Protein AF-A0A5J4DTT3-F1 (afdb_monomer)

Structure (mmCIF, N/CA/C/O backbone):
data_AF-A0A5J4DTT3-F1
#
_entry.id   AF-A0A5J4DTT3-F1
#
loop_
_atom_site.group_PDB
_atom_site.id
_atom_site.type_symbol
_atom_site.label_atom_id
_atom_site.label_alt_id
_atom_site.label_comp_id
_atom_site.label_asym_id
_atom_site.label_entity_id
_atom_site.label_seq_id
_atom_site.pdbx_PDB_ins_code
_atom_site.Cartn_x
_atom_site.Cartn_y
_atom_site.Cartn_z
_atom_site.occupancy
_atom_site.B_iso_or_equiv
_atom_site.auth_seq_id
_atom_site.auth_comp_id
_atom_site.auth_asym_id
_atom_site.auth_atom_id
_atom_site.pdbx_PDB_model_num
ATOM 1 N N . MET A 1 1 ? -8.386 -9.862 -5.363 1.00 26.56 1 MET A N 1
ATOM 2 C CA . MET A 1 1 ? -7.844 -9.644 -6.724 1.00 26.56 1 MET A CA 1
ATOM 3 C C . MET A 1 1 ? -6.317 -9.657 -6.687 1.00 26.56 1 MET A C 1
ATOM 5 O O . MET A 1 1 ? -5.694 -8.638 -6.436 1.00 26.56 1 MET A O 1
ATOM 9 N N . ARG A 1 2 ? -5.706 -10.833 -6.875 1.00 27.22 2 ARG A N 1
ATOM 10 C CA . ARG A 1 2 ? -4.262 -10.996 -7.102 1.00 27.22 2 ARG A CA 1
ATOM 11 C C . ARG A 1 2 ? -4.060 -11.155 -8.603 1.00 27.22 2 ARG A C 1
ATOM 13 O O . ARG A 1 2 ? -4.344 -12.239 -9.101 1.00 27.22 2 ARG A O 1
ATOM 20 N N . LYS A 1 3 ? -3.629 -10.107 -9.306 1.00 29.14 3 LYS A N 1
ATOM 21 C CA . LYS A 1 3 ? -2.941 -10.180 -10.608 1.00 29.14 3 LYS A CA 1
ATOM 22 C C . LYS A 1 3 ? -2.590 -8.761 -11.078 1.00 29.14 3 LYS A C 1
ATOM 24 O O . LYS A 1 3 ? -3.452 -7.898 -11.112 1.00 29.14 3 LYS A O 1
ATOM 29 N N . ILE A 1 4 ? -1.321 -8.591 -11.460 1.00 30.78 4 ILE A N 1
ATOM 30 C CA . ILE A 1 4 ? -0.774 -7.494 -12.279 1.00 30.78 4 ILE A CA 1
ATOM 31 C C . ILE A 1 4 ? -0.636 -6.136 -11.562 1.00 30.78 4 ILE A C 1
ATOM 33 O O . ILE A 1 4 ? -1.379 -5.206 -11.835 1.00 30.78 4 ILE A O 1
ATOM 37 N N . ILE A 1 5 ? 0.351 -5.982 -10.668 1.00 33.56 5 ILE A N 1
ATOM 38 C CA . ILE A 1 5 ? 0.768 -4.633 -10.206 1.00 33.56 5 ILE A CA 1
ATOM 39 C C . ILE A 1 5 ? 2.296 -4.413 -10.271 1.00 33.56 5 ILE A C 1
ATOM 41 O O . ILE A 1 5 ? 2.748 -3.281 -10.367 1.00 33.56 5 ILE A O 1
ATOM 45 N N . SER A 1 6 ? 3.133 -5.452 -10.364 1.00 32.91 6 SER A N 1
ATOM 46 C CA . SER A 1 6 ? 4.595 -5.271 -10.224 1.00 32.91 6 SER A CA 1
ATOM 47 C C . SER A 1 6 ? 5.366 -4.882 -11.505 1.00 32.91 6 SER A C 1
ATOM 49 O O . SER A 1 6 ? 6.580 -4.734 -11.436 1.00 32.91 6 SER A O 1
ATOM 51 N N . SER A 1 7 ? 4.720 -4.748 -12.673 1.00 36.19 7 SER A N 1
ATOM 52 C CA . SER A 1 7 ? 5.423 -4.687 -13.978 1.00 36.19 7 SER A CA 1
ATOM 53 C C . SER A 1 7 ? 5.539 -3.290 -14.607 1.00 36.19 7 SER A C 1
ATOM 55 O O . SER A 1 7 ? 6.191 -3.143 -15.641 1.00 36.19 7 SER A O 1
ATOM 57 N N . ILE A 1 8 ? 4.888 -2.279 -14.032 1.00 40.06 8 ILE A N 1
ATOM 58 C CA . ILE A 1 8 ? 4.574 -1.023 -14.733 1.00 40.06 8 ILE A CA 1
ATOM 59 C C . ILE A 1 8 ? 5.737 -0.021 -14.707 1.00 40.06 8 ILE A C 1
ATOM 61 O O . ILE A 1 8 ? 6.080 0.555 -15.734 1.00 40.06 8 ILE A O 1
ATOM 65 N N . VAL A 1 9 ? 6.405 0.130 -13.564 1.00 40.00 9 VAL A N 1
ATOM 66 C CA . VAL A 1 9 ? 7.488 1.115 -13.378 1.00 40.00 9 VAL A CA 1
ATOM 67 C C . VAL A 1 9 ? 8.827 0.623 -13.949 1.00 40.00 9 VAL A C 1
ATOM 69 O O . VAL A 1 9 ? 9.684 1.410 -14.339 1.00 40.00 9 VAL A O 1
ATOM 72 N N . LEU A 1 10 ? 9.005 -0.696 -14.046 1.00 41.44 10 LEU A N 1
ATOM 73 C CA . LEU A 1 10 ? 10.305 -1.316 -14.302 1.00 41.44 10 LEU A CA 1
ATOM 74 C C . LEU A 1 10 ? 10.691 -1.419 -15.775 1.00 41.44 10 LEU A C 1
ATOM 76 O O . LEU A 1 10 ? 11.863 -1.325 -16.127 1.00 41.44 10 LEU A O 1
ATOM 80 N N . LEU A 1 11 ? 9.704 -1.615 -16.644 1.00 40.06 11 LEU A N 1
ATOM 81 C CA . LEU A 1 11 ? 9.939 -1.793 -18.072 1.00 40.06 11 LEU A CA 1
ATOM 82 C C . LEU A 1 11 ? 10.319 -0.465 -18.757 1.00 40.06 11 LEU A C 1
ATOM 84 O O . LEU A 1 11 ? 11.138 -0.485 -19.669 1.00 40.06 11 LEU A O 1
ATOM 88 N N . ALA A 1 12 ? 9.810 0.675 -18.267 1.00 38.59 12 ALA A N 1
ATOM 89 C CA . ALA A 1 12 ? 10.251 2.016 -18.684 1.00 38.59 12 ALA A CA 1
ATOM 90 C C . ALA A 1 12 ? 11.652 2.379 -18.142 1.00 38.59 12 ALA A C 1
ATOM 92 O O . ALA A 1 12 ? 12.317 3.289 -18.632 1.00 38.59 12 ALA A O 1
ATOM 93 N N . LEU A 1 13 ? 12.115 1.666 -17.111 1.00 39.88 13 LEU A N 1
ATOM 94 C CA . LEU A 1 13 ? 13.417 1.875 -16.487 1.00 39.88 13 LEU A CA 1
ATOM 95 C C . LEU A 1 13 ? 14.538 1.225 -17.313 1.00 39.88 13 LEU A C 1
ATOM 97 O O . LEU A 1 13 ? 15.554 1.857 -17.598 1.00 39.88 13 LEU A O 1
ATOM 101 N N . VAL A 1 14 ? 14.319 -0.014 -17.761 1.00 38.72 14 VAL A N 1
ATOM 102 C CA . VAL A 1 14 ? 15.295 -0.800 -18.538 1.00 38.72 14 VAL A CA 1
ATOM 103 C C . VAL A 1 14 ? 15.483 -0.247 -19.961 1.00 38.72 14 VAL A C 1
ATOM 105 O O . VAL A 1 14 ? 16.579 -0.330 -20.512 1.00 38.72 14 VAL A O 1
ATOM 108 N N . SER A 1 15 ? 14.465 0.400 -20.538 1.00 36.47 15 SER A N 1
ATOM 109 C CA . SER A 1 15 ? 14.558 1.067 -21.847 1.00 36.47 15 SER A CA 1
ATOM 110 C C . SER A 1 15 ? 15.395 2.350 -21.843 1.00 36.47 15 SER A C 1
ATOM 112 O O . SER A 1 15 ? 15.782 2.825 -22.903 1.00 36.47 15 SER A O 1
ATOM 114 N N . SER A 1 16 ? 15.695 2.929 -20.678 1.00 33.81 16 SER A N 1
ATOM 115 C CA . SER A 1 16 ? 16.459 4.183 -20.581 1.00 33.81 16 SER A CA 1
ATOM 116 C C . SER A 1 16 ? 17.983 4.004 -20.642 1.00 33.81 16 SER A C 1
ATOM 118 O O . SER A 1 16 ? 18.705 4.966 -20.881 1.00 33.81 16 SER A O 1
ATOM 120 N N . MET A 1 17 ? 18.480 2.776 -20.460 1.00 39.88 17 MET A N 1
ATOM 121 C CA . MET A 1 17 ? 19.905 2.490 -20.209 1.00 39.88 17 MET A CA 1
ATOM 122 C C . MET A 1 17 ? 20.673 1.954 -21.423 1.00 39.88 17 MET A C 1
ATOM 124 O O . MET A 1 17 ? 21.779 1.438 -21.310 1.00 39.88 17 MET A O 1
ATOM 128 N N . ILE A 1 18 ? 20.092 2.099 -22.607 1.00 40.34 18 ILE A N 1
ATOM 129 C CA . ILE A 1 18 ? 20.699 1.714 -23.889 1.00 40.34 18 ILE A CA 1
ATOM 130 C C . ILE A 1 18 ? 21.740 2.754 -24.323 1.00 40.34 18 ILE A C 1
ATOM 132 O O . ILE A 1 18 ? 22.656 2.456 -25.087 1.00 40.34 18 ILE A O 1
ATOM 136 N N . PHE A 1 19 ? 21.618 3.980 -23.811 1.00 31.30 19 PHE A N 1
ATOM 137 C CA . PHE A 1 19 ? 22.565 5.061 -24.032 1.00 31.30 19 PHE A CA 1
ATOM 138 C C . PHE A 1 19 ? 23.361 5.258 -22.748 1.00 31.30 19 PHE A C 1
ATOM 140 O O . PHE A 1 19 ? 22.847 5.750 -21.748 1.00 31.30 19 PHE A O 1
ATOM 147 N N . SER A 1 20 ? 24.618 4.833 -22.774 1.00 30.14 20 SER A N 1
ATOM 148 C CA . SER A 1 20 ? 25.584 4.828 -21.672 1.00 30.14 20 SER A CA 1
ATOM 149 C C . SER A 1 20 ? 26.000 6.223 -21.162 1.00 30.14 20 SER A C 1
ATOM 151 O O . SER A 1 20 ? 27.132 6.392 -20.721 1.00 30.14 20 SER A O 1
ATOM 153 N N . SER A 1 21 ? 25.140 7.245 -21.243 1.00 26.97 21 SER A N 1
ATOM 154 C CA . SER A 1 21 ? 25.522 8.646 -21.011 1.00 26.97 21 SER A CA 1
ATOM 155 C C . SER A 1 21 ? 24.545 9.502 -20.198 1.00 26.97 21 SER A C 1
ATOM 157 O O . SER A 1 21 ? 24.830 10.684 -20.018 1.00 26.97 21 SER A O 1
ATOM 159 N N . ILE A 1 22 ? 23.432 8.975 -19.666 1.00 27.94 22 ILE A N 1
ATOM 160 C CA . ILE A 1 22 ? 22.496 9.800 -18.874 1.00 27.94 22 ILE A CA 1
ATOM 161 C C . ILE A 1 22 ? 22.240 9.179 -17.490 1.00 27.94 22 ILE A C 1
ATOM 163 O O . ILE A 1 22 ? 21.691 8.078 -17.415 1.00 27.94 22 ILE A O 1
ATOM 167 N N . PRO A 1 23 ? 22.588 9.865 -16.380 1.00 24.95 23 PRO A N 1
ATOM 168 C CA . PRO A 1 23 ? 22.239 9.413 -15.037 1.00 24.95 23 PRO A CA 1
ATOM 169 C C . PRO A 1 23 ? 20.717 9.479 -14.841 1.00 24.95 23 PRO A C 1
ATOM 171 O O . PRO A 1 23 ? 20.098 10.539 -14.928 1.00 24.95 23 PRO A O 1
ATOM 174 N N . VAL A 1 24 ? 20.093 8.329 -14.584 1.00 30.52 24 VAL A N 1
ATOM 175 C CA . VAL A 1 24 ? 18.649 8.225 -14.345 1.00 30.52 24 VAL A CA 1
ATOM 176 C C . VAL A 1 24 ? 18.375 8.310 -12.847 1.00 30.52 24 VAL A C 1
ATOM 178 O O . VAL A 1 24 ? 18.756 7.424 -12.089 1.00 30.52 24 VAL A O 1
ATOM 181 N N . SER A 1 25 ? 17.634 9.333 -12.415 1.00 29.33 25 SER A N 1
ATOM 182 C CA . SER A 1 25 ? 16.960 9.320 -11.114 1.00 29.33 25 SER A CA 1
ATOM 183 C C . SER A 1 25 ? 15.767 8.359 -11.175 1.00 29.33 25 SER A C 1
ATOM 185 O O . SER A 1 25 ? 14.793 8.575 -11.906 1.00 29.33 25 SER A O 1
ATOM 187 N N . VAL A 1 26 ? 15.880 7.241 -10.466 1.00 35.22 26 VAL A N 1
ATOM 188 C CA . VAL A 1 26 ? 14.893 6.158 -10.432 1.00 35.22 26 VAL A CA 1
ATOM 189 C C . VAL A 1 26 ? 13.827 6.449 -9.387 1.00 35.22 26 VAL A C 1
ATOM 191 O O . VAL A 1 26 ? 14.114 6.472 -8.195 1.00 35.22 26 VAL A O 1
ATOM 194 N N . TYR A 1 27 ? 12.584 6.608 -9.840 1.00 37.97 27 TYR A N 1
ATOM 195 C CA . TYR A 1 27 ? 11.394 6.487 -8.996 1.00 37.97 27 TYR A CA 1
ATOM 196 C C . TYR A 1 27 ? 10.912 5.039 -9.047 1.00 37.97 27 TYR A C 1
ATOM 198 O O . TYR A 1 27 ? 9.841 4.743 -9.566 1.00 37.97 27 TYR A O 1
ATOM 206 N N . ALA A 1 28 ? 11.745 4.116 -8.577 1.00 37.75 28 ALA A N 1
ATOM 207 C CA . ALA A 1 28 ? 11.213 2.842 -8.138 1.00 37.75 28 ALA A CA 1
ATOM 208 C C . ALA A 1 28 ? 10.465 3.104 -6.831 1.00 37.75 28 ALA A C 1
ATOM 210 O O . ALA A 1 28 ? 10.959 3.864 -5.989 1.00 37.75 28 ALA A O 1
ATOM 211 N N . ASP A 1 29 ? 9.282 2.500 -6.713 1.00 43.12 29 ASP A N 1
ATOM 212 C CA . ASP A 1 29 ? 8.588 2.270 -5.448 1.00 43.12 29 ASP A CA 1
ATOM 213 C C . ASP A 1 29 ? 9.648 2.024 -4.363 1.00 43.12 29 ASP A C 1
ATOM 215 O O . ASP A 1 29 ? 10.464 1.109 -4.494 1.00 43.12 29 ASP A O 1
ATOM 219 N N . SER A 1 30 ? 9.740 2.913 -3.370 1.00 44.44 30 SER A N 1
ATOM 220 C CA . SER A 1 30 ? 10.819 2.897 -2.373 1.00 44.44 30 SER A CA 1
ATOM 221 C C . SER A 1 30 ? 10.733 1.695 -1.432 1.00 44.44 30 SER A C 1
ATOM 223 O O . SER A 1 30 ? 11.534 1.561 -0.514 1.00 44.44 30 SER A O 1
ATOM 225 N N . GLN A 1 31 ? 9.790 0.781 -1.675 1.00 55.00 31 GLN A N 1
ATOM 226 C CA . GLN A 1 31 ? 9.742 -0.511 -1.020 1.00 55.00 31 GLN A CA 1
ATOM 227 C C . GLN A 1 31 ? 10.922 -1.367 -1.476 1.00 55.00 31 GLN A C 1
ATOM 229 O O . GLN A 1 31 ? 10.838 -2.130 -2.438 1.00 55.00 31 GLN A O 1
ATOM 234 N N . SER A 1 32 ? 12.019 -1.237 -0.746 1.00 64.81 32 SER A N 1
ATOM 235 C CA . SER A 1 32 ? 13.261 -1.997 -0.836 1.00 64.81 32 SER A CA 1
ATOM 236 C C . SER A 1 32 ? 13.072 -3.507 -1.095 1.00 64.81 32 SER A C 1
ATOM 238 O O . SER A 1 32 ? 13.757 -4.084 -1.942 1.00 64.81 32 SER A O 1
ATOM 240 N N . ASP A 1 33 ? 12.055 -4.133 -0.494 1.00 65.25 33 ASP A N 1
ATOM 241 C CA . ASP A 1 33 ? 11.708 -5.549 -0.719 1.00 65.25 33 ASP A CA 1
ATOM 242 C C . ASP A 1 33 ? 11.207 -5.851 -2.140 1.00 65.25 33 ASP A C 1
ATOM 244 O O . ASP A 1 33 ? 11.423 -6.937 -2.693 1.00 65.25 33 ASP A O 1
ATOM 248 N N . SER A 1 34 ? 10.524 -4.890 -2.764 1.00 67.81 34 SER A N 1
ATOM 249 C CA . SER A 1 34 ? 10.047 -5.023 -4.139 1.00 67.81 34 SER A CA 1
ATOM 250 C C . SER A 1 34 ? 11.217 -5.048 -5.128 1.00 67.81 34 SER A C 1
ATOM 252 O O . SER A 1 34 ? 11.212 -5.878 -6.042 1.00 67.81 34 SER A O 1
ATOM 254 N N . LEU A 1 35 ? 12.255 -4.232 -4.895 1.00 75.62 35 LEU A N 1
ATOM 255 C CA . LEU A 1 35 ? 13.476 -4.197 -5.705 1.00 75.62 35 LEU A CA 1
ATOM 256 C C . LEU A 1 35 ? 14.199 -5.545 -5.676 1.00 75.62 35 LEU A C 1
ATOM 258 O O . LEU A 1 35 ? 14.527 -6.087 -6.734 1.00 75.62 35 LEU A O 1
ATOM 262 N N . ILE A 1 36 ? 14.379 -6.120 -4.481 1.00 79.56 36 ILE A N 1
ATOM 263 C CA . ILE A 1 36 ? 15.020 -7.431 -4.298 1.00 79.56 36 ILE A CA 1
ATOM 264 C C . ILE A 1 36 ? 14.254 -8.512 -5.058 1.00 79.56 36 ILE A C 1
ATOM 266 O O . ILE A 1 36 ? 14.851 -9.288 -5.814 1.00 79.56 36 ILE A O 1
ATOM 270 N N . ARG A 1 37 ? 12.925 -8.564 -4.888 1.00 75.94 37 ARG A N 1
ATOM 271 C CA . ARG A 1 37 ? 12.076 -9.568 -5.546 1.00 75.94 37 ARG A CA 1
ATOM 272 C C . ARG A 1 37 ? 12.203 -9.492 -7.061 1.00 75.94 37 ARG A C 1
ATOM 274 O O . ARG A 1 37 ? 12.316 -10.521 -7.723 1.00 75.94 37 ARG A O 1
ATOM 281 N N . ILE A 1 38 ? 12.181 -8.285 -7.608 1.00 69.81 38 ILE A N 1
ATOM 282 C CA . ILE A 1 38 ? 12.219 -8.078 -9.051 1.00 69.81 38 ILE A CA 1
ATOM 283 C C . ILE A 1 38 ? 13.592 -8.431 -9.621 1.00 69.81 38 ILE A C 1
ATOM 285 O O . ILE A 1 38 ? 13.665 -9.174 -10.599 1.00 69.81 38 ILE A O 1
ATOM 289 N N . ALA A 1 39 ? 14.672 -7.957 -8.998 1.00 80.50 39 ALA A N 1
ATOM 290 C CA . ALA A 1 39 ? 16.020 -8.276 -9.453 1.00 80.50 39 ALA A CA 1
ATOM 291 C C . ALA A 1 39 ? 16.286 -9.790 -9.380 1.00 80.50 39 ALA A C 1
ATOM 293 O O . ALA A 1 39 ? 16.833 -10.370 -10.316 1.00 80.50 39 ALA A O 1
ATOM 294 N N . SER A 1 40 ? 15.798 -10.455 -8.328 1.00 80.25 40 SER A N 1
ATOM 295 C CA . SER A 1 40 ? 15.866 -11.916 -8.197 1.00 80.25 40 SER A CA 1
ATOM 296 C C . SER A 1 40 ? 15.104 -12.633 -9.315 1.00 80.25 40 SER A C 1
ATOM 298 O O . SER A 1 40 ? 15.646 -13.542 -9.938 1.00 80.25 40 SER A O 1
ATOM 300 N N . GLN A 1 41 ? 13.883 -12.189 -9.637 1.00 71.56 41 GLN A N 1
ATOM 301 C CA . GLN A 1 41 ? 13.109 -12.743 -10.754 1.00 71.56 41 GLN A CA 1
ATOM 302 C C . GLN A 1 41 ? 13.804 -12.534 -12.105 1.00 71.56 41 GLN A C 1
ATOM 304 O O . GLN A 1 41 ? 13.823 -13.449 -12.928 1.00 71.56 41 GLN A O 1
ATOM 309 N N . ALA A 1 42 ? 14.392 -11.358 -12.335 1.00 74.88 42 ALA A N 1
ATOM 310 C CA . ALA A 1 42 ? 15.149 -11.070 -13.550 1.00 74.88 42 ALA A CA 1
ATOM 311 C C . ALA A 1 42 ? 16.371 -11.992 -13.675 1.00 74.88 42 ALA A C 1
ATOM 313 O O . ALA A 1 42 ? 16.557 -12.615 -14.720 1.00 74.88 42 ALA A O 1
ATOM 314 N N . ARG A 1 43 ? 17.149 -12.162 -12.598 1.00 85.69 43 ARG A N 1
ATOM 315 C CA . ARG A 1 43 ? 18.268 -13.115 -12.546 1.00 85.69 43 ARG A CA 1
ATOM 316 C C . ARG A 1 43 ? 17.812 -14.527 -12.896 1.00 85.69 43 ARG A C 1
ATOM 318 O O . ARG A 1 43 ? 18.442 -15.189 -13.718 1.00 85.69 43 ARG A O 1
ATOM 325 N N . ASP A 1 44 ? 16.718 -14.991 -12.299 1.00 75.75 44 ASP A N 1
ATOM 326 C CA . ASP A 1 44 ? 16.216 -16.345 -12.532 1.00 75.75 44 ASP A CA 1
ATOM 327 C C . ASP A 1 44 ? 15.765 -16.529 -13.994 1.00 75.75 44 ASP A C 1
ATOM 329 O O . ASP A 1 44 ? 16.056 -17.556 -14.609 1.00 75.75 44 ASP A O 1
ATOM 333 N N . GLN A 1 45 ? 15.146 -15.512 -14.602 1.00 68.44 45 GLN A N 1
ATOM 334 C CA . GLN A 1 45 ? 14.815 -15.524 -16.031 1.00 68.44 45 GLN A CA 1
ATOM 335 C C . GLN A 1 45 ? 16.058 -15.550 -16.925 1.00 68.44 45 GLN A C 1
ATOM 337 O O . GLN A 1 45 ? 16.100 -16.332 -17.876 1.00 68.44 45 GLN A O 1
ATOM 342 N N . VAL A 1 46 ? 17.082 -14.745 -16.624 1.00 76.25 46 VAL A N 1
ATOM 343 C CA . VAL A 1 46 ? 18.352 -14.770 -17.366 1.00 76.25 46 VAL A CA 1
ATOM 344 C C . VAL A 1 46 ? 19.014 -16.137 -17.251 1.00 76.25 46 VAL A C 1
ATOM 346 O O . VAL A 1 46 ? 19.437 -16.690 -18.261 1.00 76.25 46 VAL A O 1
ATOM 349 N N . LYS A 1 47 ? 19.024 -16.738 -16.058 1.00 84.31 47 LYS A N 1
ATOM 350 C CA . LYS A 1 47 ? 19.544 -18.094 -15.839 1.00 84.31 47 LYS A CA 1
ATOM 351 C C . LYS A 1 47 ? 18.835 -19.128 -16.719 1.00 84.31 47 LYS A C 1
ATOM 353 O O . LYS A 1 47 ? 19.494 -19.978 -17.313 1.00 84.31 47 LYS A O 1
ATOM 358 N N . ILE A 1 48 ? 17.507 -19.036 -16.835 1.00 71.94 48 ILE A N 1
ATOM 359 C CA . ILE A 1 48 ? 16.699 -19.905 -17.708 1.00 71.94 48 ILE A CA 1
ATOM 360 C C . ILE A 1 48 ? 17.025 -19.686 -19.191 1.00 71.94 48 ILE A C 1
ATOM 362 O O . ILE A 1 48 ? 16.953 -20.627 -19.975 1.00 71.94 48 ILE A O 1
ATOM 366 N N . GLN A 1 49 ? 17.333 -18.460 -19.616 1.00 70.44 49 GLN A N 1
ATOM 367 C CA . GLN A 1 49 ? 17.722 -18.205 -21.007 1.00 70.44 49 GLN A CA 1
ATOM 368 C C . GLN A 1 49 ? 19.142 -18.693 -21.297 1.00 70.44 49 GLN A C 1
ATOM 370 O O . GLN A 1 49 ? 19.374 -19.308 -22.334 1.00 70.44 49 GLN A O 1
ATOM 375 N N . LEU A 1 50 ? 20.069 -18.490 -20.360 1.00 82.81 50 LEU A N 1
ATOM 376 C CA . LEU A 1 50 ? 21.447 -18.959 -20.471 1.00 82.81 50 LEU A CA 1
ATOM 377 C C . LEU A 1 50 ? 21.544 -20.478 -20.551 1.00 82.81 50 LEU A C 1
ATOM 379 O O . LEU A 1 50 ? 22.378 -20.980 -21.292 1.00 82.81 50 LEU A O 1
ATOM 383 N N . SER A 1 51 ? 20.679 -21.223 -19.858 1.00 83.12 51 SER A N 1
ATOM 384 C CA . SER A 1 51 ? 20.684 -22.689 -19.948 1.00 83.12 51 SER A CA 1
ATOM 385 C C . SER A 1 51 ? 20.252 -23.231 -21.316 1.00 83.12 51 SER A C 1
ATOM 387 O O . SER A 1 51 ? 20.438 -24.415 -21.583 1.00 83.12 51 SER A O 1
ATOM 389 N N . LYS A 1 52 ? 19.674 -22.388 -22.182 1.00 82.06 52 LYS A N 1
ATOM 390 C CA . LYS A 1 52 ? 19.198 -22.764 -23.522 1.00 82.06 52 LYS A CA 1
ATOM 391 C C . LYS A 1 52 ? 20.223 -22.508 -24.627 1.00 82.06 52 LYS A C 1
ATOM 393 O O . LYS A 1 52 ? 19.956 -22.860 -25.773 1.00 82.06 52 LYS A O 1
ATOM 398 N N . VAL A 1 53 ? 21.355 -21.878 -24.317 1.00 79.94 53 VAL A N 1
ATOM 399 C CA . VAL A 1 53 ? 22.386 -21.507 -25.296 1.00 79.94 53 VAL A CA 1
ATOM 400 C C . VAL A 1 53 ? 23.776 -21.844 -24.768 1.00 79.94 53 VAL A C 1
ATOM 402 O O . VAL A 1 53 ? 24.017 -21.805 -23.566 1.00 79.94 53 VAL A O 1
ATOM 405 N N . ASP A 1 54 ? 24.725 -22.124 -25.662 1.00 83.81 54 ASP A N 1
ATOM 406 C CA . ASP A 1 54 ? 26.125 -22.299 -25.262 1.00 83.81 54 ASP A CA 1
ATOM 407 C C . ASP A 1 54 ? 26.793 -20.933 -25.014 1.00 83.81 54 ASP A C 1
ATOM 409 O O . ASP A 1 54 ? 27.370 -20.315 -25.916 1.00 83.81 54 ASP A O 1
ATOM 413 N N . ALA A 1 55 ? 26.591 -20.379 -23.818 1.00 82.00 55 ALA A N 1
ATOM 414 C CA . ALA A 1 55 ? 27.050 -19.042 -23.448 1.00 82.00 55 ALA A CA 1
ATOM 415 C C . ALA A 1 55 ? 28.583 -18.968 -23.307 1.00 82.00 55 ALA A C 1
ATOM 417 O O . ALA A 1 55 ? 29.206 -19.841 -22.698 1.00 82.00 55 ALA A O 1
ATOM 418 N N . THR A 1 56 ? 29.184 -17.885 -23.817 1.00 86.69 56 THR A N 1
ATOM 419 C CA . THR A 1 56 ? 30.619 -17.612 -23.627 1.00 86.69 56 THR A CA 1
ATOM 420 C C . THR A 1 56 ? 30.945 -17.393 -22.150 1.00 86.69 56 THR A C 1
ATOM 422 O O . THR A 1 56 ? 30.065 -17.056 -21.354 1.00 86.69 56 THR A O 1
ATOM 425 N N . GLN A 1 57 ? 32.222 -17.540 -21.787 1.00 85.31 57 GLN A N 1
ATOM 426 C CA . GLN A 1 57 ? 32.674 -17.240 -20.428 1.00 85.31 57 GLN A CA 1
ATOM 427 C C . GLN A 1 57 ? 32.365 -15.787 -20.037 1.00 85.31 57 GLN A C 1
ATOM 429 O O . GLN A 1 57 ? 31.815 -15.562 -18.972 1.00 85.31 57 GLN A O 1
ATOM 434 N N . GLU A 1 58 ? 32.552 -14.830 -20.951 1.00 87.50 58 GLU A N 1
ATOM 435 C CA . GLU A 1 58 ? 32.201 -13.420 -20.726 1.00 87.50 58 GLU A CA 1
ATOM 436 C C . GLU A 1 58 ? 30.729 -13.225 -20.309 1.00 87.50 58 GLU A C 1
ATOM 438 O O . GLU A 1 58 ? 30.422 -12.436 -19.416 1.00 87.50 58 GLU A O 1
ATOM 443 N N . ILE A 1 59 ? 29.796 -13.951 -20.935 1.00 87.75 59 ILE A N 1
ATOM 444 C CA . ILE A 1 59 ? 28.370 -13.871 -20.590 1.00 87.75 59 ILE A CA 1
ATOM 445 C C . ILE A 1 59 ? 28.107 -14.477 -19.201 1.00 87.75 59 ILE A C 1
ATOM 447 O O . ILE A 1 59 ? 27.269 -13.963 -18.455 1.00 87.75 59 ILE A O 1
ATOM 451 N N . LYS A 1 60 ? 28.819 -15.552 -18.840 1.00 90.56 60 LYS A N 1
ATOM 452 C CA . LYS A 1 60 ? 28.731 -16.175 -17.510 1.00 90.56 60 LYS A CA 1
ATOM 453 C C . LYS A 1 60 ? 29.284 -15.242 -16.429 1.00 90.56 60 LYS A C 1
ATOM 455 O O . LYS A 1 60 ? 28.605 -15.033 -15.429 1.00 90.56 60 LYS A O 1
ATOM 460 N N . ASP A 1 61 ? 30.419 -14.596 -16.681 1.00 91.69 61 ASP A N 1
ATOM 461 C CA . ASP A 1 61 ? 31.032 -13.630 -15.761 1.00 91.69 61 ASP A CA 1
ATOM 462 C C . ASP A 1 61 ? 30.112 -12.414 -15.544 1.00 91.69 61 ASP A C 1
ATOM 464 O O . ASP A 1 61 ? 29.888 -11.979 -14.415 1.00 91.69 61 ASP A O 1
ATOM 468 N N . LYS A 1 62 ? 29.477 -11.901 -16.612 1.00 89.88 62 LYS A N 1
ATOM 469 C CA . LYS A 1 62 ? 28.442 -10.856 -16.492 1.00 89.88 62 LYS A CA 1
ATOM 470 C C . LYS A 1 62 ? 27.262 -11.331 -15.645 1.00 89.88 62 LYS A C 1
ATOM 472 O O . LYS A 1 62 ? 26.751 -10.571 -14.828 1.00 89.88 62 LYS A O 1
ATOM 477 N N . PHE A 1 63 ? 26.808 -12.570 -15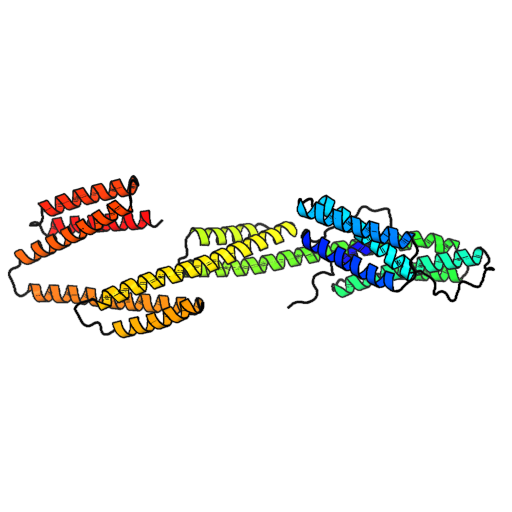.820 1.00 92.94 63 PHE A N 1
ATOM 478 C CA . PHE A 1 63 ? 25.704 -13.107 -15.025 1.00 92.94 63 PHE A CA 1
ATOM 479 C C . PHE A 1 63 ? 26.046 -13.175 -13.528 1.00 92.94 63 PHE A C 1
ATOM 481 O O . PHE A 1 63 ? 25.201 -12.844 -12.686 1.00 92.94 63 PHE A O 1
ATOM 488 N N . GLU A 1 64 ? 27.277 -13.561 -13.196 1.00 96.31 64 GLU A N 1
ATOM 489 C CA . GLU A 1 64 ? 27.788 -13.557 -11.824 1.00 96.31 64 GLU A CA 1
ATOM 490 C C . GLU A 1 64 ? 27.853 -12.136 -11.262 1.00 96.31 64 GLU A C 1
ATOM 492 O O . GLU A 1 64 ? 27.257 -11.884 -10.215 1.00 96.31 64 GLU A O 1
ATOM 497 N N . LEU A 1 65 ? 28.425 -11.182 -12.004 1.00 94.25 65 LEU A N 1
ATOM 498 C CA . LEU A 1 65 ? 28.485 -9.774 -11.602 1.00 94.25 65 LEU A CA 1
ATOM 499 C C . LEU A 1 65 ? 27.088 -9.186 -11.338 1.00 94.25 65 LEU A C 1
ATOM 501 O O . LEU A 1 65 ? 26.858 -8.530 -10.323 1.00 94.25 65 LEU A O 1
ATOM 505 N N . GLY A 1 66 ? 26.117 -9.449 -12.218 1.00 89.12 66 GLY A N 1
ATOM 506 C CA . GLY A 1 66 ? 24.730 -9.023 -12.006 1.00 89.12 66 GLY A CA 1
ATOM 507 C C . GLY A 1 66 ? 24.109 -9.659 -10.757 1.00 89.12 66 GLY A C 1
ATOM 508 O O . GLY A 1 66 ? 23.345 -9.017 -10.036 1.00 89.12 66 GLY A O 1
ATOM 509 N N . SER A 1 67 ? 24.468 -10.909 -10.457 1.00 95.25 67 SER A N 1
ATOM 510 C CA . SER A 1 67 ? 24.027 -11.610 -9.247 1.00 95.25 67 SER A CA 1
ATOM 511 C C . SER A 1 67 ? 24.677 -11.056 -7.976 1.00 95.25 67 SER A C 1
ATOM 513 O O . SER A 1 67 ? 24.026 -11.017 -6.932 1.00 95.25 67 SER A O 1
ATOM 515 N N . GLU A 1 68 ? 25.926 -10.597 -8.044 1.00 97.06 68 GLU A N 1
ATOM 516 C CA . GLU A 1 68 ? 26.602 -9.897 -6.947 1.00 97.06 68 GLU A CA 1
ATOM 517 C C . GLU A 1 68 ? 25.955 -8.547 -6.648 1.00 97.06 68 GLU A C 1
ATOM 519 O O . GLU A 1 68 ? 25.718 -8.231 -5.485 1.00 97.06 68 GLU A O 1
ATOM 524 N N . GLN A 1 69 ? 25.560 -7.794 -7.678 1.00 94.81 69 GLN A N 1
ATOM 525 C CA . GLN A 1 69 ? 24.805 -6.553 -7.490 1.00 94.81 69 GLN A CA 1
ATOM 526 C C . GLN A 1 69 ? 23.476 -6.790 -6.751 1.00 94.81 69 GLN A C 1
ATOM 528 O O . GLN A 1 69 ? 23.070 -5.955 -5.951 1.00 94.81 69 GLN A O 1
ATOM 533 N N . ILE A 1 70 ? 22.821 -7.947 -6.924 1.00 92.38 70 ILE A N 1
ATOM 534 C CA . ILE A 1 70 ? 21.641 -8.300 -6.111 1.00 92.38 70 ILE A CA 1
ATOM 535 C C . ILE A 1 70 ? 22.012 -8.504 -4.637 1.00 92.38 70 ILE A C 1
ATOM 537 O O . ILE A 1 70 ? 21.242 -8.111 -3.765 1.00 92.38 70 ILE A O 1
ATOM 541 N N . LYS A 1 71 ? 23.167 -9.109 -4.335 1.00 95.19 71 LYS A N 1
ATOM 542 C CA . LYS A 1 71 ? 23.612 -9.282 -2.941 1.00 95.19 71 LYS A CA 1
ATOM 543 C C . LYS A 1 71 ? 23.850 -7.926 -2.275 1.00 95.19 71 LYS A C 1
ATOM 545 O O . LYS A 1 71 ? 23.342 -7.705 -1.184 1.00 95.19 71 LYS A O 1
ATOM 550 N N . LEU A 1 72 ? 24.531 -7.016 -2.972 1.00 95.75 72 LEU A N 1
ATOM 551 C CA . LEU A 1 72 ? 24.775 -5.650 -2.496 1.00 95.75 72 LEU A CA 1
ATOM 552 C C . LEU A 1 72 ? 23.474 -4.846 -2.357 1.00 95.75 72 LEU A C 1
ATOM 554 O O . LEU A 1 72 ? 23.315 -4.080 -1.414 1.00 95.75 72 LEU A O 1
ATOM 558 N N . LEU A 1 73 ? 22.505 -5.063 -3.252 1.00 90.94 73 LEU A N 1
ATOM 559 C CA . LEU A 1 73 ? 21.150 -4.536 -3.096 1.00 90.94 73 LEU A CA 1
ATOM 560 C C . LEU A 1 73 ? 20.510 -5.037 -1.793 1.00 90.94 73 LEU A C 1
ATOM 562 O O . LEU A 1 73 ? 19.992 -4.225 -1.038 1.00 90.94 73 LEU A O 1
ATOM 566 N N . ILE A 1 74 ? 20.540 -6.345 -1.517 1.00 89.56 74 ILE A N 1
ATOM 567 C CA . ILE A 1 74 ? 19.964 -6.916 -0.285 1.00 89.56 74 ILE A CA 1
ATOM 568 C C . ILE A 1 74 ? 20.630 -6.317 0.961 1.00 89.56 74 ILE A C 1
ATOM 570 O O . ILE A 1 74 ? 19.936 -5.967 1.912 1.00 89.56 74 ILE A O 1
ATOM 574 N N . GLU A 1 75 ? 21.954 -6.166 0.942 1.00 91.50 75 GLU A N 1
ATOM 575 C CA . GLU A 1 75 ? 22.714 -5.557 2.035 1.00 91.50 75 GLU A CA 1
ATOM 576 C C . GLU A 1 75 ? 22.310 -4.095 2.258 1.00 91.50 75 GLU A C 1
ATOM 578 O O . GLU A 1 75 ? 21.908 -3.741 3.365 1.00 91.50 75 GLU A O 1
ATOM 583 N N . ALA A 1 76 ? 22.301 -3.276 1.203 1.00 88.00 76 ALA A N 1
ATOM 584 C CA . ALA A 1 76 ? 21.886 -1.876 1.280 1.00 88.00 76 ALA A CA 1
ATOM 585 C C . ALA A 1 76 ? 20.440 -1.723 1.785 1.00 88.00 76 ALA A C 1
ATOM 587 O O . ALA A 1 76 ? 20.148 -0.846 2.592 1.00 88.00 76 ALA A O 1
ATOM 588 N N . VAL A 1 77 ? 19.538 -2.616 1.366 1.00 81.31 77 VAL A N 1
ATOM 589 C CA . VAL A 1 77 ? 18.160 -2.664 1.872 1.00 81.31 77 VAL A CA 1
ATOM 590 C C . VAL A 1 77 ? 18.111 -2.991 3.364 1.00 81.31 77 VAL A C 1
ATOM 592 O O . VAL A 1 77 ? 17.342 -2.363 4.086 1.00 81.31 77 VAL A O 1
ATOM 595 N N . SER A 1 78 ? 18.923 -3.941 3.835 1.00 80.88 78 SER A N 1
ATOM 596 C CA . SER A 1 78 ? 18.929 -4.360 5.244 1.00 80.88 78 SER A CA 1
ATOM 597 C C . SER A 1 78 ? 19.385 -3.267 6.215 1.00 80.88 78 SER A C 1
ATOM 599 O O . SER A 1 78 ? 18.994 -3.290 7.379 1.00 80.88 78 SER A O 1
ATOM 601 N N . ILE A 1 79 ? 20.172 -2.304 5.728 1.00 87.81 79 ILE A N 1
ATOM 602 C CA . ILE A 1 79 ? 20.619 -1.123 6.481 1.00 87.81 79 ILE A CA 1
ATOM 603 C C . ILE A 1 79 ? 19.825 0.145 6.125 1.00 87.81 79 ILE A C 1
ATOM 605 O O . ILE A 1 79 ? 20.234 1.243 6.490 1.00 87.81 79 ILE A O 1
ATOM 609 N N . GLU A 1 80 ? 18.716 -0.002 5.394 1.00 76.06 80 GLU A N 1
ATOM 61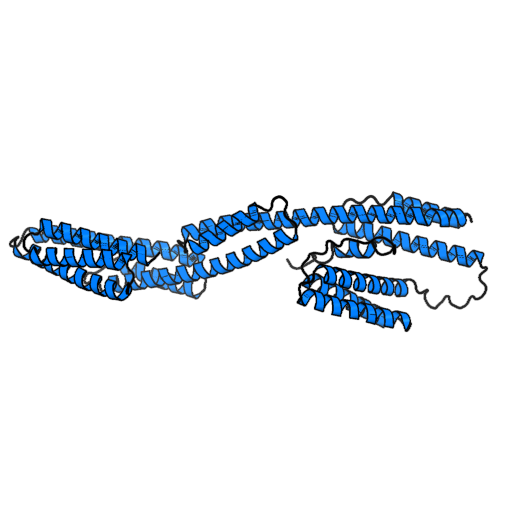0 C CA . GLU A 1 80 ? 17.828 1.086 4.957 1.00 76.06 80 GLU A CA 1
ATOM 611 C C . GLU A 1 80 ? 18.511 2.178 4.095 1.00 76.06 80 GLU A C 1
ATOM 613 O O . GLU A 1 80 ? 18.016 3.301 3.975 1.00 76.06 80 GLU A O 1
ATOM 618 N N . ASP A 1 81 ? 19.611 1.848 3.407 1.00 77.94 81 ASP A N 1
ATOM 619 C CA . ASP A 1 81 ? 20.304 2.742 2.469 1.00 77.94 81 ASP A CA 1
ATOM 620 C C . ASP A 1 81 ? 19.619 2.731 1.090 1.00 77.94 81 ASP A C 1
ATOM 622 O O . ASP A 1 81 ? 20.011 2.039 0.143 1.00 77.94 81 ASP A O 1
ATOM 626 N N . VAL A 1 82 ? 18.544 3.517 0.981 1.00 72.31 82 VAL A N 1
ATOM 627 C CA . VAL A 1 82 ? 17.721 3.633 -0.234 1.00 72.31 82 VAL A CA 1
ATOM 628 C C . VAL A 1 82 ? 18.518 4.102 -1.469 1.00 72.31 82 VAL A C 1
ATOM 630 O O . VAL A 1 82 ? 18.330 3.509 -2.540 1.00 72.31 82 VAL A O 1
ATOM 633 N N . PRO A 1 83 ? 19.385 5.138 -1.404 1.00 71.94 83 PRO A N 1
ATOM 634 C CA . PRO A 1 83 ? 20.211 5.539 -2.545 1.00 71.94 83 PRO A CA 1
ATOM 635 C C . PRO A 1 83 ? 21.097 4.409 -3.083 1.00 71.94 83 PRO A C 1
ATOM 637 O O . PRO A 1 83 ? 21.065 4.129 -4.287 1.00 71.94 83 PRO A O 1
ATOM 640 N N . THR A 1 84 ? 21.829 3.723 -2.203 1.00 79.25 84 THR A N 1
ATOM 641 C CA . THR A 1 84 ? 22.751 2.646 -2.589 1.00 79.25 84 THR A CA 1
ATOM 642 C C . THR A 1 84 ? 21.994 1.413 -3.083 1.00 79.25 84 THR A C 1
ATOM 644 O O . THR A 1 84 ? 22.352 0.829 -4.110 1.00 79.25 84 THR A O 1
ATOM 647 N N . ALA A 1 85 ? 20.866 1.071 -2.450 1.00 79.19 85 ALA A N 1
ATOM 648 C CA . ALA A 1 85 ? 19.976 0.010 -2.918 1.00 79.19 85 ALA A CA 1
ATOM 649 C C . ALA A 1 85 ? 19.507 0.267 -4.361 1.00 79.19 85 ALA A C 1
ATOM 651 O O . ALA A 1 85 ? 19.604 -0.609 -5.226 1.00 79.19 85 ALA A O 1
ATOM 652 N N . ARG A 1 86 ? 19.063 1.492 -4.673 1.00 73.12 86 ARG A N 1
ATOM 653 C CA . ARG A 1 86 ? 18.661 1.863 -6.042 1.00 73.12 86 ARG A CA 1
ATOM 654 C C . ARG A 1 86 ? 19.811 1.725 -7.037 1.00 73.12 86 ARG A C 1
ATOM 656 O O . ARG A 1 86 ? 19.590 1.225 -8.140 1.00 73.12 86 ARG A O 1
ATOM 663 N N . GLN A 1 87 ? 21.020 2.134 -6.663 1.00 80.19 87 GLN A N 1
ATOM 664 C CA . GLN A 1 87 ? 22.199 2.008 -7.519 1.00 80.19 87 GLN A CA 1
ATOM 665 C C . GLN A 1 87 ? 22.505 0.541 -7.860 1.00 80.19 87 GLN A C 1
ATOM 667 O O . GLN A 1 87 ? 22.667 0.203 -9.036 1.00 80.19 87 GLN A O 1
ATOM 672 N N . HIS A 1 88 ? 22.539 -0.341 -6.861 1.00 84.50 88 HIS A N 1
ATOM 673 C CA . HIS A 1 88 ? 22.818 -1.762 -7.077 1.00 84.50 88 HIS A CA 1
ATOM 674 C C . HIS A 1 88 ? 21.719 -2.461 -7.878 1.00 84.50 88 HIS A C 1
ATOM 676 O O . HIS A 1 88 ? 22.014 -3.231 -8.795 1.00 84.50 88 HIS A O 1
ATOM 682 N N . PHE A 1 89 ? 20.452 -2.130 -7.616 1.00 84.19 89 PHE A N 1
ATOM 683 C CA . PHE A 1 89 ? 19.330 -2.606 -8.423 1.00 84.19 89 PHE A CA 1
ATOM 684 C C . PHE A 1 89 ? 19.497 -2.244 -9.907 1.00 84.19 89 PHE A C 1
ATOM 686 O O . PHE A 1 89 ? 19.366 -3.103 -10.782 1.00 84.19 89 PHE A O 1
ATOM 693 N N . LEU A 1 90 ? 19.823 -0.983 -10.200 1.00 74.88 90 LEU A N 1
ATOM 694 C CA . LEU A 1 90 ? 20.035 -0.510 -11.568 1.00 74.88 90 LEU A CA 1
ATOM 695 C C . LEU A 1 90 ? 21.183 -1.224 -12.272 1.00 74.88 90 LEU A C 1
ATOM 697 O O . LEU A 1 90 ? 21.050 -1.623 -13.432 1.00 74.88 90 LEU A O 1
ATOM 701 N N . SER A 1 91 ? 22.298 -1.390 -11.565 1.00 80.69 91 SER A N 1
ATOM 702 C CA . SER A 1 91 ? 23.472 -2.088 -12.076 1.00 80.69 91 SER A CA 1
ATOM 703 C C . SER A 1 91 ? 23.124 -3.531 -12.458 1.00 80.69 91 SER A C 1
ATOM 705 O O . SER A 1 91 ? 23.337 -3.939 -13.602 1.00 80.69 91 SER A O 1
ATOM 707 N N . ALA A 1 92 ? 22.458 -4.266 -11.557 1.00 85.06 92 ALA A N 1
ATOM 708 C CA . ALA A 1 92 ? 21.996 -5.630 -11.814 1.00 85.06 92 ALA A CA 1
ATOM 709 C C . ALA A 1 92 ? 21.087 -5.711 -13.054 1.00 85.06 92 ALA A C 1
ATOM 711 O O . ALA A 1 92 ? 21.321 -6.516 -13.957 1.00 85.06 92 ALA A O 1
ATOM 712 N N . MET A 1 93 ? 20.073 -4.843 -13.135 1.00 82.19 93 MET A N 1
ATOM 713 C CA . MET A 1 93 ? 19.118 -4.840 -14.246 1.00 82.19 93 MET A CA 1
ATOM 714 C C . MET A 1 93 ? 19.771 -4.505 -15.591 1.00 82.19 93 MET A C 1
ATOM 716 O O . MET A 1 93 ? 19.408 -5.094 -16.611 1.00 82.19 93 MET A O 1
ATOM 720 N N . THR A 1 94 ? 20.756 -3.605 -15.596 1.00 75.06 94 THR A N 1
ATOM 721 C CA . THR A 1 94 ? 21.531 -3.254 -16.796 1.00 75.06 94 THR A CA 1
ATOM 722 C C . THR A 1 94 ? 22.307 -4.458 -17.313 1.00 75.06 94 THR A C 1
ATOM 724 O O . THR A 1 94 ? 22.232 -4.790 -18.497 1.00 75.06 94 THR A O 1
ATOM 727 N N . ILE A 1 95 ? 23.007 -5.149 -16.413 1.00 80.00 95 ILE A N 1
ATOM 728 C CA . ILE A 1 95 ? 23.804 -6.331 -16.740 1.00 80.00 95 ILE A CA 1
ATOM 729 C C . ILE A 1 95 ? 22.910 -7.447 -17.294 1.00 80.00 95 ILE A C 1
ATOM 731 O O . ILE A 1 95 ? 23.191 -8.003 -18.355 1.00 80.00 95 ILE A O 1
ATOM 735 N N . PHE A 1 96 ? 21.790 -7.739 -16.632 1.00 81.44 96 PHE A N 1
ATOM 736 C CA . PHE A 1 96 ? 20.854 -8.770 -17.084 1.00 81.44 96 PHE A CA 1
ATOM 737 C C . PHE A 1 96 ? 20.224 -8.458 -18.438 1.00 81.44 96 PHE A C 1
ATOM 739 O O . PHE A 1 96 ? 20.112 -9.348 -19.281 1.00 81.44 96 PHE A O 1
ATOM 746 N N . ASN A 1 97 ? 19.866 -7.200 -18.689 1.00 73.94 97 ASN A N 1
ATOM 747 C CA . ASN A 1 97 ? 19.359 -6.787 -19.992 1.00 73.94 97 ASN A CA 1
ATOM 748 C C . ASN A 1 97 ? 20.428 -6.941 -21.089 1.00 73.94 97 ASN A C 1
ATOM 750 O O . ASN A 1 97 ? 20.128 -7.440 -22.171 1.00 73.94 97 ASN A O 1
ATOM 754 N N . ASN A 1 98 ? 21.685 -6.588 -20.796 1.00 75.56 98 ASN A N 1
ATOM 755 C CA . ASN A 1 98 ? 22.805 -6.762 -21.724 1.00 75.56 98 ASN A CA 1
ATOM 756 C C . ASN A 1 98 ? 23.027 -8.237 -22.099 1.00 75.56 98 ASN A C 1
ATOM 758 O O . ASN A 1 98 ? 23.257 -8.546 -23.268 1.00 75.56 98 ASN A O 1
ATOM 762 N N . ILE A 1 99 ? 22.890 -9.146 -21.131 1.00 76.75 99 ILE A N 1
ATOM 763 C CA . ILE A 1 99 ? 22.964 -10.591 -21.371 1.00 76.75 99 ILE A CA 1
ATOM 764 C C . ILE A 1 99 ? 21.824 -11.052 -22.285 1.00 76.75 99 ILE A C 1
ATOM 766 O O . ILE A 1 99 ? 22.080 -11.722 -23.283 1.00 76.75 99 ILE A O 1
ATOM 770 N N . ILE A 1 100 ? 20.574 -10.670 -21.993 1.00 71.00 100 ILE A N 1
ATOM 771 C CA . ILE A 1 100 ? 19.407 -11.046 -22.816 1.00 71.00 100 ILE A CA 1
ATOM 772 C C . ILE A 1 100 ? 19.581 -10.568 -24.263 1.00 71.00 100 ILE A C 1
ATOM 774 O O . ILE A 1 100 ? 19.254 -11.297 -25.202 1.00 71.00 100 ILE A O 1
ATOM 778 N N . GLN A 1 101 ? 20.130 -9.369 -24.454 1.00 69.12 101 GLN A N 1
ATOM 779 C CA . GLN A 1 101 ? 20.415 -8.826 -25.782 1.00 69.12 101 GLN A CA 1
ATOM 780 C C . GLN A 1 101 ? 21.487 -9.629 -26.512 1.00 69.12 101 GLN A C 1
ATOM 782 O O . GLN A 1 101 ? 21.243 -10.068 -27.628 1.00 69.12 101 GLN A O 1
ATOM 787 N N . GLN A 1 102 ? 22.619 -9.922 -25.868 1.00 74.75 102 GLN A N 1
ATOM 788 C CA . GLN A 1 102 ? 23.680 -10.739 -26.474 1.00 74.75 102 GLN A CA 1
ATOM 789 C C . GLN A 1 102 ? 23.213 -12.153 -26.831 1.00 74.75 102 GLN A C 1
ATOM 791 O O . GLN A 1 102 ? 23.649 -12.707 -27.837 1.00 74.75 102 GLN A O 1
ATOM 796 N N . ILE A 1 103 ? 22.315 -12.738 -26.035 1.00 71.38 103 ILE A N 1
ATOM 797 C CA . ILE A 1 103 ? 21.693 -14.028 -26.357 1.00 71.38 103 ILE A CA 1
ATOM 798 C C . ILE A 1 103 ? 20.776 -13.898 -27.581 1.00 71.38 103 ILE A C 1
ATOM 800 O O . ILE A 1 103 ? 20.788 -14.773 -28.442 1.00 71.38 103 ILE A O 1
ATOM 804 N N . SER A 1 104 ? 19.996 -12.817 -27.663 1.00 67.62 104 SER A N 1
ATOM 805 C CA . SER A 1 104 ? 19.019 -12.589 -28.738 1.00 67.62 104 SER A CA 1
ATOM 806 C C . SER A 1 104 ? 19.662 -12.191 -30.071 1.00 67.62 104 SER A C 1
ATOM 808 O O . SER A 1 104 ? 19.132 -12.530 -31.124 1.00 67.62 104 SER A O 1
ATOM 810 N N . ASP A 1 105 ? 20.797 -11.490 -30.027 1.00 63.62 105 ASP A N 1
ATOM 811 C CA . ASP A 1 105 ? 21.518 -10.988 -31.202 1.00 63.62 105 ASP A CA 1
ATOM 812 C C . ASP A 1 105 ? 22.512 -12.020 -31.776 1.00 63.62 105 ASP A C 1
ATOM 814 O O . ASP A 1 105 ? 23.127 -11.777 -32.816 1.00 63.62 105 ASP A O 1
ATOM 818 N N . ARG A 1 106 ? 22.677 -13.194 -31.142 1.00 60.16 106 ARG A N 1
ATOM 819 C CA . ARG A 1 106 ? 23.488 -14.278 -31.711 1.00 60.16 106 ARG A CA 1
ATOM 820 C C . ARG A 1 106 ? 22.846 -14.768 -33.015 1.00 60.16 106 ARG A C 1
ATOM 822 O O . ARG A 1 106 ? 21.721 -15.274 -32.974 1.00 60.16 106 ARG A O 1
ATOM 829 N N . PRO A 1 107 ? 23.541 -14.686 -34.166 1.00 45.44 107 PRO A N 1
ATOM 830 C CA . PRO A 1 107 ? 23.037 -15.291 -35.386 1.00 45.44 107 PRO A CA 1
ATOM 831 C C . PRO A 1 107 ? 22.862 -16.789 -35.137 1.00 45.44 107 PRO A C 1
ATOM 833 O O . PRO A 1 107 ? 23.743 -17.440 -34.571 1.00 45.44 107 PRO A O 1
ATOM 836 N N . SER A 1 108 ? 21.717 -17.340 -35.547 1.00 40.56 108 SER A N 1
ATOM 837 C CA . SER A 1 108 ? 21.525 -18.787 -35.585 1.00 40.56 108 SER A CA 1
ATOM 838 C C . SER A 1 108 ? 22.740 -19.404 -36.280 1.00 40.56 108 SER A C 1
ATOM 840 O O . SER A 1 108 ? 23.150 -18.933 -37.343 1.00 40.56 108 SER A O 1
ATOM 842 N N . THR A 1 109 ? 23.329 -20.433 -35.676 1.00 37.16 109 THR A N 1
ATOM 843 C CA . THR A 1 109 ? 24.603 -21.074 -36.054 1.00 37.16 109 THR A CA 1
ATOM 844 C C . THR A 1 109 ? 24.659 -21.645 -37.481 1.00 37.16 109 THR A C 1
ATOM 846 O O . THR A 1 109 ? 25.650 -22.253 -37.858 1.00 37.16 109 THR A O 1
ATOM 849 N N . ALA A 1 110 ? 23.649 -21.401 -38.315 1.00 38.34 110 ALA A N 1
ATOM 850 C CA . ALA A 1 110 ? 23.609 -21.761 -39.726 1.00 38.34 110 ALA A CA 1
ATOM 851 C C . ALA A 1 110 ? 24.320 -20.764 -40.669 1.00 38.34 110 ALA A C 1
ATOM 853 O O . ALA A 1 110 ? 24.358 -21.015 -41.868 1.00 38.34 110 ALA A O 1
ATOM 854 N N . LYS A 1 111 ? 24.859 -19.629 -40.185 1.00 42.34 111 LYS A N 1
ATOM 855 C CA . LYS A 1 111 ? 25.435 -18.581 -41.063 1.00 42.34 111 LYS A CA 1
ATOM 856 C C . LYS A 1 111 ? 26.942 -18.329 -40.905 1.00 42.34 111 LYS A C 1
ATOM 858 O O . LYS A 1 111 ? 27.451 -17.363 -41.462 1.00 42.34 111 LYS A O 1
ATOM 863 N N . ALA A 1 112 ? 27.652 -19.178 -40.160 1.00 35.75 112 ALA A N 1
ATOM 864 C CA . ALA A 1 112 ? 29.092 -19.030 -39.909 1.00 35.75 112 ALA A CA 1
ATOM 865 C C . ALA A 1 112 ? 29.999 -19.668 -40.985 1.00 35.75 112 ALA A C 1
ATOM 867 O O . ALA A 1 112 ? 31.213 -19.691 -40.817 1.00 35.75 112 ALA A O 1
ATOM 868 N N . GLU A 1 113 ? 29.441 -20.133 -42.103 1.00 36.50 113 GLU A N 1
ATOM 869 C CA . GLU A 1 113 ? 30.206 -20.538 -43.287 1.00 36.50 113 GLU A CA 1
ATOM 870 C C . GLU A 1 113 ? 29.925 -19.562 -44.431 1.00 36.50 113 GLU A C 1
ATOM 872 O O . GLU A 1 113 ? 29.068 -19.822 -45.263 1.00 36.50 113 GLU A O 1
ATOM 877 N N . LEU A 1 114 ? 30.588 -18.403 -44.438 1.00 41.38 114 LEU A N 1
ATOM 878 C CA . LEU A 1 114 ? 30.766 -17.536 -45.618 1.00 41.38 114 LEU A CA 1
ATOM 879 C C . LEU A 1 114 ? 31.842 -16.487 -45.293 1.00 41.38 114 LEU A C 1
ATOM 881 O O . LEU A 1 114 ? 31.594 -15.288 -45.177 1.00 41.38 114 LEU A O 1
ATOM 885 N N . SER A 1 115 ? 33.076 -16.954 -45.103 1.00 43.66 115 SER A N 1
ATOM 886 C CA . SER A 1 115 ? 34.263 -16.097 -45.107 1.00 43.66 115 SER A CA 1
ATOM 887 C C . SER A 1 115 ? 34.527 -15.627 -46.542 1.00 43.66 115 SER A C 1
ATOM 889 O O . SER A 1 115 ? 35.182 -16.313 -47.319 1.00 43.66 115 SER A O 1
ATOM 891 N N . GLY A 1 116 ? 33.957 -14.475 -46.897 1.00 45.41 116 GLY A N 1
ATOM 892 C CA . GLY A 1 116 ? 34.126 -13.827 -48.204 1.00 45.41 116 GLY A CA 1
ATOM 893 C C . GLY A 1 116 ? 33.274 -12.565 -48.382 1.00 45.41 116 GLY A C 1
ATOM 894 O O . GLY A 1 116 ? 32.857 -12.264 -49.494 1.00 45.41 116 GLY A O 1
ATOM 895 N N . VAL A 1 117 ? 32.945 -11.868 -47.291 1.00 46.56 117 VAL A N 1
ATOM 896 C CA . VAL A 1 117 ? 32.059 -10.695 -47.300 1.00 46.56 117 VAL A CA 1
ATOM 897 C C . VAL A 1 117 ? 32.919 -9.435 -47.439 1.00 46.56 117 VAL A C 1
ATOM 899 O O . VAL A 1 117 ? 33.781 -9.178 -46.602 1.00 46.56 117 VAL A O 1
ATOM 902 N N . ASP A 1 118 ? 32.708 -8.686 -48.520 1.00 49.25 118 ASP A N 1
ATOM 903 C CA . ASP A 1 118 ? 33.363 -7.406 -48.819 1.00 49.25 118 ASP A CA 1
ATOM 904 C C . ASP A 1 118 ? 33.129 -6.411 -47.653 1.00 49.25 118 ASP A C 1
ATOM 906 O O . ASP A 1 118 ? 31.987 -6.323 -47.185 1.00 49.25 118 ASP A O 1
ATOM 910 N N . PRO A 1 119 ? 34.134 -5.674 -47.134 1.00 54.34 119 PRO A N 1
ATOM 911 C CA . PRO A 1 119 ? 33.975 -4.733 -46.015 1.00 54.34 119 PRO A CA 1
ATOM 912 C C . PRO A 1 119 ? 32.759 -3.795 -46.118 1.00 54.34 119 PRO A C 1
ATOM 914 O O . PRO A 1 119 ? 32.092 -3.562 -45.111 1.00 54.34 119 PRO A O 1
ATOM 917 N N . ALA A 1 120 ? 32.390 -3.349 -47.325 1.00 57.34 120 ALA A N 1
ATOM 918 C CA . ALA A 1 120 ? 31.185 -2.541 -47.543 1.00 57.34 120 ALA A CA 1
ATOM 919 C C . ALA A 1 120 ? 29.889 -3.282 -47.150 1.00 57.34 120 ALA A C 1
ATOM 921 O O . ALA A 1 120 ? 29.007 -2.720 -46.506 1.00 57.34 120 ALA A O 1
ATOM 922 N N . THR A 1 121 ? 29.794 -4.576 -47.465 1.00 60.50 121 THR A N 1
ATOM 923 C CA . THR A 1 121 ? 28.636 -5.416 -47.114 1.00 60.50 121 THR A CA 1
ATOM 924 C C . THR A 1 121 ? 28.583 -5.772 -45.622 1.00 60.50 121 THR A C 1
ATOM 926 O O . THR A 1 121 ? 27.495 -5.959 -45.069 1.00 60.50 121 THR A O 1
ATOM 929 N N . ALA A 1 122 ? 29.734 -5.797 -44.940 1.00 61.00 122 ALA A N 1
ATOM 930 C CA . ALA A 1 122 ? 29.802 -5.947 -43.487 1.00 61.00 122 ALA A CA 1
ATOM 931 C C . ALA A 1 122 ? 29.297 -4.688 -42.753 1.00 61.00 122 ALA A C 1
ATOM 933 O O . ALA A 1 122 ? 28.553 -4.808 -41.774 1.00 61.00 122 ALA A O 1
ATOM 934 N N . ASP A 1 123 ? 29.621 -3.489 -43.251 1.00 68.94 123 ASP A N 1
ATOM 935 C CA . ASP A 1 123 ? 29.138 -2.227 -42.679 1.00 68.94 123 ASP A CA 1
ATOM 936 C C . ASP A 1 123 ? 27.631 -2.022 -42.886 1.00 68.94 123 ASP A C 1
ATOM 938 O O . ASP A 1 123 ? 26.927 -1.684 -41.930 1.00 68.94 123 ASP A O 1
ATOM 942 N N . THR A 1 124 ? 27.095 -2.334 -44.072 1.00 78.19 124 THR A N 1
ATOM 943 C CA . THR A 1 124 ? 25.642 -2.307 -44.320 1.00 78.19 124 THR A CA 1
ATOM 944 C C . THR A 1 124 ? 24.890 -3.246 -43.369 1.00 78.19 124 THR A C 1
ATOM 946 O O . THR A 1 124 ? 23.874 -2.865 -42.784 1.00 78.19 124 THR A O 1
ATOM 949 N N . SER A 1 125 ? 25.411 -4.460 -43.142 1.00 79.56 125 SER A N 1
ATOM 950 C CA . SER A 1 125 ? 24.813 -5.414 -42.198 1.00 79.56 125 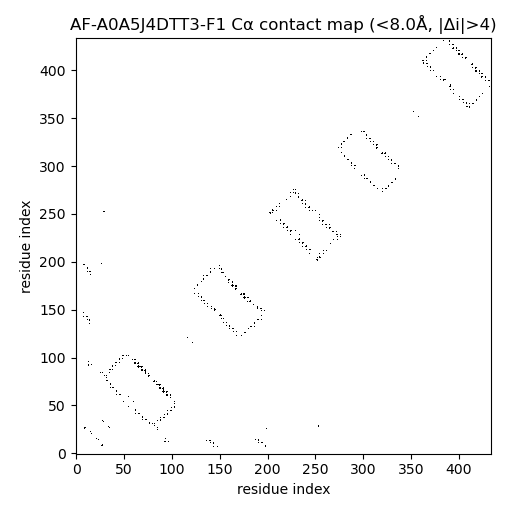SER A CA 1
ATOM 951 C C . SER A 1 125 ? 24.831 -4.897 -40.756 1.00 79.56 125 SER A C 1
ATOM 953 O O . SER A 1 125 ? 23.882 -5.138 -40.008 1.00 79.56 125 SER A O 1
ATOM 955 N N . ARG A 1 126 ? 25.890 -4.191 -40.349 1.00 82.00 126 ARG A N 1
ATOM 956 C CA . ARG A 1 126 ? 26.014 -3.618 -39.002 1.00 82.00 126 ARG A CA 1
ATOM 957 C C . ARG A 1 126 ? 25.020 -2.477 -38.773 1.00 82.00 126 ARG A C 1
ATOM 959 O O . ARG A 1 126 ? 24.390 -2.426 -37.719 1.00 82.00 126 ARG A O 1
ATOM 966 N N . ILE A 1 127 ? 24.844 -1.594 -39.759 1.00 84.62 127 ILE A N 1
ATOM 967 C CA . ILE A 1 127 ? 23.869 -0.491 -39.696 1.00 84.62 127 ILE A CA 1
ATOM 968 C C . ILE A 1 127 ? 22.443 -1.048 -39.609 1.00 84.62 127 ILE A C 1
ATOM 970 O O . ILE A 1 127 ? 21.672 -0.623 -38.751 1.00 84.62 127 ILE A O 1
ATOM 974 N N . ALA A 1 128 ? 22.107 -2.048 -40.431 1.00 86.50 128 ALA A N 1
ATOM 975 C CA . ALA A 1 128 ? 20.794 -2.692 -40.397 1.00 86.50 128 ALA A CA 1
ATOM 976 C C . ALA A 1 128 ? 20.473 -3.294 -39.016 1.00 86.50 128 ALA A C 1
ATOM 978 O O . ALA A 1 128 ? 19.387 -3.075 -38.482 1.00 86.50 128 ALA A O 1
ATOM 979 N N . GLN A 1 129 ? 21.438 -3.983 -38.396 1.00 82.56 129 GLN A N 1
ATOM 980 C CA . GLN A 1 129 ? 21.280 -4.539 -37.047 1.00 82.56 129 GLN A CA 1
ATOM 981 C C . GLN A 1 129 ? 21.065 -3.455 -35.979 1.00 82.56 129 GLN A C 1
ATOM 983 O O . GLN A 1 129 ? 20.249 -3.637 -35.073 1.00 82.56 129 GLN A O 1
ATOM 988 N N . GLU A 1 130 ? 21.763 -2.319 -36.076 1.00 81.94 130 GLU A N 1
ATOM 989 C CA . GLU A 1 130 ? 21.553 -1.178 -35.176 1.00 81.94 130 GLU A CA 1
ATOM 990 C C . GLU A 1 130 ? 20.136 -0.602 -35.327 1.00 81.94 130 GLU A C 1
ATOM 992 O O . GLU A 1 130 ? 19.471 -0.354 -34.319 1.00 81.94 130 GLU A O 1
ATOM 997 N N . LEU A 1 131 ? 19.644 -0.442 -36.560 1.00 87.31 131 LEU A N 1
ATOM 998 C CA . LEU A 1 131 ? 18.285 0.041 -36.833 1.00 87.31 131 LEU A CA 1
ATOM 999 C C . LEU A 1 131 ? 17.217 -0.920 -36.291 1.00 87.31 131 LEU A C 1
ATOM 1001 O O . LEU A 1 131 ? 16.280 -0.475 -35.627 1.00 87.31 131 LEU A O 1
ATOM 1005 N N . ASP A 1 132 ? 17.393 -2.231 -36.476 1.00 84.06 132 ASP A N 1
ATOM 1006 C CA . ASP A 1 132 ? 16.502 -3.246 -35.902 1.00 84.06 132 ASP A CA 1
ATOM 1007 C C . ASP A 1 132 ? 16.469 -3.167 -34.372 1.00 84.06 132 ASP A C 1
ATOM 1009 O O . ASP A 1 132 ? 15.415 -3.315 -33.746 1.00 84.06 132 ASP A O 1
ATOM 1013 N N . ARG A 1 133 ? 17.620 -2.911 -33.743 1.00 80.44 133 ARG A N 1
ATOM 1014 C CA . ARG A 1 133 ? 17.700 -2.742 -32.292 1.00 80.44 133 ARG A CA 1
ATOM 1015 C C . ARG A 1 133 ? 16.914 -1.511 -31.832 1.00 80.44 133 ARG A C 1
ATOM 1017 O O . ARG A 1 133 ? 16.141 -1.604 -30.879 1.00 80.44 133 ARG A O 1
ATOM 1024 N N . LEU A 1 134 ? 17.082 -0.373 -32.507 1.00 83.62 134 LEU A N 1
ATOM 1025 C CA . LEU A 1 134 ? 16.377 0.880 -32.200 1.00 83.62 134 LEU A CA 1
ATOM 1026 C C . LEU A 1 134 ? 14.858 0.759 -32.408 1.00 83.62 134 LEU A C 1
ATOM 1028 O O . LEU A 1 134 ? 14.076 1.263 -31.594 1.00 83.62 134 LEU A O 1
ATOM 1032 N N . GLU A 1 135 ? 14.423 0.018 -33.427 1.00 86.00 135 GLU A N 1
ATOM 1033 C CA . GLU A 1 135 ? 13.008 -0.293 -33.639 1.00 86.00 135 GLU A CA 1
ATOM 1034 C C . GLU A 1 135 ? 12.444 -1.167 -32.517 1.00 86.00 135 GLU A C 1
ATOM 1036 O O . GLU A 1 135 ? 11.396 -0.840 -31.953 1.00 86.00 135 GLU A O 1
ATOM 1041 N N . ARG A 1 136 ? 13.158 -2.233 -32.122 1.00 78.56 136 ARG A N 1
ATOM 1042 C CA . ARG A 1 136 ? 12.751 -3.084 -30.991 1.00 78.56 136 ARG A CA 1
ATOM 1043 C C . ARG A 1 136 ? 12.556 -2.265 -29.717 1.00 78.56 136 ARG A C 1
ATOM 1045 O O . ARG A 1 136 ? 11.592 -2.502 -28.990 1.00 78.56 136 ARG A O 1
ATOM 1052 N N . TYR A 1 137 ? 13.413 -1.281 -29.456 1.00 76.25 137 TYR A N 1
ATOM 1053 C CA . TYR A 1 137 ? 13.252 -0.397 -28.302 1.00 76.25 137 TYR A CA 1
ATOM 1054 C C . TYR A 1 137 ? 12.044 0.525 -28.408 1.00 76.25 137 TYR A C 1
ATOM 1056 O O . TYR A 1 137 ? 11.270 0.631 -27.455 1.00 76.25 137 TYR A O 1
ATOM 1064 N N . THR A 1 138 ? 11.830 1.132 -29.573 1.00 82.81 138 THR A N 1
ATOM 1065 C CA . THR A 1 138 ? 10.642 1.956 -29.837 1.00 82.81 138 THR A CA 1
ATOM 1066 C C . THR A 1 138 ? 9.358 1.141 -29.629 1.00 82.81 138 THR A C 1
ATOM 1068 O O . THR A 1 138 ? 8.422 1.589 -28.961 1.00 82.81 138 THR A O 1
ATOM 1071 N N . ALA A 1 139 ? 9.333 -0.103 -30.113 1.00 79.56 139 ALA A N 1
ATOM 1072 C CA . ALA A 1 139 ? 8.219 -1.028 -29.928 1.00 79.56 139 ALA A CA 1
ATOM 1073 C C . ALA A 1 139 ? 8.009 -1.419 -28.457 1.00 79.56 139 ALA A C 1
ATOM 1075 O O . ALA A 1 139 ? 6.868 -1.495 -27.995 1.00 79.56 139 ALA A O 1
ATOM 1076 N N . GLN A 1 140 ? 9.086 -1.627 -27.693 1.00 75.19 140 GLN A N 1
ATOM 1077 C CA . GLN A 1 140 ? 8.997 -1.888 -26.255 1.00 75.19 140 GLN A CA 1
ATOM 1078 C C . GLN A 1 140 ? 8.382 -0.704 -25.503 1.00 75.19 140 GLN A C 1
ATOM 1080 O O . GLN A 1 140 ? 7.430 -0.918 -24.751 1.00 75.19 140 GLN A O 1
ATOM 1085 N N . LEU A 1 141 ? 8.852 0.525 -25.745 1.00 78.69 141 LEU A N 1
ATOM 1086 C CA . LEU A 1 141 ? 8.286 1.744 -25.150 1.00 78.69 141 LEU A CA 1
ATOM 1087 C C . LEU A 1 141 ? 6.796 1.892 -25.472 1.00 78.69 141 LEU A C 1
ATOM 1089 O O . LEU A 1 141 ? 5.982 2.116 -24.574 1.00 78.69 141 LEU A O 1
ATOM 1093 N N . LYS A 1 142 ? 6.416 1.674 -26.7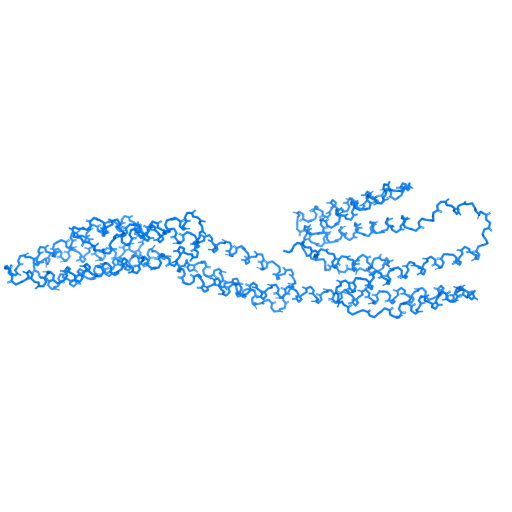37 1.00 82.94 142 LYS A N 1
ATOM 1094 C CA . LYS A 1 142 ? 5.015 1.695 -27.175 1.00 82.94 142 LYS A CA 1
ATOM 1095 C C . LYS A 1 142 ? 4.168 0.642 -26.460 1.00 82.94 142 LYS A C 1
ATOM 1097 O O . LYS A 1 142 ? 3.074 0.948 -25.995 1.00 82.94 142 LYS A O 1
ATOM 1102 N N . ARG A 1 143 ? 4.668 -0.590 -26.323 1.00 74.19 143 ARG A N 1
ATOM 1103 C CA . ARG A 1 143 ? 3.965 -1.665 -25.604 1.00 74.19 143 ARG A CA 1
ATOM 1104 C C . ARG A 1 143 ? 3.762 -1.323 -24.129 1.00 74.19 143 ARG A C 1
ATOM 1106 O O . ARG A 1 143 ? 2.704 -1.612 -23.583 1.00 74.19 143 ARG A O 1
ATOM 1113 N N . ILE A 1 144 ? 4.753 -0.706 -23.487 1.00 68.38 144 ILE A N 1
ATOM 1114 C CA . ILE A 1 144 ? 4.634 -0.257 -22.094 1.00 68.38 144 ILE A CA 1
ATOM 1115 C C . ILE A 1 144 ? 3.556 0.812 -21.977 1.00 68.38 144 ILE A C 1
ATOM 1117 O O . ILE A 1 144 ? 2.726 0.719 -21.079 1.00 68.38 144 ILE A O 1
ATOM 1121 N N . ALA A 1 145 ? 3.534 1.784 -22.887 1.00 77.44 145 ALA A N 1
ATOM 1122 C CA . ALA A 1 145 ? 2.492 2.800 -22.910 1.00 77.44 145 ALA A CA 1
ATOM 1123 C C . ALA A 1 145 ? 1.093 2.176 -23.056 1.00 77.44 145 ALA A C 1
ATOM 1125 O O . ALA A 1 145 ? 0.228 2.446 -22.231 1.00 77.44 145 ALA A O 1
ATOM 1126 N N . ILE A 1 146 ? 0.900 1.263 -24.019 1.00 77.19 146 ILE A N 1
ATOM 1127 C CA . ILE A 1 146 ? -0.379 0.561 -24.246 1.00 77.19 146 ILE A CA 1
ATOM 1128 C C . ILE A 1 146 ? -0.818 -0.229 -23.009 1.00 77.19 146 ILE A C 1
ATOM 1130 O O . ILE A 1 146 ? -1.961 -0.108 -22.583 1.00 77.19 146 ILE A O 1
ATOM 1134 N N . ASN A 1 147 ? 0.087 -1.003 -22.403 1.00 70.75 147 ASN A N 1
ATOM 1135 C CA . ASN A 1 147 ? -0.218 -1.805 -21.212 1.00 70.75 147 ASN A CA 1
ATOM 1136 C C . ASN A 1 147 ? -0.630 -0.961 -19.996 1.00 70.75 147 ASN A C 1
ATOM 1138 O O . ASN A 1 147 ? -1.189 -1.500 -19.046 1.00 70.75 147 ASN A O 1
ATOM 1142 N N . ASN A 1 148 ? -0.307 0.332 -20.012 1.00 66.31 148 ASN A N 1
ATOM 1143 C CA . ASN A 1 148 ? -0.646 1.294 -18.971 1.00 66.31 148 ASN A CA 1
ATOM 1144 C C . ASN A 1 148 ? -1.716 2.293 -19.411 1.00 66.31 148 ASN A C 1
ATOM 1146 O O . ASN A 1 148 ? -1.941 3.277 -18.713 1.00 66.31 148 ASN A O 1
ATOM 1150 N N . GLU A 1 149 ? -2.346 2.063 -20.566 1.00 82.25 149 GLU A N 1
ATOM 1151 C CA . GLU A 1 149 ? -3.381 2.936 -21.127 1.00 82.25 149 GLU A CA 1
ATOM 1152 C C . GLU A 1 149 ? -2.892 4.382 -21.342 1.00 82.25 149 GLU A C 1
ATOM 1154 O O . GLU A 1 149 ? -3.655 5.347 -21.335 1.00 82.25 149 GLU A O 1
ATOM 1159 N N . PHE A 1 150 ? -1.587 4.553 -21.565 1.00 84.19 150 PHE A N 1
ATOM 1160 C CA . PHE A 1 150 ? -0.985 5.841 -21.867 1.00 84.19 150 PHE A CA 1
ATOM 1161 C C . PHE A 1 150 ? -0.974 6.086 -23.373 1.00 84.19 150 PHE A C 1
ATOM 1163 O O . PHE A 1 150 ? -0.427 5.302 -24.150 1.00 84.19 150 PHE A O 1
ATOM 1170 N N . ALA A 1 151 ? -1.494 7.240 -23.786 1.00 86.38 151 ALA A N 1
ATOM 1171 C CA . ALA A 1 151 ? -1.260 7.747 -25.130 1.00 86.38 151 ALA A CA 1
ATOM 1172 C C . ALA A 1 151 ? 0.227 8.117 -25.292 1.00 86.38 151 ALA A C 1
ATOM 1174 O O . ALA A 1 151 ? 0.731 8.994 -24.582 1.00 86.38 151 ALA A O 1
ATOM 1175 N N . LEU A 1 152 ? 0.920 7.450 -26.219 1.00 87.81 152 LEU A N 1
ATOM 1176 C CA . LEU A 1 152 ? 2.307 7.727 -26.594 1.00 87.81 152 LEU A CA 1
ATOM 1177 C C . LEU A 1 152 ? 2.420 7.753 -28.122 1.00 87.81 152 LEU A C 1
ATOM 1179 O O . LEU A 1 152 ? 2.284 6.717 -28.778 1.00 87.81 152 LEU A O 1
ATOM 1183 N N . ASP A 1 153 ? 2.683 8.932 -28.680 1.00 92.88 153 ASP A N 1
ATOM 1184 C CA . ASP A 1 153 ? 2.980 9.072 -30.103 1.00 92.88 153 ASP A CA 1
ATOM 1185 C C . ASP A 1 153 ? 4.432 8.666 -30.367 1.00 92.88 153 ASP A C 1
ATOM 1187 O O . ASP A 1 153 ? 5.352 9.295 -29.864 1.00 92.88 153 ASP A O 1
ATOM 1191 N N . SER A 1 154 ? 4.623 7.603 -31.148 1.00 92.69 154 SER A N 1
ATOM 1192 C CA . SER A 1 154 ? 5.936 7.049 -31.521 1.00 92.69 154 SER A CA 1
ATOM 1193 C C . SER A 1 154 ? 6.275 7.279 -32.997 1.00 92.69 154 SER A C 1
ATOM 1195 O O . SER A 1 154 ? 7.275 6.752 -33.487 1.00 92.69 154 SER A O 1
ATOM 1197 N N . SER A 1 155 ? 5.462 8.066 -33.710 1.00 95.50 155 SER A N 1
ATOM 1198 C CA . SER A 1 155 ? 5.541 8.223 -35.168 1.00 95.50 155 SER A CA 1
ATOM 1199 C C . SER A 1 155 ? 6.881 8.804 -35.617 1.00 95.50 155 SER A C 1
ATOM 1201 O O . SER A 1 155 ? 7.471 8.299 -36.565 1.00 95.50 155 SER A O 1
ATOM 1203 N N . LYS A 1 156 ? 7.426 9.793 -34.890 1.00 94.81 156 LYS A N 1
ATOM 1204 C CA . LYS A 1 156 ? 8.744 10.393 -35.185 1.00 94.81 156 LYS A CA 1
ATOM 1205 C C . LYS A 1 156 ? 9.858 9.341 -35.240 1.00 94.81 156 LYS A C 1
ATOM 1207 O O . LYS A 1 156 ? 10.619 9.313 -36.200 1.00 94.81 156 LYS A O 1
ATOM 1212 N N . SER A 1 157 ? 9.938 8.463 -34.238 1.00 92.31 157 SER A N 1
ATOM 1213 C CA . SER A 1 157 ? 10.968 7.420 -34.180 1.00 92.31 157 SER A CA 1
ATOM 1214 C C . SER A 1 157 ? 10.807 6.393 -35.298 1.00 92.31 157 SER A C 1
ATOM 1216 O O . SER A 1 157 ? 11.796 6.050 -35.938 1.00 92.31 157 SER A O 1
ATOM 1218 N N . TYR A 1 158 ? 9.579 5.937 -35.575 1.00 96.88 158 TYR A N 1
ATOM 1219 C CA . TYR A 1 158 ? 9.335 4.991 -36.671 1.00 96.88 158 TYR A CA 1
ATOM 1220 C C . TYR A 1 158 ? 9.661 5.594 -38.040 1.00 96.88 158 TYR A C 1
ATOM 1222 O O . TYR A 1 158 ? 10.337 4.939 -38.827 1.00 96.88 158 TYR A O 1
ATOM 1230 N N . ASN A 1 159 ? 9.273 6.847 -38.290 1.00 97.19 159 ASN A N 1
ATOM 1231 C CA . ASN A 1 159 ? 9.559 7.527 -39.554 1.00 97.19 159 ASN A CA 1
ATOM 1232 C C . ASN A 1 159 ? 11.072 7.688 -39.785 1.00 97.19 159 ASN A C 1
ATOM 1234 O O . ASN A 1 159 ? 11.551 7.413 -40.880 1.00 97.19 159 ASN A O 1
ATOM 1238 N N . LEU A 1 160 ? 11.838 8.078 -38.755 1.00 97.25 160 LEU A N 1
ATOM 1239 C CA . LEU A 1 160 ? 13.301 8.196 -38.853 1.00 97.25 160 LEU A CA 1
ATOM 1240 C C . LEU A 1 160 ? 13.976 6.838 -39.115 1.00 97.25 160 LEU A C 1
ATOM 1242 O O . LEU A 1 160 ? 14.915 6.754 -39.904 1.00 97.25 160 LEU A O 1
ATOM 1246 N N . ILE A 1 161 ? 13.492 5.766 -38.478 1.00 95.94 161 ILE A N 1
ATOM 1247 C CA . ILE A 1 161 ? 13.998 4.402 -38.703 1.00 95.94 161 ILE A CA 1
ATOM 1248 C C . ILE A 1 161 ? 13.693 3.939 -40.131 1.00 95.94 161 ILE A C 1
ATOM 1250 O O . ILE A 1 161 ? 14.559 3.360 -40.786 1.00 95.94 161 ILE A O 1
ATOM 1254 N N . GLU A 1 162 ? 12.477 4.184 -40.620 1.00 96.94 162 GLU A N 1
ATOM 1255 C CA . GLU A 1 162 ? 12.076 3.838 -41.984 1.00 96.94 162 GLU A CA 1
ATOM 1256 C C . GLU A 1 162 ? 12.908 4.598 -43.022 1.00 96.94 162 GLU A C 1
ATOM 1258 O O . GLU A 1 162 ? 13.413 3.990 -43.966 1.00 96.94 162 GLU A O 1
ATOM 1263 N N . GLN A 1 163 ? 13.136 5.896 -42.806 1.00 96.06 163 GLN A N 1
ATOM 1264 C CA . GLN A 1 163 ? 13.998 6.707 -43.660 1.00 96.06 163 GLN A CA 1
ATOM 1265 C C . GLN A 1 163 ? 15.428 6.154 -43.708 1.00 96.06 163 GLN A C 1
ATOM 1267 O O . GLN A 1 163 ? 15.934 5.885 -44.794 1.00 96.06 163 GLN A O 1
ATOM 1272 N N . ALA A 1 164 ? 16.045 5.881 -42.554 1.00 95.56 164 ALA A N 1
ATOM 1273 C CA . ALA A 1 164 ? 17.401 5.334 -42.499 1.00 95.56 164 ALA A CA 1
ATOM 1274 C C . ALA A 1 164 ? 17.516 3.951 -43.172 1.00 95.56 164 ALA A C 1
ATOM 1276 O O . ALA A 1 164 ? 18.540 3.629 -43.774 1.00 95.56 164 ALA A O 1
ATOM 1277 N N . ARG A 1 165 ? 16.461 3.124 -43.105 1.00 95.00 165 ARG A N 1
ATOM 1278 C CA . ARG A 1 165 ? 16.397 1.844 -43.833 1.00 95.00 165 ARG A CA 1
ATOM 1279 C C . ARG A 1 165 ? 16.326 2.043 -45.346 1.00 95.00 165 ARG A C 1
ATOM 1281 O O . ARG A 1 165 ? 16.932 1.259 -46.075 1.00 95.00 165 ARG A O 1
ATOM 1288 N N . ASN A 1 166 ? 15.593 3.050 -45.812 1.00 95.25 166 ASN A N 1
ATOM 1289 C CA . ASN A 1 166 ? 15.519 3.383 -47.234 1.00 95.25 166 ASN A CA 1
ATOM 1290 C C . ASN A 1 166 ? 16.861 3.926 -47.739 1.00 95.25 166 ASN A C 1
ATOM 1292 O O . ASN A 1 166 ? 17.373 3.405 -48.724 1.00 95.25 166 ASN A O 1
ATOM 1296 N N . ASP A 1 167 ? 17.501 4.835 -46.997 1.00 93.00 167 ASP A N 1
ATOM 1297 C CA . ASP A 1 167 ? 18.844 5.337 -47.319 1.00 93.00 167 ASP A CA 1
ATOM 1298 C C . ASP A 1 167 ? 19.860 4.191 -47.438 1.00 93.00 167 ASP A C 1
ATOM 1300 O O . ASP A 1 167 ? 20.652 4.142 -48.379 1.00 93.00 167 ASP A O 1
ATOM 1304 N N . LEU A 1 168 ? 19.794 3.212 -46.530 1.00 91.81 168 LEU A N 1
ATOM 1305 C CA . LEU A 1 168 ? 20.652 2.030 -46.574 1.00 91.81 168 LEU A CA 1
ATOM 1306 C C . LEU A 1 168 ? 20.379 1.140 -47.801 1.00 91.81 168 LEU A C 1
ATOM 1308 O O . LEU A 1 168 ? 21.320 0.610 -48.392 1.00 91.81 168 LEU A O 1
ATOM 1312 N N . ARG A 1 169 ? 19.107 0.973 -48.198 1.00 90.62 169 ARG A N 1
ATOM 1313 C CA . ARG A 1 169 ? 18.708 0.218 -49.404 1.00 90.62 169 ARG A CA 1
ATOM 1314 C C . ARG A 1 169 ? 19.153 0.901 -50.694 1.00 90.62 169 ARG A C 1
ATOM 1316 O O . ARG A 1 169 ? 19.498 0.203 -51.644 1.00 90.62 169 ARG A O 1
ATOM 1323 N N . ASP A 1 170 ? 19.174 2.228 -50.699 1.00 91.94 170 ASP A N 1
ATOM 1324 C CA . ASP A 1 170 ? 19.566 3.048 -51.846 1.00 91.94 170 ASP A CA 1
ATOM 1325 C C . ASP A 1 170 ? 21.095 3.218 -51.956 1.00 91.94 170 ASP A C 1
ATOM 1327 O O . ASP A 1 170 ? 21.591 3.878 -52.867 1.00 91.94 170 ASP A O 1
ATOM 1331 N N . GLY A 1 171 ? 21.861 2.599 -51.049 1.00 87.31 171 GLY A N 1
ATOM 1332 C CA . GLY A 1 171 ? 23.326 2.652 -51.017 1.00 87.31 171 GLY A CA 1
ATOM 1333 C C . GLY A 1 171 ? 23.898 3.872 -50.286 1.00 87.31 171 GLY A C 1
ATOM 1334 O O . GLY A 1 171 ? 25.117 3.990 -50.157 1.00 87.31 171 GLY A O 1
ATOM 1335 N N . ASN A 1 172 ? 23.048 4.743 -49.736 1.00 90.38 172 ASN A N 1
ATOM 1336 C CA . ASN A 1 172 ? 23.423 5.963 -49.020 1.00 90.38 172 ASN A CA 1
ATOM 1337 C C . ASN A 1 172 ? 23.773 5.673 -47.548 1.00 90.38 172 ASN A C 1
ATOM 1339 O O . ASN A 1 172 ? 23.146 6.183 -46.618 1.00 90.38 172 ASN A O 1
ATOM 1343 N N . SER A 1 173 ? 24.794 4.842 -47.326 1.00 87.56 173 SER A N 1
ATOM 1344 C CA . SER A 1 173 ? 25.168 4.376 -45.979 1.00 87.56 173 SER A CA 1
ATOM 1345 C C . SER A 1 173 ? 25.562 5.516 -45.027 1.00 87.56 173 SER A C 1
ATOM 1347 O O . SER A 1 173 ? 25.249 5.441 -43.841 1.00 87.56 173 SER A O 1
ATOM 1349 N N . ASP A 1 174 ? 26.172 6.593 -45.532 1.00 87.75 174 ASP A N 1
ATOM 1350 C CA . ASP A 1 174 ? 26.536 7.763 -44.719 1.00 87.75 174 ASP A CA 1
ATOM 1351 C C . ASP A 1 174 ? 25.302 8.477 -44.147 1.00 87.75 174 ASP A C 1
ATOM 1353 O O . ASP A 1 174 ? 25.288 8.832 -42.968 1.00 87.75 174 ASP A O 1
ATOM 1357 N N . LEU A 1 175 ? 24.232 8.620 -44.941 1.00 90.38 175 LEU A N 1
ATOM 1358 C CA . LEU A 1 175 ? 22.971 9.215 -44.482 1.00 90.38 175 LEU A CA 1
ATOM 1359 C C . LEU A 1 175 ? 22.299 8.334 -43.426 1.00 90.38 175 LEU A C 1
ATOM 1361 O O . LEU A 1 175 ? 21.896 8.829 -42.372 1.00 90.38 175 LEU A O 1
ATOM 1365 N N . ALA A 1 176 ? 22.269 7.018 -43.657 1.00 90.38 176 ALA A N 1
ATOM 1366 C CA . ALA A 1 176 ? 21.742 6.062 -42.689 1.00 90.38 176 ALA A CA 1
ATOM 1367 C C . ALA A 1 176 ? 22.516 6.107 -41.356 1.00 90.38 176 ALA A C 1
ATOM 1369 O O . ALA A 1 176 ? 21.906 6.072 -40.286 1.00 90.38 176 ALA A O 1
ATOM 1370 N N . ILE A 1 177 ? 23.850 6.232 -41.399 1.00 87.88 177 ILE A N 1
ATOM 1371 C CA . ILE A 1 177 ? 24.690 6.391 -40.201 1.00 87.88 177 ILE A CA 1
ATOM 1372 C C . ILE A 1 177 ? 24.380 7.711 -39.487 1.00 87.88 177 ILE A C 1
ATOM 1374 O O . ILE A 1 177 ? 24.213 7.722 -38.265 1.00 87.88 177 ILE A O 1
ATOM 1378 N N . SER A 1 178 ? 24.283 8.818 -40.225 1.00 88.50 178 SER A N 1
ATOM 1379 C CA . SER A 1 178 ? 23.991 10.140 -39.661 1.00 88.50 178 SER A CA 1
ATOM 1380 C C . SER A 1 178 ? 22.590 10.251 -39.051 1.00 88.50 178 SER A C 1
ATOM 1382 O O . SER A 1 178 ? 22.409 11.041 -38.127 1.00 88.50 178 SER A O 1
ATOM 1384 N N . ALA A 1 179 ? 21.627 9.432 -39.484 1.00 90.88 179 ALA A N 1
ATOM 1385 C CA . ALA A 1 179 ? 20.287 9.374 -38.896 1.00 90.88 179 ALA A CA 1
ATOM 1386 C C . ALA A 1 179 ? 20.247 8.660 -37.529 1.00 90.88 179 ALA A C 1
ATOM 1388 O O . ALA A 1 179 ? 19.358 8.918 -36.713 1.00 90.88 179 ALA A O 1
ATOM 1389 N N . ILE A 1 180 ? 21.212 7.778 -37.229 1.00 85.25 180 ILE A N 1
ATOM 1390 C CA . ILE A 1 180 ? 21.233 6.997 -35.979 1.00 85.25 180 ILE A CA 1
ATOM 1391 C C . ILE A 1 180 ? 21.177 7.897 -34.728 1.00 85.25 180 ILE A C 1
ATOM 1393 O O . ILE A 1 180 ? 20.334 7.636 -33.867 1.00 85.25 180 ILE A O 1
ATOM 1397 N N . PRO A 1 181 ? 22.014 8.943 -34.568 1.00 84.06 181 PRO A N 1
ATOM 1398 C CA . PRO A 1 181 ? 21.911 9.872 -33.442 1.00 84.06 181 PRO A CA 1
ATOM 1399 C C . PRO A 1 181 ? 20.520 10.498 -33.267 1.00 84.06 181 PRO A C 1
ATOM 1401 O O . PRO A 1 181 ? 20.039 10.595 -32.138 1.00 84.06 181 PRO A O 1
ATOM 1404 N N . GLU A 1 182 ? 19.843 10.868 -34.356 1.00 90.31 182 GLU A N 1
ATOM 1405 C CA . GLU A 1 182 ? 18.504 11.470 -34.304 1.00 90.31 182 GLU A CA 1
ATOM 1406 C C . GLU A 1 182 ? 17.436 10.460 -33.872 1.00 90.31 182 GLU A C 1
ATOM 1408 O O . GLU A 1 182 ? 16.587 10.765 -33.028 1.00 90.31 182 GLU A O 1
ATOM 1413 N N . ILE A 1 183 ? 17.520 9.221 -34.372 1.00 89.31 183 ILE A N 1
ATOM 1414 C CA . ILE A 1 183 ? 16.668 8.116 -33.915 1.00 89.31 183 ILE A CA 1
ATOM 1415 C C . ILE A 1 183 ? 16.858 7.915 -32.408 1.00 89.31 183 ILE A C 1
ATOM 1417 O O . ILE A 1 183 ? 15.878 7.869 -31.662 1.00 89.31 183 ILE A O 1
ATOM 1421 N N . LYS A 1 184 ? 18.110 7.849 -31.940 1.00 83.94 184 LYS A N 1
ATOM 1422 C CA . LYS A 1 184 ? 18.444 7.685 -30.516 1.00 83.94 184 LYS A CA 1
ATOM 1423 C C . LYS A 1 184 ? 17.853 8.809 -29.668 1.00 83.94 184 LYS A C 1
ATOM 1425 O O . LYS A 1 184 ? 17.216 8.530 -28.653 1.00 83.94 184 LYS A O 1
ATOM 1430 N N . GLN A 1 185 ? 17.988 10.054 -30.118 1.00 84.25 185 GLN A N 1
ATOM 1431 C CA . GLN A 1 185 ? 17.416 11.212 -29.437 1.00 84.25 185 GLN A CA 1
ATOM 1432 C C . GLN A 1 185 ? 15.883 11.135 -29.363 1.00 84.25 185 GLN A C 1
ATOM 1434 O O . GLN A 1 185 ? 15.310 11.355 -28.297 1.00 84.25 185 GLN A O 1
ATOM 1439 N N . SER A 1 186 ? 15.212 10.735 -30.447 1.00 89.19 186 SER A N 1
ATOM 1440 C CA . SER A 1 186 ? 13.753 10.559 -30.442 1.00 89.19 186 SER A CA 1
ATOM 1441 C C . SER A 1 186 ? 13.291 9.477 -29.452 1.00 89.19 186 SER A C 1
ATOM 1443 O O . SER A 1 186 ? 12.293 9.654 -28.757 1.00 89.19 186 SER A O 1
ATOM 1445 N N . ILE A 1 187 ? 14.045 8.381 -29.314 1.00 83.12 187 ILE A N 1
ATOM 1446 C CA . ILE A 1 187 ? 13.752 7.310 -28.350 1.00 83.12 187 ILE A CA 1
ATOM 1447 C C . ILE A 1 187 ? 13.945 7.803 -26.908 1.00 83.12 187 ILE A C 1
ATOM 1449 O O . ILE A 1 187 ? 13.153 7.456 -26.029 1.00 83.12 187 ILE A O 1
ATOM 1453 N N . ILE A 1 188 ? 14.958 8.641 -26.654 1.00 79.06 188 ILE A N 1
ATOM 1454 C CA . ILE A 1 188 ? 15.169 9.283 -25.347 1.00 79.06 188 ILE A CA 1
ATOM 1455 C C . ILE A 1 188 ? 13.971 10.172 -24.988 1.00 79.06 188 ILE A C 1
ATOM 1457 O O . ILE A 1 188 ? 13.460 10.073 -23.871 1.00 79.06 188 ILE A O 1
ATOM 1461 N N . GLU A 1 189 ? 13.488 10.986 -25.929 1.00 82.88 189 GLU A N 1
ATOM 1462 C CA . GLU A 1 189 ? 12.301 11.836 -25.750 1.00 82.88 189 GLU A CA 1
ATOM 1463 C C . GLU A 1 189 ? 11.053 10.999 -25.420 1.00 82.88 189 GLU A C 1
ATOM 1465 O O . GLU A 1 189 ? 10.364 11.277 -24.434 1.00 82.88 189 GLU A O 1
ATOM 1470 N N . LEU A 1 190 ? 10.796 9.916 -26.170 1.00 83.75 190 LEU A N 1
ATOM 1471 C CA . LEU A 1 190 ? 9.693 8.985 -25.883 1.00 83.75 190 LEU A CA 1
ATOM 1472 C C . LEU A 1 190 ? 9.776 8.419 -24.467 1.00 83.75 190 LEU A C 1
ATOM 1474 O O . LEU A 1 190 ? 8.778 8.358 -23.744 1.00 83.75 190 LEU A O 1
ATOM 1478 N N . ASN A 1 191 ? 10.973 8.006 -24.061 1.00 76.69 191 ASN A N 1
ATOM 1479 C CA . ASN A 1 191 ? 11.201 7.432 -22.749 1.00 76.69 191 ASN A CA 1
ATOM 1480 C C . ASN A 1 191 ? 10.994 8.463 -21.622 1.00 76.69 191 ASN A C 1
ATOM 1482 O O . ASN A 1 191 ? 10.433 8.127 -20.580 1.00 76.69 191 ASN A O 1
ATOM 1486 N N . GLN A 1 192 ? 11.386 9.725 -21.828 1.00 77.94 192 GLN A N 1
ATOM 1487 C CA . GLN A 1 192 ? 11.131 10.814 -20.875 1.00 77.94 192 GLN A CA 1
ATOM 1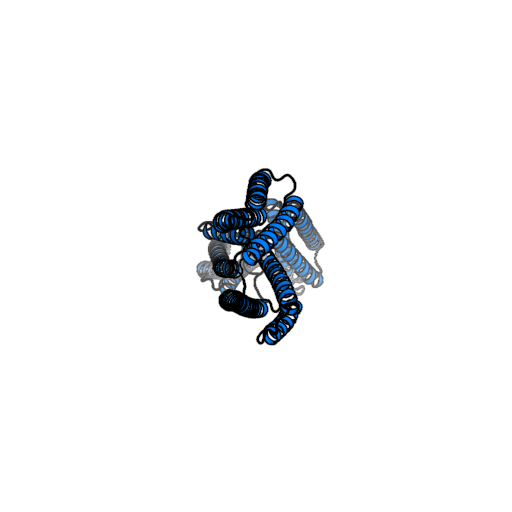488 C C . GLN A 1 192 ? 9.633 11.093 -20.708 1.00 77.94 192 GLN A C 1
ATOM 1490 O O . GLN A 1 192 ? 9.154 11.183 -19.576 1.00 77.94 192 GLN A O 1
ATOM 1495 N N . ILE A 1 193 ? 8.881 11.158 -21.811 1.00 83.38 193 ILE A N 1
ATOM 1496 C CA . ILE A 1 193 ? 7.421 11.333 -21.780 1.00 83.38 193 ILE A CA 1
ATOM 1497 C C . ILE A 1 193 ? 6.765 10.188 -21.003 1.00 83.38 193 ILE A C 1
ATOM 1499 O O . ILE A 1 193 ? 5.925 10.415 -20.129 1.00 83.38 193 ILE A O 1
ATOM 1503 N N . LEU A 1 194 ? 7.167 8.948 -21.292 1.00 78.69 194 LEU A N 1
ATOM 1504 C CA . LEU A 1 194 ? 6.637 7.766 -20.620 1.00 78.69 194 LEU A CA 1
ATOM 1505 C C . LEU A 1 194 ? 6.956 7.766 -19.118 1.00 78.69 194 LEU A C 1
ATOM 1507 O O . LEU A 1 194 ? 6.087 7.444 -18.303 1.00 78.69 194 LEU A O 1
ATOM 1511 N N . LYS A 1 195 ? 8.178 8.165 -18.741 1.00 73.31 195 LYS A N 1
ATOM 1512 C CA . LYS A 1 195 ? 8.596 8.310 -17.341 1.00 73.31 195 LYS A CA 1
ATOM 1513 C C . LYS A 1 195 ? 7.713 9.313 -16.603 1.00 73.31 195 LYS A C 1
ATOM 1515 O O . LYS A 1 195 ? 7.239 9.009 -15.511 1.00 73.31 195 LYS A O 1
ATOM 1520 N N . GLU A 1 196 ? 7.458 10.472 -17.203 1.00 76.75 196 GLU A N 1
ATOM 1521 C CA . GLU A 1 196 ? 6.635 11.508 -16.580 1.00 76.75 196 GLU A CA 1
ATOM 1522 C C . GLU A 1 196 ? 5.178 11.062 -16.417 1.00 76.75 196 GLU A C 1
ATOM 1524 O O . GLU A 1 196 ? 4.619 11.185 -15.327 1.00 76.75 196 GLU A O 1
ATOM 1529 N N . LYS A 1 197 ? 4.585 10.443 -17.446 1.00 77.31 197 LYS A N 1
ATOM 1530 C CA . LYS A 1 197 ? 3.231 9.866 -17.351 1.00 77.31 197 LYS A CA 1
ATOM 1531 C C . LYS A 1 197 ? 3.132 8.806 -16.257 1.00 77.31 197 LYS A C 1
ATOM 1533 O O . LYS A 1 197 ? 2.185 8.807 -15.477 1.00 77.31 197 LYS A O 1
ATOM 1538 N N . THR A 1 198 ? 4.136 7.937 -16.158 1.00 70.00 198 THR A N 1
ATOM 1539 C CA . THR A 1 198 ? 4.192 6.900 -15.119 1.00 70.00 198 THR A CA 1
ATOM 1540 C C . THR A 1 198 ? 4.306 7.514 -13.723 1.00 70.00 198 THR A C 1
ATOM 1542 O O . THR A 1 198 ? 3.649 7.044 -12.791 1.00 70.00 198 THR A O 1
ATOM 1545 N N . ARG A 1 199 ? 5.096 8.587 -13.569 1.00 70.62 199 ARG A N 1
ATOM 1546 C CA . ARG A 1 199 ? 5.228 9.325 -12.306 1.00 70.62 199 ARG A CA 1
ATOM 1547 C C . ARG A 1 199 ? 3.886 9.911 -11.874 1.00 70.62 199 ARG A C 1
ATOM 1549 O O . ARG A 1 199 ? 3.449 9.646 -10.760 1.00 70.62 199 ARG A O 1
ATOM 1556 N N . GLN A 1 200 ? 3.216 10.632 -12.770 1.00 75.12 200 GLN A N 1
ATOM 1557 C CA . GLN A 1 200 ? 1.902 11.223 -12.507 1.00 75.12 200 GLN A CA 1
ATOM 1558 C C . GLN A 1 200 ? 0.871 10.155 -12.136 1.00 75.12 200 GLN A C 1
ATOM 1560 O O . GLN A 1 200 ? 0.218 10.257 -11.103 1.00 75.12 200 GLN A O 1
ATOM 1565 N N . TYR A 1 201 ? 0.791 9.081 -12.921 1.00 73.56 201 TYR A N 1
ATOM 1566 C CA . TYR A 1 201 ? -0.114 7.965 -12.655 1.00 73.56 201 TYR A CA 1
ATOM 1567 C C . TYR A 1 201 ? 0.123 7.318 -11.282 1.00 73.56 201 TYR A C 1
ATOM 1569 O O . TYR A 1 201 ? -0.826 7.009 -10.562 1.00 73.56 201 TYR A O 1
ATOM 1577 N N . THR A 1 202 ? 1.387 7.134 -10.891 1.00 67.25 202 THR A N 1
ATOM 1578 C CA . THR A 1 202 ? 1.739 6.563 -9.582 1.00 67.25 202 THR A CA 1
ATOM 1579 C C . THR A 1 202 ? 1.311 7.488 -8.442 1.00 67.25 202 THR A C 1
ATOM 1581 O O . THR A 1 202 ? 0.723 7.017 -7.468 1.00 67.25 202 THR A O 1
ATOM 1584 N N . THR A 1 203 ? 1.536 8.798 -8.581 1.00 72.12 203 THR A N 1
ATOM 1585 C CA . THR A 1 203 ? 1.080 9.805 -7.614 1.00 72.12 203 THR A CA 1
ATOM 1586 C C . THR A 1 203 ? -0.437 9.798 -7.462 1.00 72.12 203 THR A C 1
ATOM 1588 O O . THR A 1 203 ? -0.938 9.717 -6.343 1.00 72.12 203 THR A O 1
ATOM 1591 N N . GLU A 1 204 ? -1.184 9.810 -8.565 1.00 74.06 204 GLU A N 1
ATOM 1592 C CA . GLU A 1 204 ? -2.649 9.822 -8.513 1.00 74.06 204 GLU A CA 1
ATOM 1593 C C . GLU A 1 204 ? -3.225 8.529 -7.919 1.00 74.06 204 GLU A C 1
ATOM 1595 O O . GLU A 1 204 ? -4.193 8.565 -7.157 1.00 74.06 204 GLU A O 1
ATOM 1600 N N . ARG A 1 205 ? -2.591 7.373 -8.159 1.00 75.25 205 ARG A N 1
ATOM 1601 C CA . ARG A 1 205 ? -2.967 6.125 -7.474 1.00 75.25 205 ARG A CA 1
ATOM 1602 C C . ARG A 1 205 ? -2.687 6.166 -5.980 1.00 75.25 205 ARG A C 1
ATOM 1604 O O . ARG A 1 205 ? -3.519 5.677 -5.219 1.00 75.25 205 ARG A O 1
ATOM 1611 N N . ALA A 1 206 ? -1.553 6.724 -5.562 1.00 72.88 206 ALA A N 1
ATOM 1612 C CA . ALA A 1 206 ? -1.240 6.890 -4.147 1.00 72.88 206 ALA A CA 1
ATOM 1613 C C . ALA A 1 206 ? -2.274 7.803 -3.467 1.00 72.88 206 ALA A C 1
ATOM 1615 O O . ALA A 1 206 ? -2.823 7.429 -2.434 1.00 72.88 206 ALA A O 1
ATOM 1616 N N . LYS A 1 207 ? -2.632 8.929 -4.098 1.00 78.44 207 LYS A N 1
ATOM 1617 C CA . LYS A 1 207 ? -3.705 9.818 -3.624 1.00 78.44 207 LYS A CA 1
ATOM 1618 C C . LYS A 1 207 ? -5.064 9.124 -3.569 1.00 78.44 207 LYS A C 1
ATOM 1620 O O . LYS A 1 207 ? -5.767 9.242 -2.575 1.00 78.44 207 LYS A O 1
ATOM 1625 N N . THR A 1 208 ? -5.419 8.349 -4.593 1.00 81.75 208 THR A N 1
ATOM 1626 C CA . THR A 1 208 ? -6.668 7.566 -4.607 1.00 81.75 208 THR A CA 1
ATOM 1627 C C . THR A 1 208 ? -6.702 6.551 -3.462 1.00 81.75 208 THR A C 1
ATOM 1629 O O . THR A 1 208 ? -7.734 6.366 -2.822 1.00 81.75 208 THR A O 1
ATOM 1632 N N . LEU A 1 209 ? -5.577 5.880 -3.193 1.00 77.44 209 LEU A N 1
ATOM 1633 C CA . LEU A 1 209 ? -5.451 4.947 -2.074 1.00 77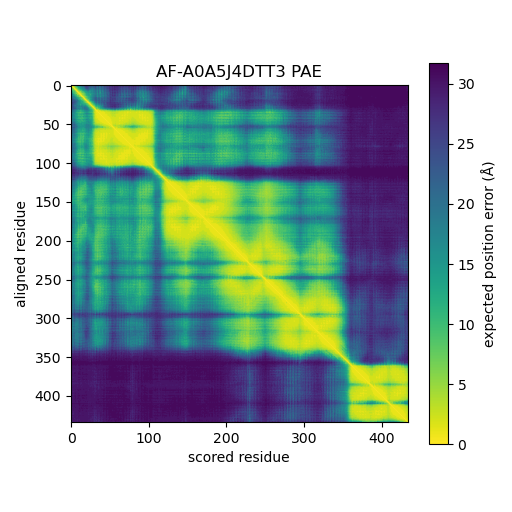.44 209 LEU A CA 1
ATOM 1634 C C . LEU A 1 209 ? -5.602 5.672 -0.730 1.00 77.44 209 LEU A C 1
ATOM 1636 O O . LEU A 1 209 ? -6.357 5.204 0.116 1.00 77.44 209 LEU A O 1
ATOM 1640 N N . ALA A 1 210 ? -4.939 6.818 -0.559 1.00 81.00 210 ALA A N 1
ATOM 1641 C CA . ALA A 1 210 ? -5.101 7.667 0.617 1.00 81.00 210 ALA A CA 1
ATOM 1642 C C . ALA A 1 210 ? -6.565 8.089 0.810 1.00 81.00 210 ALA A C 1
ATOM 1644 O O . ALA A 1 210 ? -7.106 7.902 1.891 1.00 81.00 210 ALA A O 1
ATOM 1645 N N . GLY A 1 211 ? -7.243 8.555 -0.243 1.00 81.94 211 GLY A N 1
ATOM 1646 C CA . GLY A 1 211 ? -8.662 8.920 -0.186 1.00 81.94 211 GLY A CA 1
ATOM 1647 C C . GLY A 1 211 ? -9.545 7.795 0.366 1.00 81.94 211 GLY A C 1
ATOM 1648 O O . GLY A 1 211 ? -10.324 8.023 1.283 1.00 81.94 211 GLY A O 1
ATOM 1649 N N . LYS A 1 212 ? -9.341 6.552 -0.091 1.00 84.94 212 LYS A N 1
ATOM 1650 C CA . LYS A 1 212 ? -10.061 5.383 0.452 1.00 84.94 212 LYS A CA 1
ATOM 1651 C C . LYS A 1 212 ? -9.774 5.134 1.932 1.00 84.94 212 LYS A C 1
ATOM 1653 O O . LYS A 1 212 ? -10.669 4.750 2.674 1.00 84.94 212 LYS A O 1
ATOM 1658 N N . HIS A 1 213 ? -8.531 5.336 2.366 1.00 83.00 213 HIS A N 1
ATOM 1659 C CA . HIS A 1 213 ? -8.177 5.198 3.777 1.00 83.00 213 HIS A CA 1
ATOM 1660 C C . HIS A 1 213 ? -8.733 6.336 4.644 1.00 83.00 213 HIS A C 1
ATOM 1662 O O . HIS A 1 213 ? -9.023 6.085 5.808 1.00 83.00 213 HIS A O 1
ATOM 1668 N N . LEU A 1 214 ? -8.932 7.543 4.099 1.00 84.94 214 LEU A N 1
ATOM 1669 C CA . LEU A 1 214 ? -9.659 8.617 4.788 1.00 84.94 214 LEU A CA 1
ATOM 1670 C C . LEU A 1 214 ? -11.132 8.251 4.992 1.00 84.94 214 LEU A C 1
ATOM 1672 O O . LEU A 1 214 ? -11.625 8.371 6.107 1.00 84.94 214 LEU A O 1
ATOM 1676 N N . GLU A 1 215 ? -11.810 7.748 3.956 1.00 85.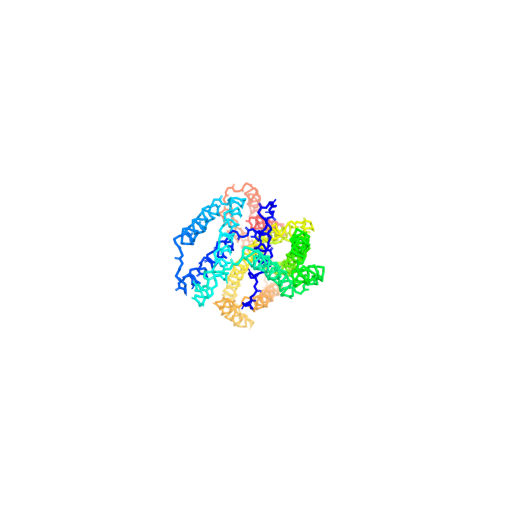62 215 GLU A N 1
ATOM 1677 C CA . GLU A 1 215 ? -13.199 7.272 4.072 1.00 85.62 215 GLU A CA 1
ATOM 1678 C C . GLU A 1 215 ? -13.327 6.148 5.112 1.00 85.62 215 GLU A C 1
ATOM 1680 O O . GLU A 1 215 ? -14.235 6.153 5.943 1.00 85.62 215 GLU A O 1
ATOM 1685 N N . ASP A 1 216 ? -12.386 5.198 5.104 1.00 84.94 216 ASP A N 1
ATOM 1686 C CA . ASP A 1 216 ? -12.339 4.129 6.101 1.00 84.94 216 ASP A CA 1
ATOM 1687 C C . ASP A 1 216 ? -12.119 4.669 7.523 1.00 84.94 216 ASP A C 1
ATOM 1689 O O . ASP A 1 216 ? -12.735 4.155 8.453 1.00 84.94 216 ASP A O 1
ATOM 1693 N N . LEU A 1 217 ? -11.253 5.672 7.705 1.00 87.44 217 LEU A N 1
ATOM 1694 C CA . LEU A 1 217 ? -10.998 6.292 9.008 1.00 87.44 217 LEU A CA 1
ATOM 1695 C C . LEU A 1 217 ? -12.217 7.043 9.537 1.00 87.44 217 LEU A C 1
ATOM 1697 O O . LEU A 1 217 ? -12.512 6.917 10.721 1.00 87.44 217 LEU A O 1
ATOM 1701 N N . ASP A 1 218 ? -12.930 7.777 8.682 1.00 87.12 218 ASP A N 1
ATOM 1702 C CA . ASP A 1 218 ? -14.142 8.502 9.076 1.00 87.12 218 ASP A CA 1
ATOM 1703 C C . ASP A 1 218 ? -15.194 7.529 9.629 1.00 87.12 218 ASP A C 1
ATOM 1705 O O . ASP A 1 218 ? -15.730 7.759 10.712 1.00 87.12 218 ASP A O 1
ATOM 1709 N N . ARG A 1 219 ? -15.388 6.380 8.966 1.00 88.31 219 ARG A N 1
ATOM 1710 C CA . ARG A 1 219 ? -16.261 5.307 9.470 1.00 88.31 219 ARG A CA 1
ATOM 1711 C C . ARG A 1 219 ? -15.771 4.720 10.799 1.00 88.31 219 ARG A C 1
ATOM 1713 O O . ARG A 1 219 ? -16.579 4.448 11.676 1.00 88.31 219 ARG A O 1
ATOM 1720 N N . LEU A 1 220 ? -14.464 4.485 10.945 1.00 87.50 220 LEU A N 1
ATOM 1721 C CA . LEU A 1 220 ? -13.905 3.906 12.175 1.00 87.50 220 LEU A CA 1
ATOM 1722 C C . LEU A 1 220 ? -14.017 4.859 13.369 1.00 87.50 220 LEU A C 1
ATOM 1724 O O . LEU A 1 220 ? -14.188 4.393 14.487 1.00 87.50 220 LEU A O 1
ATOM 1728 N N . ILE A 1 221 ? -13.909 6.172 13.149 1.00 87.00 221 ILE A N 1
ATOM 1729 C CA . ILE A 1 221 ? -14.089 7.180 14.203 1.00 87.00 221 ILE A CA 1
ATOM 1730 C C . ILE A 1 221 ? -15.542 7.183 14.683 1.00 87.00 221 ILE A C 1
ATOM 1732 O O . ILE A 1 221 ? -15.768 7.108 15.885 1.00 87.00 221 ILE A O 1
ATOM 1736 N N . GLU A 1 222 ? -16.509 7.197 13.762 1.00 86.44 222 GLU A N 1
ATOM 1737 C CA . GLU A 1 222 ? -17.939 7.115 14.098 1.00 86.44 222 GLU A CA 1
ATOM 1738 C C . GLU A 1 222 ? -18.254 5.839 14.897 1.00 86.44 222 GLU A C 1
ATOM 1740 O O . GLU A 1 222 ? -18.891 5.884 15.947 1.00 86.44 222 GLU A O 1
ATOM 1745 N N . GLU A 1 223 ? -17.723 4.699 14.452 1.00 83.19 223 GLU A N 1
ATOM 1746 C CA . GLU A 1 223 ? -17.882 3.421 15.146 1.00 83.19 223 GLU A CA 1
ATOM 1747 C C . GLU A 1 223 ? -17.211 3.413 16.530 1.00 83.19 223 GLU A C 1
ATOM 1749 O O . GLU A 1 223 ? -17.737 2.835 17.480 1.00 83.19 223 GLU A O 1
ATOM 1754 N N . ALA A 1 224 ? -16.050 4.056 16.668 1.00 83.31 224 ALA A N 1
ATOM 1755 C CA . ALA A 1 224 ? -15.345 4.182 17.938 1.00 83.31 224 ALA A CA 1
ATOM 1756 C C . ALA A 1 224 ? -16.139 5.011 18.960 1.00 83.31 224 ALA A C 1
ATOM 1758 O O . ALA A 1 224 ? -16.198 4.639 20.135 1.00 83.31 224 ALA A O 1
ATOM 1759 N N . GLU A 1 225 ? -16.765 6.098 18.506 1.00 81.06 225 GLU A N 1
ATOM 1760 C CA . GLU A 1 225 ? -17.635 6.947 19.321 1.00 81.06 225 GLU A CA 1
ATOM 1761 C C . GLU A 1 225 ? -18.891 6.188 19.775 1.00 81.06 225 GLU A C 1
ATOM 1763 O O . GLU A 1 225 ? -19.209 6.200 20.964 1.00 81.06 225 GLU A O 1
ATOM 1768 N N . GLU A 1 226 ? -19.557 5.450 18.877 1.00 78.31 226 GLU A N 1
ATOM 1769 C CA . GLU A 1 226 ? -20.721 4.613 19.223 1.00 78.31 226 GLU A CA 1
ATOM 1770 C C . GLU A 1 226 ? -20.365 3.512 20.238 1.00 78.31 226 GLU A C 1
ATOM 1772 O O . GLU A 1 226 ? -21.155 3.162 21.119 1.00 78.31 226 GLU A O 1
ATOM 1777 N N . MET A 1 227 ? -19.155 2.965 20.127 1.00 71.75 227 MET A N 1
ATOM 1778 C CA . MET A 1 227 ? -18.675 1.883 20.982 1.00 71.75 227 MET A CA 1
ATOM 1779 C C . MET A 1 227 ? -18.138 2.334 22.338 1.00 71.75 227 MET A C 1
ATOM 1781 O O . MET A 1 227 ? -17.822 1.477 23.174 1.00 71.75 227 MET A O 1
ATOM 1785 N N . GLU A 1 228 ? -18.027 3.645 22.563 1.00 74.12 228 GLU A N 1
ATOM 1786 C CA . GLU A 1 228 ? -17.396 4.221 23.750 1.00 74.12 228 GLU A CA 1
ATOM 1787 C C . GLU A 1 228 ? -16.026 3.570 24.030 1.00 74.12 228 GLU A C 1
ATOM 1789 O O . GLU A 1 228 ? -15.718 3.188 25.167 1.00 74.12 228 GLU A O 1
ATOM 1794 N N . VAL A 1 229 ? -15.221 3.337 22.984 1.00 78.12 229 VAL A N 1
ATOM 1795 C CA . VAL A 1 229 ? -13.825 2.919 23.193 1.00 78.12 229 VAL A CA 1
ATOM 1796 C C . VAL A 1 229 ? -13.033 4.083 23.796 1.00 78.12 229 VAL A C 1
ATOM 1798 O O . VAL A 1 229 ? -13.482 5.225 23.789 1.00 78.12 229 VAL A O 1
ATOM 1801 N N . SER A 1 230 ? -11.847 3.806 24.339 1.00 77.19 230 SER A N 1
ATOM 1802 C CA . SER A 1 230 ? -11.071 4.830 25.042 1.00 77.19 230 SER A CA 1
ATOM 1803 C C . SER A 1 230 ? -10.748 6.047 24.164 1.00 77.19 230 SER A C 1
ATOM 1805 O O . SER A 1 230 ? -10.395 5.913 22.986 1.00 77.19 230 SER A O 1
ATOM 1807 N N . ASP A 1 231 ? -10.757 7.233 24.782 1.00 78.69 231 ASP A N 1
ATOM 1808 C CA . ASP A 1 231 ? -10.381 8.502 24.141 1.00 78.69 231 ASP A CA 1
ATOM 1809 C C . ASP A 1 231 ? -8.987 8.435 23.497 1.00 78.69 231 ASP A C 1
ATOM 1811 O O . ASP A 1 231 ? -8.728 9.063 22.472 1.00 78.69 231 ASP A O 1
ATOM 1815 N N . GLY A 1 232 ? -8.085 7.617 24.054 1.00 82.00 232 GLY A N 1
ATOM 1816 C CA . GLY A 1 232 ? -6.767 7.358 23.478 1.00 82.00 232 GLY A CA 1
ATOM 1817 C C . GLY A 1 232 ? -6.820 6.662 22.111 1.00 82.00 232 GLY A C 1
ATOM 1818 O O . GLY A 1 232 ? -6.046 7.011 21.219 1.00 82.00 232 GLY A O 1
ATOM 1819 N N . THR A 1 233 ? -7.732 5.706 21.908 1.00 80.88 233 THR A N 1
ATOM 1820 C CA . THR A 1 233 ? -7.917 5.047 20.605 1.00 80.88 233 THR A CA 1
ATOM 1821 C C . THR A 1 233 ? -8.583 5.985 19.598 1.00 80.88 233 THR A C 1
ATOM 1823 O O . THR A 1 233 ? -8.110 6.086 18.463 1.00 80.88 233 THR A O 1
ATOM 1826 N N . ILE A 1 234 ? -9.617 6.726 20.012 1.00 84.25 234 ILE A N 1
ATOM 1827 C CA . ILE A 1 234 ? -10.274 7.739 19.164 1.00 84.25 234 ILE A CA 1
ATOM 1828 C C . ILE A 1 234 ? -9.258 8.813 18.746 1.00 84.25 234 ILE A C 1
ATOM 1830 O O . ILE A 1 234 ? -9.154 9.160 17.569 1.00 84.25 234 ILE A O 1
ATOM 1834 N N . GLY A 1 235 ? -8.422 9.272 19.682 1.00 87.44 235 GLY A N 1
ATOM 1835 C CA . GLY A 1 235 ? -7.346 10.229 19.429 1.00 87.44 235 GLY A CA 1
ATOM 1836 C C . GLY A 1 235 ? -6.342 9.745 18.380 1.00 87.44 235 GLY A C 1
ATOM 1837 O O . GLY A 1 235 ? -5.999 10.503 17.472 1.00 87.44 235 GLY A O 1
ATOM 1838 N N . LYS A 1 236 ? -5.928 8.470 18.433 1.00 89.75 236 LYS A N 1
ATOM 1839 C CA . LYS A 1 236 ? -5.047 7.871 17.411 1.00 89.75 236 LYS A CA 1
ATOM 1840 C C . LYS A 1 236 ? -5.694 7.854 16.022 1.00 89.75 236 LYS A C 1
ATOM 1842 O O . LYS A 1 236 ? -5.010 8.134 15.037 1.00 89.75 236 LYS A O 1
ATOM 1847 N N . LEU A 1 237 ? -6.991 7.542 15.929 1.00 89.81 237 LEU A N 1
ATOM 1848 C CA . LEU A 1 237 ? -7.736 7.562 14.663 1.00 89.81 237 LEU A CA 1
ATOM 1849 C C . LEU A 1 237 ? -7.857 8.989 14.103 1.00 89.81 237 LEU A C 1
ATOM 1851 O O . LEU A 1 237 ? -7.592 9.211 12.921 1.00 89.81 237 LEU A O 1
ATOM 1855 N N . LEU A 1 238 ? -8.173 9.970 14.953 1.00 89.19 238 LEU A N 1
ATOM 1856 C CA . LEU A 1 238 ? -8.244 11.386 14.578 1.00 89.19 238 LEU A CA 1
ATOM 1857 C C . LEU A 1 238 ? -6.887 11.936 14.125 1.00 89.19 238 LEU A C 1
ATOM 1859 O O . LEU A 1 238 ? -6.809 12.675 13.140 1.00 89.19 238 LEU A O 1
ATOM 1863 N N . GLU A 1 239 ? -5.805 11.560 14.806 1.00 90.94 239 GLU A N 1
ATOM 1864 C CA . GLU A 1 239 ? -4.448 11.928 14.409 1.00 90.94 239 GLU A CA 1
ATOM 1865 C C . GLU A 1 239 ? -4.079 11.303 13.057 1.00 90.94 239 GLU A C 1
ATOM 1867 O O . GLU A 1 239 ? -3.535 11.983 12.187 1.00 90.94 239 GLU A O 1
ATOM 1872 N N . ALA A 1 240 ? -4.415 10.028 12.841 1.00 88.62 240 ALA A N 1
ATOM 1873 C CA . ALA A 1 240 ? -4.244 9.346 11.559 1.00 88.62 240 ALA A CA 1
ATOM 1874 C C . ALA A 1 240 ? -4.987 10.033 10.414 1.00 88.62 240 ALA A C 1
ATOM 1876 O O . ALA A 1 240 ? -4.400 10.300 9.362 1.00 88.62 240 ALA A O 1
ATOM 1877 N N . ARG A 1 241 ? -6.236 10.427 10.654 1.00 89.06 241 ARG A N 1
ATOM 1878 C CA . ARG A 1 241 ? -7.029 11.207 9.706 1.00 89.06 241 ARG A CA 1
ATOM 1879 C C . ARG A 1 241 ? -6.374 12.552 9.396 1.00 89.06 241 ARG A C 1
ATOM 1881 O O . ARG A 1 241 ? -6.203 12.898 8.229 1.00 89.06 241 ARG A O 1
ATOM 1888 N N . LYS A 1 242 ? -5.981 13.310 10.425 1.00 89.38 242 LYS A N 1
ATOM 1889 C CA . LYS A 1 242 ? -5.353 14.632 10.274 1.00 89.38 242 LYS A CA 1
ATOM 1890 C C . LYS A 1 242 ? -4.055 14.552 9.474 1.00 89.38 242 LYS A C 1
ATOM 1892 O O . LYS A 1 242 ? -3.850 15.357 8.564 1.00 89.38 242 LYS A O 1
ATOM 1897 N N . ASN A 1 243 ? -3.197 13.592 9.805 1.00 87.50 243 ASN A N 1
ATOM 1898 C CA . ASN A 1 243 ? -1.905 13.421 9.153 1.00 87.50 243 ASN A CA 1
ATOM 1899 C C . ASN A 1 243 ? -2.088 13.067 7.678 1.00 87.50 243 ASN A C 1
ATOM 1901 O O . ASN A 1 243 ? -1.501 13.738 6.834 1.00 87.50 243 ASN A O 1
ATOM 1905 N N . LEU A 1 244 ? -2.971 12.116 7.355 1.00 84.38 244 LEU A N 1
ATOM 1906 C CA . LEU A 1 244 ? -3.247 11.733 5.969 1.00 84.38 244 LEU A CA 1
ATOM 1907 C C . LEU A 1 244 ? -3.892 12.869 5.156 1.00 84.38 244 LEU A C 1
ATOM 1909 O O . LEU A 1 244 ? -3.524 13.080 4.002 1.00 84.38 244 LEU A O 1
ATOM 1913 N N . ASN A 1 245 ? -4.799 13.646 5.756 1.00 83.62 245 ASN A N 1
ATOM 1914 C CA . ASN A 1 245 ? -5.452 14.781 5.092 1.00 83.62 245 ASN A CA 1
ATOM 1915 C C . ASN A 1 245 ? -4.491 15.963 4.838 1.00 83.62 245 ASN A C 1
ATOM 1917 O O . ASN A 1 245 ? -4.720 16.786 3.957 1.00 83.62 245 ASN A O 1
ATOM 1921 N N . SER A 1 246 ? -3.384 16.035 5.584 1.00 81.38 246 SER A N 1
ATOM 1922 C CA . SER A 1 246 ? -2.350 17.068 5.422 1.00 81.38 246 SER A CA 1
ATOM 1923 C C . SER A 1 246 ? -1.370 16.777 4.270 1.00 81.38 246 SER A C 1
ATOM 1925 O O . SER A 1 246 ? -0.461 17.566 4.023 1.00 81.38 246 SER A O 1
ATOM 1927 N N . LEU A 1 247 ? -1.531 15.658 3.552 1.00 77.00 247 LEU A N 1
ATOM 1928 C CA . LEU A 1 247 ? -0.607 15.192 2.509 1.00 77.00 247 LEU A CA 1
ATOM 1929 C C . LEU A 1 247 ? -0.939 15.696 1.089 1.00 77.00 247 LEU A C 1
ATOM 1931 O O . LEU A 1 247 ? -0.673 14.989 0.117 1.00 77.00 247 LEU A O 1
ATOM 1935 N N . SER A 1 248 ? -1.483 16.909 0.937 1.00 64.75 248 SER A N 1
ATOM 1936 C CA . SER A 1 248 ? -1.884 17.467 -0.373 1.00 64.75 248 SER A CA 1
ATOM 1937 C C . SER A 1 248 ? -0.766 17.435 -1.427 1.00 64.75 248 SER A C 1
ATOM 1939 O O . SER A 1 248 ? -1.026 17.117 -2.589 1.00 64.75 248 SER A O 1
ATOM 1941 N N . ASP A 1 249 ? 0.476 17.682 -0.995 1.00 67.62 249 ASP A N 1
ATOM 1942 C CA . ASP A 1 249 ? 1.684 17.736 -1.834 1.00 67.62 249 ASP A CA 1
ATOM 1943 C C . ASP A 1 249 ? 2.741 16.689 -1.445 1.00 67.62 249 ASP A C 1
ATOM 1945 O O . ASP A 1 249 ? 3.922 16.810 -1.781 1.00 67.62 249 ASP A O 1
ATOM 1949 N N . ALA A 1 250 ? 2.345 15.655 -0.705 1.00 73.56 250 ALA A N 1
ATOM 1950 C CA . ALA A 1 250 ? 3.283 14.656 -0.219 1.00 73.56 250 ALA A CA 1
ATOM 1951 C C . ALA A 1 250 ? 3.818 13.756 -1.342 1.00 73.56 250 ALA A C 1
ATOM 1953 O O . ALA A 1 250 ? 3.145 13.453 -2.331 1.00 73.56 250 ALA A O 1
ATOM 1954 N N . SER A 1 251 ? 5.041 13.264 -1.155 1.00 71.31 251 SER A N 1
ATOM 1955 C CA . SER A 1 251 ? 5.602 12.225 -2.015 1.00 71.31 251 SER A CA 1
ATOM 1956 C C . SER A 1 251 ? 4.828 10.907 -1.876 1.00 71.31 251 SER A C 1
ATOM 1958 O O . SER A 1 251 ? 4.249 10.604 -0.833 1.00 71.31 251 SER A O 1
ATOM 1960 N N . VAL A 1 252 ? 4.870 10.073 -2.921 1.00 68.81 252 VAL A N 1
ATOM 1961 C CA . VAL A 1 252 ? 4.269 8.723 -2.921 1.00 68.81 252 VAL A CA 1
ATOM 1962 C C . VAL A 1 252 ? 4.728 7.892 -1.719 1.00 68.81 252 VAL A C 1
ATOM 1964 O O . VAL A 1 252 ? 3.930 7.183 -1.117 1.00 68.81 252 VAL A O 1
ATOM 1967 N N . GLU A 1 253 ? 6.000 8.005 -1.346 1.00 68.38 253 GLU A N 1
ATOM 1968 C CA . GLU A 1 253 ? 6.584 7.304 -0.203 1.00 68.38 253 GLU A CA 1
ATOM 1969 C C . GLU A 1 253 ? 5.968 7.739 1.130 1.00 68.38 253 GLU A C 1
ATOM 1971 O O . GLU A 1 253 ? 5.595 6.894 1.943 1.00 68.38 253 GLU A O 1
ATOM 1976 N N . GLN A 1 254 ? 5.781 9.046 1.326 1.00 74.88 254 GLN A N 1
ATOM 1977 C CA . GLN A 1 254 ? 5.103 9.576 2.510 1.00 74.88 254 GLN A CA 1
ATOM 1978 C C . GLN A 1 254 ? 3.655 9.084 2.587 1.00 74.88 254 GLN A C 1
ATOM 1980 O O . GLN A 1 254 ? 3.221 8.646 3.649 1.00 74.88 254 GLN A O 1
ATOM 1985 N N . ILE A 1 255 ? 2.937 9.079 1.458 1.00 73.94 255 ILE A N 1
ATOM 1986 C CA . ILE A 1 255 ? 1.565 8.558 1.393 1.00 73.94 255 ILE A CA 1
ATOM 1987 C C . ILE A 1 255 ? 1.528 7.071 1.776 1.00 73.94 255 ILE A C 1
ATOM 1989 O O . ILE A 1 255 ? 0.706 6.661 2.591 1.00 73.94 255 ILE A O 1
ATOM 1993 N N . ILE A 1 256 ? 2.427 6.254 1.220 1.00 72.06 256 ILE A N 1
ATOM 1994 C CA . ILE A 1 256 ? 2.495 4.813 1.509 1.00 72.06 256 ILE A CA 1
ATOM 1995 C C . ILE A 1 256 ? 2.804 4.554 2.987 1.00 72.06 256 ILE A C 1
ATOM 1997 O O . ILE A 1 256 ? 2.184 3.683 3.599 1.00 72.06 256 ILE A O 1
ATOM 2001 N N . ASN A 1 257 ? 3.760 5.283 3.562 1.00 77.00 257 ASN A N 1
ATOM 2002 C CA . ASN A 1 257 ? 4.140 5.110 4.961 1.00 77.00 257 ASN A CA 1
ATOM 2003 C C . ASN A 1 257 ? 3.001 5.507 5.904 1.00 77.00 257 ASN A C 1
ATOM 2005 O O . ASN A 1 257 ? 2.731 4.787 6.866 1.00 77.00 257 ASN A O 1
ATOM 2009 N N . GLU A 1 258 ? 2.271 6.575 5.585 1.00 80.88 258 GLU A N 1
ATOM 2010 C CA . GLU A 1 258 ? 1.106 6.971 6.372 1.00 80.88 258 GLU A CA 1
ATOM 2011 C C . GLU A 1 258 ? -0.032 5.948 6.259 1.00 80.88 258 GLU A C 1
ATOM 2013 O O . GLU A 1 258 ? -0.623 5.567 7.267 1.00 80.88 258 GLU A O 1
ATOM 2018 N N . VAL A 1 259 ? -0.277 5.394 5.067 1.00 78.88 259 VAL A N 1
ATOM 2019 C CA . VAL A 1 259 ? -1.233 4.289 4.887 1.00 78.88 259 VAL A CA 1
ATOM 2020 C C . VAL A 1 259 ? -0.850 3.064 5.730 1.00 78.88 259 VAL A C 1
ATOM 2022 O O . VAL A 1 259 ? -1.718 2.466 6.366 1.00 78.88 259 VAL A O 1
ATOM 2025 N N . LYS A 1 260 ? 0.437 2.698 5.808 1.00 79.25 260 LYS A N 1
ATOM 2026 C CA . LYS A 1 260 ? 0.894 1.606 6.691 1.00 79.25 260 LYS A CA 1
ATOM 2027 C C . LYS A 1 260 ? 0.621 1.913 8.163 1.00 79.25 260 LYS A C 1
ATOM 2029 O O . LYS A 1 260 ? 0.167 1.035 8.896 1.00 79.25 260 LYS A O 1
ATOM 2034 N N . ARG A 1 261 ? 0.862 3.155 8.590 1.00 83.25 261 ARG A N 1
ATOM 2035 C CA . ARG A 1 261 ? 0.557 3.597 9.954 1.00 83.25 261 ARG A CA 1
ATOM 2036 C C . ARG A 1 261 ? -0.937 3.472 10.249 1.00 83.25 261 ARG A C 1
ATOM 2038 O O . ARG A 1 261 ? -1.301 2.924 11.284 1.00 83.25 261 ARG A O 1
ATOM 2045 N N . ILE A 1 262 ? -1.792 3.876 9.312 1.00 83.00 262 ILE A N 1
ATOM 2046 C CA . ILE A 1 262 ? -3.252 3.727 9.409 1.00 83.00 262 ILE A CA 1
ATOM 2047 C C . ILE A 1 262 ? -3.661 2.264 9.540 1.00 83.00 262 ILE A C 1
ATOM 2049 O O . ILE A 1 262 ? -4.517 1.950 10.360 1.00 83.00 262 ILE A O 1
ATOM 2053 N N . MET A 1 263 ? -3.045 1.353 8.781 1.00 75.62 263 MET A N 1
ATOM 2054 C CA . MET A 1 263 ? -3.313 -0.081 8.928 1.00 75.62 263 MET A CA 1
ATOM 2055 C C . MET A 1 263 ? -3.002 -0.577 10.346 1.00 75.62 263 MET A C 1
ATOM 2057 O O . MET A 1 263 ? -3.779 -1.358 10.891 1.00 75.62 263 MET A O 1
ATOM 2061 N N . SER A 1 264 ? -1.914 -0.093 10.954 1.00 83.38 264 SER A N 1
ATOM 2062 C CA . SER A 1 264 ? -1.578 -0.408 12.348 1.00 83.38 264 SER A CA 1
ATOM 2063 C C . SER A 1 264 ? -2.603 0.169 13.326 1.00 83.38 264 SER A C 1
ATOM 2065 O O . SER A 1 264 ? -3.072 -0.548 14.200 1.00 83.38 264 SER A O 1
ATOM 2067 N N . VAL A 1 265 ? -3.000 1.437 13.159 1.00 86.19 265 VAL A N 1
ATOM 2068 C CA . VAL A 1 265 ? -4.018 2.073 14.018 1.00 86.19 265 VAL A CA 1
ATOM 2069 C C . VAL A 1 265 ? -5.361 1.348 13.903 1.00 86.19 265 VAL A C 1
ATOM 2071 O O . VAL A 1 265 ? -6.024 1.116 14.909 1.00 86.19 265 VAL A O 1
ATOM 2074 N N . LYS A 1 266 ? -5.750 0.932 12.694 1.00 84.81 266 LYS A N 1
ATOM 2075 C CA . LYS A 1 266 ? -6.957 0.130 12.471 1.00 84.81 266 LYS A CA 1
ATOM 2076 C C . LYS A 1 266 ? -6.887 -1.203 13.213 1.00 84.81 266 LYS A C 1
ATOM 2078 O O . LYS A 1 266 ? -7.865 -1.604 13.829 1.00 84.81 266 LYS A O 1
ATOM 2083 N N . GLN A 1 267 ? -5.746 -1.885 13.172 1.00 84.38 267 GLN A N 1
ATOM 2084 C CA . GLN A 1 267 ? -5.567 -3.142 13.896 1.00 84.38 267 GLN A CA 1
ATOM 2085 C C . GLN A 1 267 ? -5.655 -2.947 15.418 1.00 84.38 267 GLN A C 1
ATOM 2087 O O . GLN A 1 267 ? -6.293 -3.754 16.096 1.00 84.38 267 GLN A O 1
ATOM 2092 N N . ASP A 1 268 ? -5.064 -1.872 15.944 1.00 84.19 268 ASP A N 1
ATOM 2093 C CA . ASP A 1 268 ? -5.175 -1.506 17.360 1.00 84.19 268 ASP A CA 1
ATOM 2094 C C . ASP A 1 268 ? -6.634 -1.227 17.757 1.00 84.19 268 ASP A C 1
ATOM 2096 O O . ASP A 1 268 ? -7.077 -1.674 18.815 1.00 84.19 268 ASP A O 1
ATOM 2100 N N . PHE A 1 269 ? -7.391 -0.534 16.899 1.00 86.19 269 PHE A N 1
ATOM 2101 C CA . PHE A 1 269 ? -8.813 -0.263 17.115 1.00 86.19 269 PHE A CA 1
ATOM 2102 C C . PHE A 1 269 ? -9.654 -1.545 17.162 1.00 86.19 269 PHE A C 1
ATOM 2104 O O . PHE A 1 269 ? -10.434 -1.723 18.095 1.00 86.19 269 PHE A O 1
ATOM 2111 N N . GLU A 1 270 ? -9.474 -2.468 16.211 1.00 83.50 270 GLU A N 1
ATOM 2112 C CA . GLU A 1 270 ? -10.200 -3.750 16.213 1.00 83.50 270 GLU A CA 1
ATOM 2113 C C . GLU A 1 270 ? -9.932 -4.544 17.500 1.00 83.50 270 GLU A C 1
ATOM 2115 O O . GLU A 1 270 ? -10.834 -5.169 18.060 1.00 83.50 270 GLU A O 1
ATOM 2120 N N . LYS A 1 271 ? -8.700 -4.472 18.019 1.00 83.81 271 LYS A N 1
ATOM 2121 C CA . LYS A 1 271 ? -8.354 -5.081 19.303 1.00 83.81 271 LYS A CA 1
ATOM 2122 C C . LYS A 1 271 ? -9.060 -4.386 20.469 1.00 83.81 271 LYS A C 1
ATOM 2124 O O . LYS A 1 271 ? -9.691 -5.064 21.274 1.00 83.81 271 LYS A O 1
ATOM 2129 N N . SER A 1 272 ? -9.019 -3.053 20.546 1.00 82.19 272 SER A N 1
ATOM 2130 C CA . SER A 1 272 ? -9.680 -2.335 21.645 1.00 82.19 272 SER A CA 1
ATOM 2131 C C . SER A 1 272 ? -11.202 -2.473 21.606 1.00 82.19 272 SER A C 1
ATOM 2133 O O . SER A 1 272 ? -11.848 -2.453 22.650 1.00 82.19 272 SER A O 1
ATOM 2135 N N . LYS A 1 273 ? -11.786 -2.634 20.412 1.00 81.75 273 LYS A N 1
ATOM 2136 C CA . LYS A 1 273 ? -13.204 -2.955 20.230 1.00 81.75 273 LYS A CA 1
ATOM 2137 C C . LYS A 1 273 ? -13.548 -4.298 20.876 1.00 81.75 273 LYS A C 1
ATOM 2139 O O . LYS A 1 273 ? -14.520 -4.368 21.625 1.00 81.75 273 LYS A O 1
ATOM 2144 N N . ALA A 1 274 ? -12.746 -5.336 20.634 1.00 82.56 274 ALA A N 1
ATOM 2145 C CA . ALA A 1 274 ? -12.945 -6.644 21.259 1.00 82.56 274 ALA A CA 1
ATOM 2146 C C . ALA A 1 274 ? -12.835 -6.558 22.793 1.00 82.56 274 ALA A C 1
ATOM 2148 O O . ALA A 1 274 ? -13.732 -7.020 23.497 1.00 82.56 274 ALA A O 1
ATOM 2149 N N . ASP A 1 275 ? -11.804 -5.874 23.299 1.00 83.75 275 ASP A N 1
ATOM 2150 C CA . ASP A 1 275 ? -11.599 -5.671 24.740 1.00 83.75 275 ASP A CA 1
ATOM 2151 C C . ASP A 1 275 ? -12.782 -4.916 25.387 1.00 83.75 275 ASP A C 1
ATOM 2153 O O . ASP A 1 275 ? -13.231 -5.253 26.487 1.00 83.75 275 ASP A O 1
ATOM 2157 N N . ARG A 1 276 ? -13.342 -3.910 24.696 1.00 84.56 276 ARG A N 1
ATOM 2158 C CA . ARG A 1 276 ? -14.500 -3.135 25.177 1.00 84.56 276 ARG A CA 1
ATOM 2159 C C . ARG A 1 276 ? -15.778 -3.972 25.232 1.00 84.56 276 ARG A C 1
ATOM 2161 O O . ARG A 1 276 ? -16.539 -3.838 26.191 1.00 84.56 276 ARG A O 1
ATOM 2168 N N . ILE A 1 277 ? -16.015 -4.817 24.229 1.00 85.38 277 ILE A N 1
ATOM 2169 C CA . ILE A 1 277 ? -17.162 -5.734 24.205 1.00 85.38 277 ILE A CA 1
ATOM 2170 C C . ILE A 1 277 ? -17.065 -6.718 25.369 1.00 85.38 277 ILE A C 1
ATOM 2172 O O . ILE A 1 277 ? -18.034 -6.866 26.108 1.00 85.38 277 ILE A O 1
ATOM 2176 N N . GLU A 1 278 ? -15.893 -7.321 25.570 1.00 84.81 278 GLU A N 1
ATOM 2177 C CA . GLU A 1 278 ? -15.647 -8.269 26.659 1.00 84.81 278 GLU A CA 1
ATOM 2178 C C . GLU A 1 278 ? -15.881 -7.621 28.035 1.00 84.81 278 GLU A C 1
ATOM 2180 O O . GLU A 1 278 ? -16.591 -8.164 28.878 1.00 84.81 278 GLU A O 1
ATOM 2185 N N . SER A 1 279 ? -15.375 -6.402 28.246 1.00 85.62 279 SER A N 1
ATOM 2186 C CA . SER A 1 279 ? -15.586 -5.667 29.499 1.00 85.62 279 SER A CA 1
ATOM 2187 C C . SER A 1 279 ? -17.065 -5.363 29.768 1.00 85.62 279 SER A C 1
ATOM 2189 O O . SER A 1 279 ? -17.547 -5.575 30.883 1.00 85.62 279 SER A O 1
ATOM 2191 N N . ARG A 1 280 ? -17.811 -4.886 28.762 1.00 86.75 280 ARG A N 1
ATOM 2192 C CA . ARG A 1 280 ? -19.247 -4.601 28.923 1.00 86.75 280 ARG A CA 1
ATOM 2193 C C . ARG A 1 280 ? -20.060 -5.883 29.113 1.00 86.75 280 ARG A C 1
ATOM 2195 O O . ARG A 1 280 ? -21.019 -5.880 29.876 1.00 86.75 280 ARG A O 1
ATOM 2202 N N . TYR A 1 281 ? -19.672 -6.970 28.452 1.00 86.12 281 TYR A N 1
ATOM 2203 C CA . TYR A 1 281 ? -20.265 -8.291 28.640 1.00 86.12 281 TYR A CA 1
ATOM 2204 C C . TYR A 1 281 ? -20.147 -8.762 30.101 1.00 86.12 281 TYR A C 1
ATOM 2206 O O . TYR A 1 281 ? -21.153 -9.151 30.696 1.00 86.12 281 TYR A O 1
ATOM 2214 N N . GLN A 1 282 ? -18.965 -8.630 30.711 1.00 86.50 282 GLN A N 1
ATOM 2215 C CA . GLN A 1 282 ? -18.723 -8.991 32.117 1.00 86.50 282 GLN A CA 1
ATOM 2216 C C . GLN A 1 282 ? -19.486 -8.092 33.113 1.00 86.50 282 GLN A C 1
ATOM 2218 O O . GLN A 1 282 ? -19.970 -8.564 34.147 1.00 86.50 282 GLN A O 1
ATOM 2223 N N . ASP A 1 283 ? -19.644 -6.798 32.810 1.00 87.88 283 ASP A N 1
ATOM 2224 C CA . ASP A 1 283 ? -20.468 -5.891 33.627 1.00 87.88 283 ASP A CA 1
ATOM 2225 C C . ASP A 1 283 ? -21.955 -6.292 33.601 1.00 87.88 283 ASP A C 1
ATOM 2227 O O . ASP A 1 283 ? -22.628 -6.292 34.635 1.00 87.88 283 ASP A O 1
ATOM 2231 N N . LEU A 1 284 ? -22.469 -6.696 32.434 1.00 90.31 284 LEU A N 1
ATOM 2232 C CA . LEU A 1 284 ? -23.846 -7.181 32.302 1.00 90.31 284 LEU A CA 1
ATOM 2233 C C . LEU A 1 284 ? -24.054 -8.521 33.018 1.00 90.31 284 LEU A C 1
ATOM 2235 O O . LEU A 1 284 ? -25.084 -8.677 33.670 1.00 90.31 284 LEU A O 1
ATOM 2239 N N . GLU A 1 285 ? -23.083 -9.441 32.971 1.00 90.06 285 GLU A N 1
ATOM 2240 C CA . GLU A 1 285 ? -23.100 -10.681 33.770 1.00 90.06 285 GLU A CA 1
ATOM 2241 C C . GLU A 1 285 ? -23.272 -10.359 35.256 1.00 90.06 285 GLU A C 1
ATOM 2243 O O . GLU A 1 285 ? -24.228 -10.795 35.896 1.00 90.06 285 GLU A O 1
ATOM 2248 N N . SER A 1 286 ? -22.421 -9.467 35.768 1.00 87.69 286 SER A N 1
ATOM 2249 C CA . SER A 1 286 ? -22.451 -9.034 37.165 1.00 87.69 286 SER A CA 1
ATOM 2250 C C . SER A 1 286 ? -23.793 -8.398 37.552 1.00 87.69 286 SER A C 1
ATOM 2252 O O . SER A 1 286 ? -24.278 -8.582 38.672 1.00 87.69 286 SER A O 1
ATOM 2254 N N . LYS A 1 287 ? -24.423 -7.639 36.645 1.00 90.12 287 LYS A N 1
ATOM 2255 C CA . LYS A 1 287 ? -25.757 -7.054 36.861 1.00 90.12 287 LYS A CA 1
ATOM 2256 C C . LYS A 1 287 ? -26.855 -8.119 36.873 1.00 90.12 287 LYS A C 1
ATOM 2258 O O . LYS A 1 287 ? -27.718 -8.068 37.749 1.00 90.12 287 LYS A O 1
ATOM 2263 N N . ILE A 1 288 ? -26.823 -9.084 35.955 1.00 90.44 288 ILE A N 1
ATOM 2264 C CA . ILE A 1 288 ? -27.794 -10.190 35.894 1.00 90.44 288 ILE A CA 1
ATOM 2265 C C . ILE A 1 288 ? -27.686 -11.081 37.130 1.00 90.44 288 ILE A C 1
ATOM 2267 O O . ILE A 1 288 ? -28.713 -11.483 37.680 1.00 90.44 288 ILE A O 1
ATOM 2271 N N . ASP A 1 289 ? -26.474 -11.349 37.609 1.00 88.62 289 ASP A N 1
ATOM 2272 C CA . ASP A 1 289 ? -26.247 -12.125 38.829 1.00 88.62 289 ASP A CA 1
ATOM 2273 C C . ASP A 1 289 ? -26.831 -11.424 40.056 1.00 88.62 289 ASP A C 1
ATOM 2275 O O . ASP A 1 289 ? -27.488 -12.050 40.890 1.00 88.62 289 ASP A O 1
ATOM 2279 N N . ARG A 1 290 ? -26.662 -10.100 40.159 1.00 87.75 290 ARG A N 1
ATOM 2280 C CA . ARG A 1 290 ? -27.288 -9.303 41.227 1.00 87.75 290 ARG A CA 1
ATOM 2281 C C . ARG A 1 290 ? -28.811 -9.361 41.156 1.00 87.75 290 ARG A C 1
ATOM 2283 O O . ARG A 1 290 ? -29.444 -9.590 42.181 1.00 87.75 290 ARG A O 1
ATOM 2290 N N . LEU A 1 291 ? -29.386 -9.198 39.964 1.00 88.06 291 LEU A N 1
ATOM 2291 C CA . LEU A 1 291 ? -30.835 -9.293 39.755 1.00 88.06 291 LEU A CA 1
ATOM 2292 C C . LEU A 1 291 ? -31.365 -10.699 40.063 1.00 88.06 291 LEU A C 1
ATOM 2294 O O . LEU A 1 291 ? -32.437 -10.838 40.636 1.00 88.06 291 LEU A O 1
ATOM 2298 N N . SER A 1 292 ? -30.597 -11.745 39.759 1.00 86.69 292 SER A N 1
ATOM 2299 C CA . SER A 1 292 ? -30.966 -13.134 40.063 1.00 86.69 292 SER A CA 1
ATOM 2300 C C . SER A 1 292 ? -31.006 -13.441 41.557 1.00 86.69 292 SER A C 1
ATOM 2302 O O . SER A 1 292 ? -31.715 -14.354 41.967 1.00 86.69 292 SER A O 1
ATOM 2304 N N . ASN A 1 293 ? -30.264 -12.680 42.360 1.00 86.31 293 ASN A N 1
ATOM 2305 C CA . ASN A 1 293 ? -30.275 -12.770 43.816 1.00 86.31 293 ASN A CA 1
ATOM 2306 C C . ASN A 1 293 ? -31.266 -11.787 44.466 1.00 86.31 293 ASN A C 1
ATOM 2308 O O . ASN A 1 293 ? -31.309 -11.686 45.694 1.00 86.31 293 ASN A O 1
ATOM 2312 N N . TYR A 1 294 ? -32.039 -11.039 43.673 1.00 84.25 294 TYR A N 1
ATOM 2313 C CA . TYR A 1 294 ? -33.040 -10.121 44.199 1.00 84.25 294 TYR A CA 1
ATOM 2314 C C . TYR A 1 294 ? -34.203 -10.918 44.828 1.00 84.25 294 TYR A C 1
ATOM 2316 O O . TYR A 1 294 ? -34.659 -11.900 44.244 1.00 84.25 294 TYR A O 1
ATOM 2324 N N . PRO A 1 295 ? -34.695 -10.541 46.024 1.00 74.19 295 PRO A N 1
ATOM 2325 C CA . PRO A 1 295 ? -35.615 -11.372 46.811 1.00 74.19 295 PRO A CA 1
ATOM 2326 C C . PRO A 1 295 ? -37.038 -11.484 46.241 1.00 74.19 295 PRO A C 1
ATOM 2328 O O . PRO A 1 295 ? -37.822 -12.294 46.732 1.00 74.19 295 PRO A O 1
ATOM 2331 N N . SER A 1 296 ? -37.386 -10.676 45.237 1.00 77.62 296 SER A N 1
ATOM 2332 C CA . SER A 1 296 ? -38.694 -10.698 44.574 1.00 77.62 296 SER A CA 1
ATOM 2333 C C . SER A 1 296 ? -38.588 -11.227 43.151 1.00 77.62 296 SER A C 1
ATOM 2335 O O . SER A 1 296 ? -37.561 -11.055 42.501 1.00 77.62 296 SER A O 1
ATOM 2337 N N . ASP A 1 297 ? -39.677 -11.816 42.661 1.00 80.50 297 ASP A N 1
ATOM 2338 C CA . ASP A 1 297 ? -39.760 -12.304 41.287 1.00 80.50 297 ASP A CA 1
ATOM 2339 C C . ASP A 1 297 ? -39.683 -11.140 40.280 1.00 80.50 297 ASP A C 1
ATOM 2341 O O . ASP A 1 297 ? -40.378 -10.125 40.426 1.00 80.50 297 ASP A O 1
ATOM 2345 N N . ILE A 1 298 ? -38.820 -11.287 39.273 1.00 85.88 298 ILE A N 1
ATOM 2346 C CA . ILE A 1 298 ? -38.560 -10.289 38.229 1.00 85.88 298 ILE A CA 1
ATOM 2347 C C . ILE A 1 298 ? -39.006 -10.898 36.892 1.00 85.88 298 ILE A C 1
ATOM 2349 O O . ILE A 1 298 ? -38.258 -11.687 36.309 1.00 85.88 298 ILE A O 1
ATOM 2353 N N . PRO A 1 299 ? -40.193 -10.529 36.375 1.00 80.69 299 PRO A N 1
ATOM 2354 C CA . PRO A 1 299 ? -40.787 -11.167 35.197 1.00 80.69 299 PRO A CA 1
ATOM 2355 C C . PRO A 1 299 ? -39.900 -11.130 33.944 1.00 80.69 299 PRO A C 1
ATOM 2357 O O . PRO A 1 299 ? -39.898 -12.063 33.143 1.00 80.69 299 PRO A O 1
ATOM 2360 N N . GLU A 1 300 ? -39.125 -10.061 33.760 1.00 88.75 300 GLU A N 1
ATOM 2361 C CA . GLU A 1 300 ? -38.286 -9.846 32.580 1.00 88.75 300 GLU A CA 1
ATOM 2362 C C . GLU A 1 300 ? -36.868 -10.440 32.709 1.00 88.75 300 GLU A C 1
ATOM 2364 O O . GLU A 1 300 ? -36.097 -10.416 31.742 1.00 88.75 300 GLU A O 1
ATOM 2369 N N . LEU A 1 301 ? -36.504 -11.007 33.866 1.00 90.50 301 LEU A N 1
ATOM 2370 C CA . LEU A 1 301 ? -35.150 -11.511 34.122 1.00 90.50 301 LEU A CA 1
ATOM 2371 C C . LEU A 1 301 ? -34.790 -12.718 33.244 1.00 90.50 301 LEU A C 1
ATOM 2373 O O . LEU A 1 301 ? -33.659 -12.812 32.764 1.00 90.50 301 LEU A O 1
ATOM 2377 N N . ASP A 1 302 ? -35.738 -13.616 32.976 1.00 90.44 302 ASP A N 1
ATOM 2378 C CA . ASP A 1 302 ? -35.504 -14.783 32.111 1.00 90.44 302 ASP A CA 1
ATOM 2379 C C . ASP A 1 302 ? -35.200 -14.374 30.664 1.00 90.44 302 ASP A C 1
ATOM 2381 O O . ASP A 1 302 ? -34.349 -14.969 29.990 1.00 90.44 302 ASP A O 1
ATOM 2385 N N . LYS A 1 303 ? -35.834 -13.292 30.196 1.00 92.88 303 LYS A N 1
ATOM 2386 C CA . LYS A 1 303 ? -35.531 -12.695 28.893 1.00 92.88 303 LYS A CA 1
ATOM 2387 C C . LYS A 1 303 ? -34.109 -12.130 28.871 1.00 92.88 303 LYS A C 1
ATOM 2389 O O . LYS A 1 303 ? -33.374 -12.394 27.922 1.00 92.88 303 LYS A O 1
ATOM 2394 N N . ALA A 1 304 ? -33.699 -11.415 29.921 1.00 93.06 304 ALA A N 1
ATOM 2395 C CA . ALA A 1 304 ? -32.339 -10.885 30.038 1.00 93.06 304 ALA A CA 1
ATOM 2396 C C . ALA A 1 304 ? -31.279 -12.003 30.055 1.00 93.06 304 ALA A C 1
ATOM 2398 O O . ALA A 1 304 ? -30.276 -11.905 29.350 1.00 93.06 304 ALA A O 1
ATOM 2399 N N . LYS A 1 305 ? -31.529 -13.106 30.776 1.00 92.62 305 LYS A N 1
ATOM 2400 C CA . LYS A 1 305 ? -30.650 -14.292 30.794 1.00 92.62 305 LYS A CA 1
ATOM 2401 C C . LYS A 1 305 ? -30.519 -14.950 29.420 1.00 92.62 305 LYS A C 1
ATOM 2403 O O . LYS A 1 305 ? -29.420 -15.338 29.031 1.00 92.62 305 LYS A O 1
ATOM 2408 N N . THR A 1 306 ? -31.619 -15.043 28.673 1.00 93.88 306 THR A N 1
ATOM 2409 C CA . THR A 1 306 ? -31.612 -15.591 27.307 1.00 93.88 306 THR A CA 1
ATOM 2410 C C . THR A 1 306 ? -30.759 -14.726 26.378 1.00 93.88 306 THR A C 1
ATOM 2412 O O . THR A 1 306 ? -29.839 -15.231 25.738 1.00 93.88 306 THR A O 1
ATOM 2415 N N . MET A 1 307 ? -30.991 -13.408 26.382 1.00 94.06 307 MET A N 1
ATOM 2416 C CA . MET A 1 307 ? -30.200 -12.452 25.598 1.00 94.06 307 MET A CA 1
ATOM 2417 C C . MET A 1 307 ? -28.715 -12.466 25.990 1.00 94.06 307 MET A C 1
ATOM 2419 O O . MET A 1 307 ? -27.848 -12.322 25.134 1.00 94.06 307 MET A O 1
ATOM 2423 N N . TYR A 1 308 ? -28.401 -12.664 27.271 1.00 93.38 308 TYR A N 1
ATOM 2424 C CA . TYR A 1 308 ? -27.023 -12.800 27.740 1.00 93.38 308 TYR A CA 1
ATOM 2425 C C . TYR A 1 308 ? -26.341 -14.073 27.214 1.00 93.38 308 TYR A C 1
ATOM 2427 O O . TYR A 1 308 ? -25.190 -14.017 26.782 1.00 93.38 308 TYR A O 1
ATOM 2435 N N . SER A 1 309 ? -27.049 -15.207 27.183 1.00 92.56 309 SER A N 1
ATOM 2436 C CA . SER A 1 309 ? -26.522 -16.448 26.598 1.00 92.56 309 SER A CA 1
ATOM 2437 C C . SER A 1 309 ? -26.237 -16.299 25.102 1.00 92.56 309 SER A C 1
ATOM 2439 O O . SER A 1 309 ? -25.186 -16.723 24.633 1.00 92.56 309 SER A O 1
ATOM 2441 N N . GLU A 1 310 ? -27.140 -15.663 24.355 1.00 94.31 310 GLU A N 1
ATOM 2442 C CA . GLU A 1 310 ? -26.925 -15.364 22.934 1.00 94.31 310 GLU A CA 1
ATOM 2443 C C . GLU A 1 310 ? -25.728 -14.418 22.731 1.00 94.31 310 GLU A C 1
ATOM 2445 O O . GLU A 1 310 ? -24.906 -14.622 21.836 1.00 94.31 310 GLU A O 1
ATOM 2450 N N . LEU A 1 311 ? -25.577 -13.412 23.599 1.00 92.81 311 LEU A N 1
ATOM 2451 C CA . LEU A 1 311 ? -24.440 -12.493 23.564 1.00 92.81 311 LEU A CA 1
ATOM 2452 C C . LEU A 1 311 ? -23.115 -13.230 23.784 1.00 92.81 311 LEU A C 1
ATOM 2454 O O . LEU A 1 311 ? -22.154 -12.981 23.055 1.00 92.81 311 LEU A O 1
ATOM 2458 N N . ARG A 1 312 ? -23.072 -14.172 24.731 1.00 91.06 312 ARG A N 1
ATOM 2459 C CA . ARG A 1 312 ? -21.897 -15.013 24.995 1.00 91.06 312 ARG A CA 1
ATOM 2460 C C . ARG A 1 312 ? -21.446 -15.786 23.757 1.00 91.06 312 ARG A C 1
ATOM 2462 O O . ARG A 1 312 ? -20.245 -15.847 23.473 1.00 91.06 312 ARG A O 1
ATOM 2469 N N . ASP A 1 313 ? -22.390 -16.356 23.014 1.00 92.19 313 ASP A N 1
ATOM 2470 C CA . ASP A 1 313 ? -22.097 -17.111 21.794 1.00 92.19 313 ASP A CA 1
ATOM 2471 C C . ASP A 1 313 ? -21.545 -16.196 20.689 1.00 92.19 313 ASP A C 1
ATOM 2473 O O . ASP A 1 313 ? -20.564 -16.536 20.018 1.00 92.19 313 ASP A O 1
ATOM 2477 N N . LEU A 1 314 ? -22.115 -14.998 20.530 1.00 90.88 314 LEU A N 1
ATOM 2478 C CA . LEU A 1 314 ? -21.651 -14.010 19.550 1.00 90.88 314 LEU A CA 1
ATOM 2479 C C . LEU A 1 314 ? -20.238 -13.499 19.857 1.00 90.88 314 LEU A C 1
ATOM 2481 O O . LEU A 1 314 ? -19.414 -13.396 18.945 1.00 90.88 314 LEU A O 1
ATOM 2485 N N . VAL A 1 315 ? -19.932 -13.229 21.130 1.00 86.62 315 VAL A N 1
ATOM 2486 C CA . VAL A 1 315 ? -18.583 -12.832 21.567 1.00 86.62 315 VAL A CA 1
ATOM 2487 C C . VAL A 1 315 ? -17.585 -13.967 21.322 1.00 86.62 315 VAL A C 1
ATOM 2489 O O . VAL A 1 315 ? -16.542 -13.746 20.708 1.00 86.62 315 VAL A O 1
ATOM 2492 N N . SER A 1 316 ? -17.936 -15.203 21.692 1.00 85.69 316 SER A N 1
ATOM 2493 C CA . SER A 1 316 ? -17.063 -16.380 21.535 1.00 85.69 316 SER A CA 1
ATOM 2494 C C . SER A 1 316 ? -16.769 -16.734 20.072 1.00 85.69 316 SER A C 1
ATOM 2496 O O . SER A 1 316 ? -15.709 -17.276 19.758 1.00 85.69 316 SER A O 1
ATOM 2498 N N . THR A 1 317 ? -17.700 -16.437 19.163 1.00 87.06 317 THR A N 1
ATOM 2499 C CA . THR A 1 317 ? -17.550 -16.676 17.716 1.00 87.06 317 THR A CA 1
ATOM 2500 C C . THR A 1 317 ? -16.924 -15.496 16.966 1.00 87.06 317 THR A C 1
ATOM 2502 O O . THR A 1 317 ? -16.667 -15.603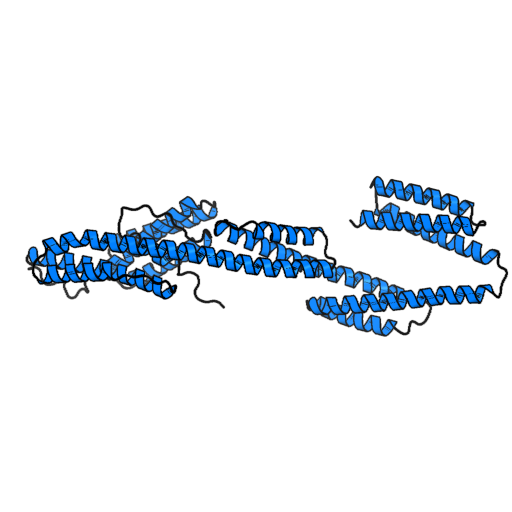 15.765 1.00 87.06 317 THR A O 1
ATOM 2505 N N . GLY A 1 318 ? -16.646 -14.382 17.653 1.00 80.88 318 GLY A N 1
ATOM 2506 C CA . GLY A 1 318 ? -16.080 -13.172 17.059 1.00 80.88 318 GLY A CA 1
ATOM 2507 C C . GLY A 1 318 ? -17.061 -12.388 16.182 1.00 80.88 318 GLY A C 1
ATOM 2508 O O . GLY A 1 318 ? -16.637 -11.539 15.395 1.00 80.88 318 GLY A O 1
ATOM 2509 N N . ASN A 1 319 ? -18.370 -12.645 16.291 1.00 85.81 319 ASN A N 1
ATOM 2510 C CA . ASN A 1 319 ? -19.401 -11.891 15.577 1.00 85.81 319 ASN A CA 1
ATOM 2511 C C . ASN A 1 319 ? -19.707 -10.572 16.311 1.00 85.81 319 ASN A C 1
ATOM 2513 O O . ASN A 1 319 ? -20.798 -10.345 16.837 1.00 85.81 319 ASN A O 1
ATOM 2517 N N . TYR A 1 320 ? -18.702 -9.694 16.361 1.00 81.88 320 TYR A N 1
ATOM 2518 C CA . TYR A 1 320 ? -18.725 -8.490 17.190 1.00 81.88 320 TYR A CA 1
ATOM 2519 C C . TYR A 1 320 ? -19.811 -7.489 16.787 1.00 81.88 320 TYR A C 1
ATOM 2521 O O . TYR A 1 320 ? -20.394 -6.853 17.654 1.00 81.88 320 TYR A O 1
ATOM 2529 N N . ASN A 1 321 ? -20.136 -7.366 15.499 1.00 79.31 321 ASN A N 1
ATOM 2530 C CA . ASN A 1 321 ? -21.158 -6.414 15.044 1.00 79.31 321 ASN A CA 1
ATOM 2531 C C . ASN A 1 321 ? -22.557 -6.776 15.560 1.00 79.31 321 ASN A C 1
ATOM 2533 O O . ASN A 1 321 ? -23.345 -5.899 15.909 1.00 79.31 321 ASN A O 1
ATOM 2537 N N . GLU A 1 322 ? -22.869 -8.067 15.619 1.00 86.00 322 GLU A N 1
ATOM 2538 C CA . GLU A 1 322 ? -24.140 -8.546 16.154 1.00 86.00 322 GLU A CA 1
ATOM 2539 C C . GLU A 1 322 ? -24.123 -8.566 17.685 1.00 86.00 322 GLU A C 1
ATOM 2541 O O . GLU A 1 322 ? -25.100 -8.147 18.310 1.00 86.00 322 GLU A O 1
ATOM 2546 N N . ALA A 1 323 ? -22.975 -8.917 18.283 1.00 88.19 323 ALA A N 1
ATOM 2547 C CA . ALA A 1 323 ? -22.760 -8.823 19.724 1.00 88.19 323 ALA A CA 1
ATOM 2548 C C . ALA A 1 323 ? -23.054 -7.408 20.245 1.00 88.19 323 ALA A C 1
ATOM 2550 O O . ALA A 1 323 ? -23.769 -7.258 21.227 1.00 88.19 323 ALA A O 1
ATOM 2551 N N . ILE A 1 324 ? -22.590 -6.359 19.558 1.00 84.12 324 ILE A N 1
ATOM 2552 C CA . ILE A 1 324 ? -22.819 -4.958 19.952 1.00 84.12 324 ILE A CA 1
ATOM 2553 C C . ILE A 1 324 ? -24.309 -4.611 20.020 1.00 84.12 324 ILE A C 1
ATOM 2555 O O . ILE A 1 324 ? -24.772 -4.016 20.996 1.00 84.12 324 ILE A O 1
ATOM 2559 N N . ARG A 1 325 ? -25.083 -5.002 19.002 1.00 86.44 325 ARG A N 1
ATOM 2560 C CA . ARG A 1 325 ? -26.529 -4.726 18.957 1.00 86.44 325 ARG A CA 1
ATOM 2561 C C . ARG A 1 325 ? -27.260 -5.401 20.110 1.00 86.44 325 ARG A C 1
ATOM 2563 O O . ARG A 1 325 ? -28.114 -4.786 20.756 1.00 86.44 325 ARG A O 1
ATOM 2570 N N . LEU A 1 326 ? -26.912 -6.659 20.370 1.00 90.69 326 LEU A N 1
ATOM 2571 C CA . LEU A 1 326 ? -27.516 -7.430 21.444 1.00 90.69 326 LEU A CA 1
ATOM 2572 C C . LEU A 1 326 ? -27.099 -6.899 22.819 1.00 90.69 326 LEU A C 1
ATOM 2574 O O . LEU A 1 326 ? -27.940 -6.781 23.705 1.00 90.69 326 LEU A O 1
ATOM 2578 N N . LEU A 1 327 ? -25.842 -6.482 22.964 1.00 90.06 327 LEU A N 1
ATOM 2579 C CA . LEU A 1 327 ? -25.296 -5.877 24.173 1.00 90.06 327 LEU A CA 1
ATOM 2580 C C . LEU A 1 327 ? -26.039 -4.585 24.537 1.00 90.06 327 LEU A C 1
ATOM 2582 O O . LEU A 1 327 ? -26.468 -4.429 25.680 1.00 90.06 327 LEU A O 1
ATOM 2586 N N . ASN A 1 328 ? -26.263 -3.684 23.576 1.00 87.69 328 ASN A N 1
ATOM 2587 C CA . ASN A 1 328 ? -27.034 -2.457 23.809 1.00 87.69 328 ASN A CA 1
ATOM 2588 C C . ASN A 1 328 ? -28.493 -2.759 24.193 1.00 87.69 328 ASN A C 1
ATOM 2590 O O . ASN A 1 328 ? -29.028 -2.154 25.123 1.00 87.69 328 ASN A O 1
ATOM 2594 N N . SER A 1 329 ? -29.117 -3.736 23.529 1.00 91.25 329 SER A N 1
ATOM 2595 C CA . SER A 1 329 ? -30.491 -4.158 23.831 1.00 91.25 329 SER A CA 1
ATOM 2596 C C . SER A 1 329 ? -30.613 -4.768 25.231 1.00 91.25 329 SER A C 1
ATOM 2598 O O . SER A 1 329 ? -31.549 -4.454 25.965 1.00 91.25 329 SER A O 1
ATOM 2600 N N . LEU A 1 330 ? -29.649 -5.607 25.620 1.00 93.31 330 LEU A N 1
ATOM 2601 C CA . LEU A 1 330 ? -29.583 -6.217 26.945 1.00 93.31 330 LEU A CA 1
ATOM 2602 C C . LEU A 1 330 ? -29.360 -5.161 28.032 1.00 93.31 330 LEU A C 1
ATOM 2604 O O . LEU A 1 330 ? -30.043 -5.183 29.050 1.00 93.31 330 LEU A O 1
ATOM 2608 N N . ASN A 1 331 ? -28.453 -4.209 27.806 1.00 91.75 331 ASN A N 1
ATOM 2609 C CA . ASN A 1 331 ? -28.208 -3.118 28.748 1.00 91.75 331 ASN A CA 1
ATOM 2610 C C . ASN A 1 331 ? -29.470 -2.272 28.985 1.00 91.75 331 ASN A C 1
ATOM 2612 O O . ASN A 1 331 ? -29.780 -1.951 30.128 1.00 91.75 331 ASN A O 1
ATOM 2616 N N . ASN A 1 332 ? -30.232 -1.961 27.931 1.00 91.12 332 ASN A N 1
ATOM 2617 C CA . ASN A 1 332 ? -31.502 -1.242 28.066 1.00 91.12 332 ASN A CA 1
ATOM 2618 C C . ASN A 1 332 ? -32.528 -2.040 28.878 1.00 91.12 332 ASN A C 1
ATOM 2620 O O . ASN A 1 332 ? -33.110 -1.492 29.808 1.00 91.12 332 ASN A O 1
ATOM 2624 N N . LEU A 1 333 ? -32.688 -3.337 28.592 1.00 91.19 333 LEU A N 1
ATOM 2625 C CA . LEU A 1 333 ? -33.595 -4.206 29.346 1.00 91.19 333 LEU A CA 1
ATOM 2626 C C . LEU A 1 333 ? -33.204 -4.295 30.828 1.00 91.19 333 LEU A C 1
ATOM 2628 O O . LEU A 1 333 ? -34.064 -4.225 31.701 1.00 91.19 333 LEU A O 1
ATOM 2632 N N . ILE A 1 334 ? -31.909 -4.421 31.129 1.00 90.69 334 ILE A N 1
ATOM 2633 C CA . ILE A 1 334 ? -31.419 -4.436 32.513 1.00 90.69 334 ILE A CA 1
ATOM 2634 C C . ILE A 1 334 ? -31.721 -3.108 33.215 1.00 90.69 334 ILE A C 1
ATOM 2636 O O . ILE A 1 334 ? -32.157 -3.126 34.364 1.00 90.69 334 ILE A O 1
ATOM 2640 N N . ASN A 1 335 ? -31.543 -1.972 32.538 1.00 87.94 335 AS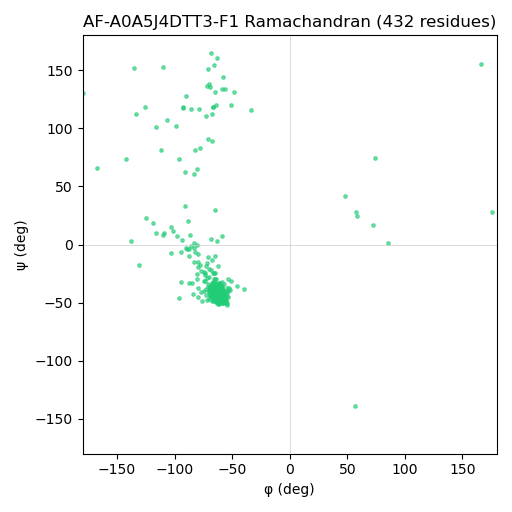N A N 1
ATOM 2641 C CA . ASN A 1 335 ? -31.877 -0.664 33.103 1.00 87.94 335 ASN A CA 1
ATOM 2642 C C . ASN A 1 335 ? -33.389 -0.516 33.349 1.00 87.94 335 ASN A C 1
ATOM 2644 O O . ASN A 1 335 ? -33.788 0.017 34.379 1.00 87.94 335 ASN A O 1
ATOM 2648 N N . GLU A 1 336 ? -34.238 -1.012 32.443 1.00 88.69 336 GLU A N 1
ATOM 2649 C CA . GLU A 1 336 ? -35.697 -1.040 32.629 1.00 88.69 336 GLU A CA 1
ATOM 2650 C C . GLU A 1 336 ? -36.094 -1.887 33.844 1.00 88.69 336 GLU A C 1
ATOM 2652 O O . GLU A 1 336 ? -36.878 -1.433 34.680 1.00 88.69 336 GLU A O 1
ATOM 2657 N N . ILE A 1 337 ? -35.501 -3.079 33.986 1.00 87.69 337 ILE A N 1
ATOM 2658 C CA . ILE A 1 337 ? -35.695 -3.941 35.157 1.00 87.69 337 ILE A CA 1
ATOM 2659 C C . ILE A 1 337 ? -35.304 -3.188 36.431 1.00 87.69 337 ILE A C 1
ATOM 2661 O O . ILE A 1 337 ? -36.094 -3.132 37.372 1.00 87.69 337 ILE A O 1
ATOM 2665 N N . GLN A 1 338 ? -34.117 -2.581 36.457 1.00 84.44 338 GLN A N 1
ATOM 2666 C CA . GLN A 1 338 ? -33.618 -1.845 37.621 1.00 84.44 338 GLN A CA 1
ATOM 2667 C C . GLN A 1 338 ? -34.531 -0.676 38.000 1.00 84.44 338 GLN A C 1
ATOM 2669 O O . GLN A 1 338 ? -34.893 -0.560 39.167 1.00 84.44 338 GLN A O 1
ATOM 2674 N N . ASN A 1 339 ? -34.974 0.125 37.030 1.00 83.06 339 ASN A N 1
ATOM 2675 C CA . ASN A 1 339 ? -35.907 1.223 37.283 1.00 83.06 339 ASN A CA 1
ATOM 2676 C C . ASN A 1 339 ? -37.246 0.709 37.833 1.00 83.06 339 ASN A C 1
ATOM 2678 O O . ASN A 1 339 ? -37.757 1.255 38.802 1.00 83.06 339 ASN A O 1
ATOM 2682 N N . SER A 1 340 ? -37.779 -0.390 37.285 1.00 82.00 340 SER A N 1
ATOM 2683 C CA . SER A 1 340 ? -39.034 -0.985 37.770 1.00 82.00 340 SER A CA 1
ATOM 2684 C C . SER A 1 340 ? -38.939 -1.507 39.208 1.00 82.00 340 SER A C 1
ATOM 2686 O O . SER A 1 340 ? -39.937 -1.530 39.931 1.00 82.00 340 SER A O 1
ATOM 2688 N N . ILE A 1 341 ? -37.743 -1.932 39.625 1.00 81.12 341 ILE A N 1
ATOM 2689 C CA . ILE A 1 341 ? -37.453 -2.339 40.999 1.00 81.12 341 ILE A CA 1
ATOM 2690 C C . ILE A 1 341 ? -37.416 -1.105 41.900 1.00 81.12 341 ILE A C 1
ATOM 2692 O O . ILE A 1 341 ? -38.087 -1.099 42.927 1.00 81.12 341 ILE A O 1
ATOM 2696 N N . THR A 1 342 ? -36.706 -0.048 41.496 1.00 77.38 342 THR A N 1
ATOM 2697 C CA . THR A 1 342 ? -36.635 1.212 42.251 1.00 77.38 342 THR A CA 1
ATOM 2698 C C . THR A 1 342 ? -38.015 1.851 42.425 1.00 77.38 342 THR A C 1
ATOM 2700 O O . THR A 1 342 ? -38.387 2.196 43.543 1.00 77.38 342 THR A O 1
ATOM 2703 N N . ASP A 1 343 ? -38.828 1.907 41.368 1.00 73.44 343 ASP A N 1
ATOM 2704 C CA . ASP A 1 343 ? -40.194 2.443 41.424 1.00 73.44 343 ASP A CA 1
ATOM 2705 C C . ASP A 1 343 ? -41.098 1.622 42.364 1.00 73.44 343 ASP A C 1
ATOM 2707 O O . ASP A 1 343 ? -41.956 2.169 43.064 1.00 73.44 343 ASP A O 1
ATOM 2711 N N . LYS A 1 344 ? -40.911 0.293 42.405 1.00 65.50 344 LYS A N 1
ATOM 2712 C CA . LYS A 1 344 ? -41.629 -0.586 43.339 1.00 65.50 344 LYS A CA 1
ATOM 2713 C C . LYS A 1 344 ? -41.182 -0.359 44.775 1.00 65.50 344 LYS A C 1
ATOM 2715 O O . LYS A 1 344 ? -42.056 -0.270 45.628 1.00 65.50 344 LYS A O 1
ATOM 2720 N N . GLU A 1 345 ? -39.878 -0.243 45.027 1.00 63.88 345 GLU A N 1
ATOM 2721 C CA . GLU A 1 345 ? -39.318 0.046 46.352 1.00 63.88 345 GLU A CA 1
ATOM 2722 C C . GLU A 1 345 ? -39.878 1.371 46.900 1.00 63.88 345 GLU A C 1
ATOM 2724 O O . GLU A 1 345 ? -40.423 1.386 48.007 1.00 63.88 345 GLU A O 1
ATOM 2729 N N . GLU A 1 346 ? -39.885 2.438 46.093 1.00 54.81 346 GLU A N 1
ATOM 2730 C CA . GLU A 1 346 ? -40.455 3.746 46.457 1.00 54.81 346 GLU A CA 1
ATOM 2731 C C . GLU A 1 346 ? -41.977 3.686 46.712 1.00 54.81 346 GLU A C 1
ATOM 2733 O O . GLU A 1 346 ? -42.487 4.305 47.652 1.00 54.81 346 GLU A O 1
ATOM 2738 N N . ALA A 1 347 ? -42.722 2.896 45.931 1.00 50.44 347 ALA A N 1
ATOM 2739 C CA . ALA A 1 347 ? -44.164 2.715 46.115 1.00 50.44 347 ALA A CA 1
ATOM 2740 C C . ALA A 1 347 ? -44.517 1.859 47.348 1.00 50.44 347 ALA A C 1
ATOM 2742 O O . ALA A 1 347 ? -45.490 2.159 48.050 1.00 50.44 347 ALA A O 1
ATOM 2743 N N . THR A 1 348 ? -43.742 0.809 47.648 1.00 49.38 348 THR A N 1
ATOM 2744 C CA . THR A 1 348 ? -43.902 0.020 48.882 1.00 49.38 348 THR A CA 1
ATOM 2745 C C . THR A 1 348 ? -43.561 0.838 50.122 1.00 49.38 348 THR A C 1
ATOM 2747 O O . THR A 1 348 ? -44.311 0.785 51.097 1.00 49.38 348 THR A O 1
ATOM 2750 N N . GLU A 1 349 ? -42.530 1.686 50.066 1.00 44.34 349 GLU A N 1
ATOM 2751 C CA . GLU A 1 349 ? -42.180 2.582 51.172 1.00 44.34 349 GLU A CA 1
ATOM 2752 C C . GLU A 1 349 ? -43.267 3.642 51.433 1.00 44.34 349 GLU A C 1
ATOM 2754 O O . GLU A 1 349 ? -43.617 3.877 52.590 1.00 44.34 349 GLU A O 1
ATOM 2759 N N . ALA A 1 350 ? -43.896 4.201 50.390 1.00 42.19 350 ALA A N 1
ATOM 2760 C CA . ALA A 1 350 ? -45.005 5.154 50.536 1.00 42.19 350 ALA A CA 1
ATOM 2761 C C . ALA A 1 350 ? -46.304 4.523 51.090 1.00 42.19 350 ALA A C 1
ATOM 2763 O O . ALA A 1 350 ? -47.175 5.223 51.619 1.00 42.19 350 ALA A O 1
ATOM 2764 N N . THR A 1 351 ? -46.455 3.200 50.962 1.00 40.16 351 THR A N 1
ATOM 2765 C CA . THR A 1 351 ? -47.649 2.466 51.410 1.00 40.16 351 THR A CA 1
ATOM 2766 C C . THR A 1 351 ? -47.475 1.897 52.826 1.00 40.16 351 THR A C 1
ATOM 2768 O O . THR A 1 351 ? -48.437 1.887 53.598 1.00 40.16 351 THR A O 1
ATOM 2771 N N . GLU A 1 352 ? -46.255 1.514 53.221 1.00 37.50 352 GLU A N 1
ATOM 2772 C CA . GLU A 1 352 ? -45.927 1.095 54.596 1.00 37.50 352 GLU A CA 1
ATOM 2773 C C . GLU A 1 352 ? -45.864 2.267 55.598 1.00 37.50 352 GLU A C 1
ATOM 2775 O O . GLU A 1 352 ? -46.159 2.081 56.780 1.00 37.50 352 GLU A O 1
ATOM 2780 N N . GLU A 1 353 ? -45.611 3.504 55.150 1.00 38.50 353 GLU A N 1
ATOM 2781 C CA . GLU A 1 353 ? -45.629 4.709 56.004 1.00 38.50 353 GLU A CA 1
ATOM 2782 C C . GLU A 1 353 ? -47.014 5.068 56.590 1.00 38.50 353 GLU A C 1
ATOM 2784 O O . GLU A 1 353 ? -47.112 5.904 57.492 1.00 38.50 353 GLU A O 1
ATOM 2789 N N . ARG A 1 354 ? -48.107 4.427 56.144 1.00 40.47 354 ARG A N 1
ATOM 2790 C CA . ARG A 1 354 ? -49.454 4.640 56.719 1.00 40.47 354 ARG A CA 1
ATOM 2791 C C . ARG A 1 354 ? -49.784 3.752 57.918 1.00 40.47 354 ARG A C 1
ATOM 2793 O O . ARG A 1 354 ? -50.773 4.023 58.598 1.00 40.47 354 ARG A O 1
ATOM 2800 N N . HIS A 1 355 ? -48.969 2.746 58.226 1.00 39.94 355 HIS A N 1
ATOM 2801 C CA . HIS A 1 355 ? -49.215 1.842 59.348 1.00 39.94 355 HIS A CA 1
ATOM 2802 C C . HIS A 1 355 ? -47.913 1.448 60.055 1.00 39.94 355 HIS A C 1
ATOM 2804 O O . HIS A 1 355 ? -47.455 0.325 59.913 1.00 39.94 355 HIS A O 1
ATOM 2810 N N . THR A 1 356 ? -47.320 2.364 60.828 1.00 37.78 356 THR A N 1
ATOM 2811 C CA . THR A 1 356 ? -46.607 2.153 62.116 1.00 37.78 356 THR A CA 1
ATOM 2812 C C . THR A 1 356 ? -45.796 3.415 62.462 1.00 37.78 356 THR A C 1
ATOM 2814 O O . THR A 1 356 ? -45.532 4.256 61.612 1.00 37.78 356 THR A O 1
ATOM 2817 N N . SER A 1 357 ? -45.508 3.631 63.745 1.00 44.38 357 SER A N 1
ATOM 2818 C CA . SER A 1 357 ? -44.995 4.882 64.327 1.00 44.38 357 SER A CA 1
ATOM 2819 C C . SER A 1 357 ? -43.756 5.477 63.626 1.00 44.38 357 SER A C 1
ATOM 2821 O O . SER A 1 357 ? -42.678 4.891 63.629 1.00 44.38 357 SER A O 1
ATOM 2823 N N . LEU A 1 358 ? -43.919 6.706 63.123 1.00 49.19 358 LEU A N 1
ATOM 2824 C CA . LEU A 1 358 ? -43.040 7.491 62.235 1.00 49.19 358 LEU A CA 1
ATOM 2825 C C . LEU A 1 358 ? -41.634 7.894 62.745 1.00 49.19 358 LEU A C 1
ATOM 2827 O O . LEU A 1 358 ? -40.930 8.609 62.038 1.00 49.19 358 LEU A O 1
ATOM 2831 N N . SER A 1 359 ? -41.203 7.487 63.938 1.00 50.38 359 SER A N 1
ATOM 2832 C CA . SER A 1 359 ? -39.924 7.947 64.518 1.00 50.38 359 SER A CA 1
ATOM 2833 C C . SER A 1 359 ? -38.767 6.969 64.277 1.00 50.38 359 SER A C 1
ATOM 2835 O O . SER A 1 359 ? -37.697 7.373 63.828 1.00 50.38 359 SER A O 1
ATOM 2837 N N . ASP A 1 360 ? -38.987 5.673 64.506 1.00 53.09 360 ASP A N 1
ATOM 2838 C CA . ASP A 1 360 ? -37.867 4.732 64.666 1.00 53.09 360 ASP A CA 1
ATOM 2839 C C . ASP A 1 360 ? -37.385 4.142 63.325 1.00 53.09 360 ASP A C 1
ATOM 2841 O O . ASP A 1 360 ? -36.187 3.988 63.097 1.00 53.09 360 ASP A O 1
ATOM 2845 N N . SER A 1 361 ? -38.297 3.947 62.364 1.00 63.38 361 SER A N 1
ATOM 2846 C CA . SER A 1 361 ? -37.986 3.407 61.025 1.00 63.38 361 SER A CA 1
ATOM 2847 C C . SER A 1 361 ? -37.071 4.325 60.196 1.00 63.38 361 SER A C 1
ATOM 2849 O O . SER A 1 361 ? -36.137 3.857 59.541 1.00 63.38 361 SER A O 1
ATOM 2851 N N . LYS A 1 362 ? -37.275 5.651 60.245 1.00 63.78 362 LYS A N 1
ATOM 2852 C CA . LYS A 1 362 ? -36.471 6.608 59.458 1.00 63.78 362 LYS A CA 1
ATOM 2853 C C . LYS A 1 362 ? -35.030 6.686 59.974 1.00 63.78 362 LYS A C 1
ATOM 2855 O O . LYS A 1 362 ? -34.096 6.730 59.173 1.00 63.78 362 LYS A O 1
ATOM 2860 N N . ALA A 1 363 ? -34.843 6.654 61.294 1.00 70.94 363 ALA A N 1
ATOM 2861 C CA . ALA A 1 363 ? -33.522 6.638 61.917 1.00 70.94 363 ALA A CA 1
ATOM 2862 C C . ALA A 1 363 ? -32.762 5.342 61.590 1.00 70.94 363 ALA A C 1
ATOM 2864 O O . ALA A 1 363 ? -31.580 5.385 61.250 1.00 70.94 363 ALA A O 1
ATOM 2865 N N . ASP A 1 364 ? -33.443 4.196 61.605 1.00 70.50 364 ASP A N 1
ATOM 2866 C CA . ASP A 1 364 ? -32.819 2.910 61.289 1.00 70.50 364 ASP A CA 1
ATOM 2867 C C . ASP A 1 364 ? -32.430 2.789 59.806 1.00 70.50 364 ASP A C 1
ATOM 2869 O O . ASP A 1 364 ? -31.330 2.325 59.493 1.00 70.50 364 ASP A O 1
ATOM 2873 N N . ARG A 1 365 ? -33.244 3.319 58.883 1.00 67.88 365 ARG A N 1
ATOM 2874 C CA . ARG A 1 365 ? -32.876 3.426 57.456 1.00 67.88 365 ARG A CA 1
ATOM 2875 C C . ARG A 1 365 ? -31.648 4.313 57.239 1.00 67.88 365 ARG A C 1
ATOM 2877 O O . ARG A 1 365 ? -30.780 3.987 56.429 1.00 67.88 365 ARG A O 1
ATOM 2884 N N . ILE A 1 366 ? -31.545 5.418 57.976 1.00 78.69 366 ILE A N 1
ATOM 2885 C CA . ILE A 1 366 ? -30.381 6.311 57.920 1.00 78.69 366 ILE A CA 1
ATOM 2886 C C . ILE A 1 366 ? -29.123 5.606 58.441 1.00 78.69 366 ILE A C 1
ATOM 2888 O O . ILE A 1 366 ? -28.078 5.695 57.796 1.00 78.69 366 ILE A O 1
ATOM 2892 N N . LYS A 1 367 ? -29.221 4.836 59.533 1.00 78.38 367 LYS A N 1
ATOM 2893 C CA . LYS A 1 367 ? -28.100 4.020 60.037 1.00 78.38 367 LYS A CA 1
ATOM 2894 C C . LYS A 1 367 ? -27.618 3.010 58.997 1.00 78.38 367 LYS A C 1
ATOM 2896 O O . LYS A 1 367 ? -26.413 2.888 58.796 1.00 78.38 367 LYS A O 1
ATOM 2901 N N . ILE A 1 368 ? -28.535 2.336 58.299 1.00 75.38 368 ILE A N 1
ATOM 2902 C CA . ILE A 1 368 ? -28.181 1.374 57.243 1.00 75.38 368 ILE A CA 1
ATOM 2903 C C . ILE A 1 368 ? -27.452 2.068 56.083 1.00 75.38 368 ILE A C 1
ATOM 2905 O O . ILE A 1 368 ? -26.429 1.567 55.613 1.00 75.38 368 ILE A O 1
ATOM 2909 N N . LYS A 1 369 ? -27.928 3.239 55.633 1.00 79.31 369 LYS A N 1
ATOM 2910 C CA . LYS A 1 369 ? -27.249 4.008 54.574 1.00 79.31 369 LYS A CA 1
ATOM 2911 C C . LYS A 1 369 ? -25.845 4.444 54.991 1.00 79.31 369 LYS A C 1
ATOM 2913 O O . LYS A 1 369 ? -24.911 4.301 54.209 1.00 79.31 369 LYS A O 1
ATOM 2918 N N . ILE A 1 370 ? -25.683 4.907 56.229 1.00 80.44 370 ILE A N 1
ATOM 2919 C CA . ILE A 1 370 ? -24.376 5.273 56.791 1.00 80.44 370 ILE A CA 1
ATOM 2920 C C . ILE A 1 370 ? -23.428 4.066 56.805 1.00 80.44 370 ILE A C 1
ATOM 2922 O O . ILE A 1 370 ? -22.291 4.188 56.359 1.00 80.44 370 ILE A O 1
ATOM 2926 N N . GLN A 1 371 ? -23.895 2.893 57.243 1.00 76.56 371 GLN A N 1
ATOM 2927 C CA . GLN A 1 371 ? -23.085 1.668 57.247 1.00 76.56 371 GLN A CA 1
ATOM 2928 C C . GLN A 1 371 ? -22.666 1.241 55.836 1.00 76.56 371 GLN A C 1
ATOM 2930 O O . GLN A 1 371 ? -21.522 0.842 55.628 1.00 76.56 371 GLN A O 1
ATOM 2935 N N . ARG A 1 372 ? -23.565 1.345 54.848 1.00 79.06 372 ARG A N 1
ATOM 2936 C CA . ARG A 1 372 ? -23.239 1.026 53.450 1.00 79.06 372 ARG A CA 1
ATOM 2937 C C . ARG A 1 372 ? -22.163 1.965 52.898 1.00 79.06 372 ARG A C 1
ATOM 2939 O O . ARG A 1 372 ? -21.197 1.484 52.312 1.00 79.06 372 ARG A O 1
ATOM 2946 N N . LEU A 1 373 ? -22.313 3.272 53.118 1.00 84.25 373 LEU A N 1
ATOM 2947 C CA . LEU A 1 373 ? -21.336 4.270 52.677 1.00 84.25 373 LEU A CA 1
ATOM 2948 C C . LEU A 1 373 ? -19.976 4.071 53.344 1.00 84.25 373 LEU A C 1
ATOM 2950 O O . LEU A 1 373 ? -18.951 4.208 52.688 1.00 84.25 373 LEU A O 1
ATOM 2954 N N . GLU A 1 374 ? -19.954 3.694 54.622 1.00 83.69 374 GLU A N 1
ATOM 2955 C CA . GLU A 1 374 ? -18.715 3.380 55.331 1.00 83.69 374 GLU A CA 1
ATOM 2956 C C . GLU A 1 374 ? -17.945 2.230 54.671 1.00 83.69 374 GLU A C 1
ATOM 2958 O O . GLU A 1 374 ? -16.739 2.334 54.448 1.00 83.69 374 GLU A O 1
ATOM 2963 N N . VAL A 1 375 ? -18.640 1.146 54.315 1.00 82.94 375 VAL A N 1
ATOM 2964 C CA . VAL A 1 375 ? -18.029 0.004 53.619 1.00 82.94 375 VAL A CA 1
ATOM 2965 C C . VAL A 1 375 ? -17.508 0.417 52.243 1.00 82.94 375 VAL A C 1
ATOM 2967 O O . VAL A 1 375 ? -16.368 0.106 51.905 1.00 82.94 375 VAL A O 1
ATOM 2970 N N . GLU A 1 376 ? -18.316 1.140 51.468 1.00 85.62 376 GLU A N 1
ATOM 2971 C CA . GLU A 1 376 ? -17.950 1.597 50.125 1.00 85.62 376 GLU A CA 1
ATOM 2972 C C . GLU A 1 376 ? -16.729 2.528 50.148 1.00 85.62 376 GLU A C 1
ATOM 2974 O O . GLU A 1 376 ? -15.810 2.381 49.344 1.00 85.62 376 GLU A O 1
ATOM 2979 N N . MET A 1 377 ? -16.670 3.449 51.109 1.00 88.69 377 MET A N 1
ATOM 2980 C CA . MET A 1 377 ? -15.555 4.383 51.251 1.00 88.69 377 MET A CA 1
ATOM 2981 C C . MET A 1 377 ? -14.266 3.696 51.698 1.00 88.69 377 MET A C 1
ATOM 2983 O O . MET A 1 377 ? -13.201 4.067 51.217 1.00 88.69 377 MET A O 1
ATOM 2987 N N . ASN A 1 378 ? -14.343 2.674 52.556 1.00 83.38 378 ASN A N 1
ATOM 2988 C CA . ASN A 1 378 ? -13.175 1.875 52.935 1.00 83.38 378 ASN A CA 1
ATOM 2989 C C . ASN A 1 378 ? -12.625 1.063 51.750 1.00 83.38 378 ASN A C 1
ATOM 2991 O O . ASN A 1 378 ? -11.414 1.014 51.550 1.00 83.38 378 ASN A O 1
ATOM 2995 N N . GLN A 1 379 ? -13.500 0.478 50.924 1.00 83.44 379 GLN A N 1
ATOM 2996 C CA . GLN A 1 379 ? -13.089 -0.198 49.683 1.00 83.44 379 GLN A CA 1
ATOM 2997 C C . GLN A 1 379 ? -12.458 0.782 48.689 1.00 83.44 379 GLN A C 1
ATOM 2999 O O . GLN A 1 379 ? -11.477 0.461 48.016 1.00 83.44 379 GLN A O 1
ATOM 3004 N N . LEU A 1 380 ? -13.012 1.993 48.600 1.00 85.56 380 LEU A N 1
ATOM 3005 C CA . LEU A 1 380 ? -12.467 3.043 47.754 1.00 85.56 380 LEU A CA 1
ATOM 3006 C C . LEU A 1 380 ? -11.093 3.504 48.253 1.00 85.56 380 LEU A C 1
ATOM 3008 O O . LEU A 1 380 ? -10.215 3.724 47.428 1.00 85.56 380 LEU A O 1
ATOM 3012 N N . ASP A 1 381 ? -10.889 3.589 49.571 1.00 86.44 381 ASP A N 1
ATOM 3013 C CA . ASP A 1 381 ? -9.613 3.961 50.197 1.00 86.44 381 ASP A CA 1
ATOM 3014 C C . ASP A 1 381 ? -8.481 2.990 49.845 1.00 86.44 381 ASP A C 1
ATOM 3016 O O . ASP A 1 381 ? -7.375 3.414 49.505 1.00 86.44 381 ASP A O 1
ATOM 3020 N N . GLU A 1 382 ? -8.786 1.690 49.869 1.00 83.06 382 GLU A N 1
ATOM 3021 C CA . GLU A 1 382 ? -7.866 0.626 49.465 1.00 83.06 382 GLU A CA 1
ATOM 3022 C C . GLU A 1 382 ? -7.556 0.697 47.963 1.00 83.06 382 GLU A C 1
ATOM 3024 O O . GLU A 1 382 ? -6.401 0.570 47.554 1.00 83.06 382 GLU A O 1
ATOM 3029 N N . LYS A 1 383 ? -8.575 0.966 47.135 1.00 84.69 383 LYS A N 1
ATOM 3030 C CA . LYS A 1 383 ? -8.436 1.043 45.676 1.00 84.69 383 LYS A CA 1
ATOM 3031 C C . LYS A 1 383 ? -7.606 2.247 45.218 1.00 84.69 383 LYS A C 1
ATOM 3033 O O . LYS A 1 383 ? -6.790 2.106 44.310 1.00 84.69 383 LYS A O 1
ATOM 3038 N N . ILE A 1 384 ? -7.810 3.430 45.802 1.00 84.06 384 ILE A N 1
ATOM 3039 C CA . ILE A 1 384 ? -7.147 4.659 45.331 1.00 84.06 384 ILE A CA 1
ATOM 3040 C C . ILE A 1 384 ? -5.683 4.787 45.782 1.00 84.06 384 ILE A C 1
ATOM 3042 O O . ILE A 1 384 ? -4.941 5.571 45.190 1.00 84.06 384 ILE A O 1
ATOM 3046 N N . GLY A 1 385 ? -5.250 4.031 46.799 1.00 81.69 385 GLY A N 1
ATOM 3047 C CA . GLY A 1 385 ? -3.881 4.098 47.325 1.00 81.69 385 GLY A CA 1
ATOM 3048 C C . GLY A 1 385 ? -3.491 5.517 47.768 1.00 81.69 385 GLY A C 1
ATOM 3049 O O . GLY A 1 385 ? -4.305 6.232 48.340 1.00 81.69 385 GLY A O 1
ATOM 3050 N N . ASP A 1 386 ? -2.263 5.959 47.481 1.00 80.88 386 ASP A N 1
ATOM 3051 C CA . ASP A 1 386 ? -1.735 7.271 47.910 1.00 80.88 386 ASP A CA 1
ATOM 3052 C C . ASP A 1 386 ? -2.017 8.433 46.929 1.00 80.88 386 ASP A C 1
ATOM 3054 O O . ASP A 1 386 ? -1.339 9.464 46.950 1.00 80.88 386 ASP A O 1
ATOM 3058 N N . GLU A 1 387 ? -3.010 8.301 46.043 1.00 84.31 387 GLU A N 1
ATOM 3059 C CA . GLU A 1 387 ? -3.339 9.354 45.076 1.00 84.31 387 GLU A CA 1
ATOM 3060 C C . GLU A 1 387 ? -3.916 10.597 45.782 1.00 84.31 387 GLU A C 1
ATOM 3062 O O . GLU A 1 387 ? -5.006 10.582 46.360 1.00 84.31 387 GLU A O 1
ATOM 3067 N N . ALA A 1 388 ? -3.155 11.694 45.751 1.00 75.81 388 ALA A N 1
ATOM 3068 C CA . ALA A 1 388 ? -3.357 12.840 46.632 1.00 75.81 388 ALA A CA 1
ATOM 3069 C C . ALA A 1 388 ? -4.700 13.572 46.438 1.00 75.81 388 ALA A C 1
ATOM 3071 O O . ALA A 1 388 ? -5.248 14.107 47.409 1.00 75.81 388 ALA A O 1
ATOM 3072 N N . VAL A 1 389 ? -5.238 13.631 45.214 1.00 74.06 389 VAL A N 1
ATOM 3073 C CA . VAL A 1 389 ? -6.478 14.368 44.921 1.00 74.06 389 VAL A CA 1
ATOM 3074 C C . VAL A 1 389 ? -7.696 13.583 45.408 1.00 74.06 389 VAL A C 1
ATOM 3076 O O . VAL A 1 389 ? -8.518 14.129 46.152 1.00 74.06 389 VAL A O 1
ATOM 3079 N N . SER A 1 390 ? -7.778 12.295 45.080 1.00 82.88 390 SER A N 1
ATOM 3080 C CA . SER A 1 390 ? -8.853 11.401 45.519 1.00 82.88 390 SER A CA 1
ATOM 3081 C C . SER A 1 390 ? -8.798 11.163 47.019 1.00 82.88 390 SER A C 1
ATOM 3083 O O . SER A 1 390 ? -9.845 11.225 47.660 1.00 82.88 390 SER A O 1
ATOM 3085 N N . LYS A 1 391 ? -7.606 11.013 47.619 1.00 85.88 391 LYS A N 1
ATOM 3086 C CA . LYS A 1 391 ? -7.461 10.924 49.083 1.00 85.88 391 LYS A CA 1
ATOM 3087 C C . LYS A 1 391 ? -7.993 12.165 49.786 1.00 85.88 391 LYS A C 1
ATOM 3089 O O . LYS A 1 391 ? -8.660 12.056 50.811 1.00 85.88 391 LYS A O 1
ATOM 3094 N N . ARG A 1 392 ? -7.768 13.363 49.234 1.00 79.25 392 ARG A N 1
ATOM 3095 C CA . ARG A 1 392 ? -8.316 14.602 49.808 1.00 79.25 392 ARG A CA 1
ATOM 3096 C C . ARG A 1 392 ? -9.845 14.626 49.768 1.00 79.25 392 ARG A C 1
ATOM 3098 O O . ARG A 1 392 ? -10.470 15.055 50.738 1.00 79.25 392 ARG A O 1
ATOM 3105 N N . TRP A 1 393 ? -10.449 14.192 48.665 1.00 81.25 393 TRP A N 1
ATOM 3106 C CA . TRP A 1 393 ? -11.906 14.097 48.552 1.00 81.25 393 TRP A CA 1
ATOM 3107 C C . TRP A 1 393 ? -12.486 13.006 49.451 1.00 81.25 393 TRP A C 1
ATOM 3109 O O . TRP A 1 393 ? -13.500 13.245 50.105 1.00 81.25 393 TRP A O 1
ATOM 3119 N N . LEU A 1 394 ? -11.816 11.861 49.551 1.00 89.75 394 LEU A N 1
ATOM 3120 C CA . LEU A 1 394 ? -12.246 10.752 50.390 1.00 89.75 394 LEU A CA 1
ATOM 3121 C C . LEU A 1 394 ? -12.165 11.098 51.883 1.00 89.75 394 LEU A C 1
ATOM 3123 O O . LEU A 1 394 ? -13.116 10.851 52.615 1.00 89.75 394 LEU A O 1
ATOM 3127 N N . ASN A 1 395 ? -11.113 11.793 52.322 1.00 87.06 395 ASN A N 1
ATOM 3128 C CA . ASN A 1 395 ? -11.011 12.303 53.694 1.00 87.06 395 ASN A CA 1
ATOM 3129 C C . ASN A 1 395 ? -12.142 13.287 54.037 1.00 87.06 395 ASN A C 1
ATOM 3131 O O . ASN A 1 395 ? -12.681 13.261 55.142 1.00 87.06 395 ASN A O 1
ATOM 3135 N N . ASN A 1 396 ? -12.539 14.138 53.084 1.00 85.12 396 ASN A N 1
ATOM 3136 C CA . ASN A 1 396 ? -13.700 15.011 53.258 1.00 85.12 396 ASN A CA 1
ATOM 3137 C C . ASN A 1 396 ? -15.002 14.199 53.380 1.00 85.12 396 ASN A C 1
ATOM 3139 O O . ASN A 1 396 ? -15.837 14.504 54.227 1.00 85.12 396 ASN A O 1
ATOM 3143 N N . ALA A 1 397 ? -15.164 13.142 52.580 1.00 88.81 397 ALA A N 1
ATOM 3144 C CA . ALA A 1 397 ? -16.303 12.238 52.700 1.00 88.81 397 ALA A CA 1
ATOM 3145 C C . ALA A 1 397 ? -16.326 11.513 54.060 1.00 88.81 397 ALA A C 1
ATOM 3147 O O . ALA A 1 397 ? -17.391 11.432 54.663 1.00 88.81 397 ALA A O 1
ATOM 3148 N N . PHE A 1 398 ? -15.180 11.059 54.589 1.00 89.50 398 PHE A N 1
ATOM 3149 C CA . PHE A 1 398 ? -15.098 10.438 55.923 1.00 89.50 398 PHE A CA 1
ATOM 3150 C C . PHE A 1 398 ? -15.485 11.411 57.039 1.00 89.50 398 PHE A C 1
ATOM 3152 O O . PHE A 1 398 ? -16.226 11.035 57.943 1.00 89.50 398 PHE A O 1
ATOM 3159 N N . SER A 1 399 ? -15.065 12.676 56.943 1.00 86.75 399 SER A N 1
ATOM 3160 C CA . SER A 1 399 ? -15.500 13.714 57.885 1.00 86.75 399 SER A CA 1
ATOM 3161 C C . SER A 1 399 ? -17.017 13.922 57.847 1.00 86.75 399 SER A C 1
ATOM 3163 O O . SER A 1 399 ? -17.654 14.002 58.891 1.00 86.75 399 SER A O 1
ATOM 3165 N N . LEU A 1 400 ? -17.610 13.975 56.650 1.00 88.62 400 LEU A N 1
ATOM 3166 C CA . LEU A 1 400 ? -19.060 14.108 56.488 1.00 88.62 400 LEU A CA 1
ATOM 3167 C C . LEU A 1 400 ? -19.816 12.873 56.998 1.00 88.62 400 LEU A C 1
ATOM 3169 O O . LEU A 1 400 ? -20.908 13.000 57.545 1.00 88.62 400 LEU A O 1
ATOM 3173 N N . LEU A 1 401 ? -19.249 11.679 56.826 1.00 89.12 401 LEU A N 1
ATOM 3174 C CA . LEU A 1 401 ? -19.828 10.437 57.329 1.00 89.12 401 LEU A CA 1
ATOM 3175 C C . LEU A 1 401 ? -19.866 10.426 58.863 1.00 89.12 401 LEU A C 1
ATOM 3177 O O . LEU A 1 401 ? -20.857 9.994 59.449 1.00 89.12 401 LEU A O 1
ATOM 3181 N N . GLU A 1 402 ? -18.826 10.951 59.508 1.00 85.31 402 GLU A N 1
ATOM 3182 C CA . GLU A 1 402 ? -18.784 11.113 60.962 1.00 85.31 402 GLU A CA 1
ATOM 3183 C C . GLU A 1 402 ? -19.820 12.140 61.449 1.00 85.31 402 GLU A C 1
ATOM 3185 O O . GLU A 1 402 ? -20.542 11.894 62.417 1.00 85.31 402 GLU A O 1
ATOM 3190 N N . ASP A 1 403 ? -19.995 13.252 60.729 1.00 83.50 403 ASP A N 1
ATOM 3191 C CA . ASP A 1 403 ? -21.067 14.215 61.013 1.00 83.50 403 ASP A CA 1
ATOM 3192 C C . ASP A 1 403 ? -22.461 13.576 60.876 1.00 83.50 403 ASP A C 1
ATOM 3194 O O . ASP A 1 403 ? -23.346 13.828 61.697 1.00 83.50 403 ASP A O 1
ATOM 3198 N N . ALA A 1 404 ? -22.655 12.716 59.870 1.00 84.12 404 ALA A N 1
ATOM 3199 C CA . ALA A 1 404 ? -23.898 11.976 59.663 1.00 84.12 404 ALA A CA 1
ATOM 3200 C C . ALA A 1 404 ? -24.170 10.966 60.792 1.00 84.12 404 ALA A C 1
ATOM 3202 O O . ALA A 1 404 ? -25.307 10.869 61.258 1.00 84.12 404 ALA A O 1
ATOM 3203 N N . LYS A 1 405 ? -23.139 10.259 61.278 1.00 84.19 405 LYS A N 1
ATOM 3204 C CA . LYS A 1 405 ? -23.224 9.337 62.428 1.00 84.19 405 LYS A CA 1
ATOM 3205 C C . LYS A 1 405 ? -23.629 10.048 63.718 1.00 84.19 405 LYS A C 1
ATOM 3207 O O . LYS A 1 405 ? -24.420 9.514 64.491 1.00 84.19 405 LYS A O 1
ATOM 3212 N N . ASN A 1 406 ? -23.139 11.268 63.922 1.00 80.62 406 ASN A N 1
ATOM 3213 C CA . ASN A 1 406 ? -23.436 12.069 65.110 1.00 80.62 406 ASN A CA 1
ATOM 3214 C C . ASN A 1 406 ? -24.804 12.780 65.053 1.00 80.62 406 ASN A C 1
ATOM 3216 O O . ASN A 1 406 ? -25.239 13.354 66.049 1.00 80.62 406 ASN A O 1
ATOM 3220 N N . GLN A 1 407 ? -25.496 12.743 63.907 1.00 78.94 407 GLN A N 1
ATOM 3221 C CA . GLN A 1 407 ? -26.783 13.417 63.682 1.00 78.94 407 GLN A CA 1
ATOM 3222 C C . GLN A 1 407 ? -27.889 12.464 63.200 1.00 78.94 407 GLN A C 1
ATOM 3224 O O . GLN A 1 407 ? -28.865 12.907 62.596 1.00 78.94 407 GLN A O 1
ATOM 3229 N N . VAL A 1 408 ? -27.771 11.158 63.461 1.00 65.44 408 VAL A N 1
ATOM 3230 C CA . VAL A 1 408 ? -28.702 10.113 62.979 1.00 65.44 408 VAL A CA 1
ATOM 3231 C C . VAL A 1 408 ? -30.179 10.420 63.277 1.00 65.44 408 VAL A C 1
ATOM 3233 O O . VAL A 1 408 ? -31.039 10.107 62.454 1.00 65.44 408 VAL A O 1
ATOM 3236 N N . ASP A 1 409 ? -30.471 11.114 64.380 1.00 61.94 409 ASP A N 1
ATOM 3237 C CA . ASP A 1 409 ? -31.837 11.476 64.787 1.00 61.94 409 ASP A CA 1
ATOM 3238 C C . ASP A 1 409 ? -32.410 12.697 64.025 1.00 61.94 409 ASP A C 1
ATOM 3240 O O . ASP A 1 409 ? -33.620 12.925 64.003 1.00 61.94 409 ASP A O 1
ATOM 3244 N N . SER A 1 410 ? -31.566 13.480 63.341 1.00 64.25 410 SER A N 1
ATOM 3245 C CA . SER A 1 410 ? -31.951 14.644 62.525 1.00 64.25 410 SER A CA 1
ATOM 3246 C C . SER A 1 410 ? -32.078 14.260 61.051 1.00 64.25 410 SER A C 1
ATOM 3248 O O . SER A 1 410 ? -31.233 14.567 60.204 1.00 64.25 410 SER A O 1
ATOM 3250 N N . SER A 1 411 ? -33.158 13.542 60.749 1.00 63.72 411 SER A N 1
ATOM 3251 C CA . SER A 1 411 ? -33.294 12.804 59.490 1.00 63.72 411 SER A CA 1
ATOM 3252 C C . SER A 1 411 ? -33.093 13.622 58.200 1.00 63.72 411 SER A C 1
ATOM 3254 O O . SER A 1 411 ? -32.471 13.131 57.260 1.00 63.72 411 SER A O 1
ATOM 3256 N N . ASP A 1 412 ? -33.540 14.879 58.146 1.00 70.19 412 ASP A N 1
ATOM 3257 C CA . ASP A 1 412 ? -33.471 15.686 56.917 1.00 70.19 412 ASP A CA 1
ATOM 3258 C C . ASP A 1 412 ? -32.091 16.314 56.668 1.00 70.19 412 ASP A C 1
ATOM 3260 O O . ASP A 1 412 ? -31.703 16.527 55.516 1.00 70.19 412 ASP A O 1
ATOM 3264 N N . ASN A 1 413 ? -31.326 16.614 57.724 1.00 71.94 413 ASN A N 1
ATOM 3265 C CA . ASN A 1 413 ? -29.962 17.121 57.560 1.00 71.94 413 ASN A CA 1
ATOM 3266 C C . ASN A 1 413 ? -29.006 15.976 57.210 1.00 71.94 413 ASN A C 1
ATOM 3268 O O . ASN A 1 413 ? -28.185 16.102 56.302 1.00 71.94 413 ASN A O 1
ATOM 3272 N N . THR A 1 414 ? -29.185 14.828 57.859 1.00 78.88 414 THR A N 1
ATOM 3273 C CA . THR A 1 414 ? -28.367 13.632 57.645 1.00 78.88 414 THR A CA 1
ATOM 3274 C C . THR A 1 414 ? -28.541 13.064 56.239 1.00 78.88 414 THR A C 1
ATOM 3276 O O . THR A 1 414 ? -27.553 12.705 55.604 1.00 78.88 414 THR A O 1
ATOM 3279 N N . LEU A 1 415 ? -29.753 13.101 55.671 1.00 75.25 415 LEU A N 1
ATOM 3280 C CA . LEU A 1 415 ? -29.979 12.734 54.267 1.00 75.25 415 LEU A CA 1
ATOM 3281 C C . LEU A 1 415 ? -29.247 13.659 53.279 1.00 75.25 415 LEU A C 1
ATOM 3283 O O . LEU A 1 415 ? -28.671 13.183 52.303 1.00 75.25 415 LEU A O 1
ATOM 3287 N N . LYS A 1 416 ? -29.196 14.971 53.541 1.00 77.75 416 LYS A N 1
ATOM 3288 C CA . LYS A 1 416 ? -28.425 15.910 52.703 1.00 77.75 416 LYS A CA 1
ATOM 3289 C C . LYS A 1 416 ? -26.924 15.652 52.785 1.00 77.75 416 LYS A C 1
ATOM 3291 O O . LYS A 1 416 ? -26.221 15.847 51.795 1.00 77.75 416 LYS A O 1
ATOM 3296 N N . ILE A 1 417 ? -26.430 15.251 53.954 1.00 79.38 417 ILE A N 1
ATOM 3297 C CA . ILE A 1 417 ? -25.028 14.871 54.144 1.00 79.38 417 ILE A CA 1
ATOM 3298 C C . ILE A 1 417 ? -24.731 13.576 53.375 1.00 79.38 417 ILE A C 1
ATOM 3300 O O . ILE A 1 417 ? -23.770 13.545 52.610 1.00 79.38 417 ILE A O 1
ATOM 3304 N N . ILE A 1 418 ? -25.606 12.569 53.471 1.00 81.25 418 ILE A N 1
ATOM 3305 C CA . ILE A 1 418 ? -25.531 11.310 52.709 1.00 81.25 418 ILE A CA 1
ATOM 3306 C C . ILE A 1 418 ? -25.446 11.573 51.198 1.00 81.25 418 ILE A C 1
ATOM 3308 O O . ILE A 1 418 ? -24.507 11.113 50.553 1.00 81.25 418 ILE A O 1
ATOM 3312 N N . MET A 1 419 ? -26.335 12.402 50.641 1.00 76.94 419 MET A N 1
ATOM 3313 C CA . MET A 1 419 ? -26.304 12.737 49.208 1.00 76.94 419 MET A CA 1
ATOM 3314 C C . MET A 1 419 ? -24.990 13.407 48.779 1.00 76.94 419 MET A C 1
ATOM 3316 O O . MET A 1 419 ? -24.498 13.186 47.672 1.00 76.94 419 MET A O 1
ATOM 3320 N N . LYS A 1 420 ? -24.401 14.247 49.641 1.00 81.38 420 LYS A N 1
ATOM 3321 C CA . LYS A 1 420 ? -23.101 14.874 49.358 1.00 81.38 420 LYS A CA 1
ATOM 3322 C C . LYS A 1 420 ? -21.973 13.847 49.340 1.00 81.38 420 LYS A C 1
ATOM 3324 O O . LYS A 1 420 ? -21.092 13.951 48.491 1.00 81.38 420 LYS A O 1
ATOM 3329 N N . ILE A 1 421 ? -22.001 12.872 50.247 1.00 85.12 421 ILE A N 1
ATOM 3330 C CA . ILE A 1 421 ? -21.025 11.777 50.285 1.00 85.12 421 ILE A CA 1
ATOM 3331 C C . ILE A 1 421 ? -21.112 10.958 48.990 1.00 85.12 421 ILE A C 1
ATOM 3333 O O . ILE A 1 421 ? -20.096 10.772 48.324 1.00 85.12 421 ILE A O 1
ATOM 3337 N N . GLU A 1 422 ? -22.317 10.573 48.563 1.00 81.75 422 GLU A N 1
ATOM 3338 C CA . GLU A 1 422 ? -22.546 9.824 47.315 1.00 81.75 422 GLU A CA 1
ATOM 3339 C C . GLU A 1 422 ? -22.021 10.574 46.077 1.00 81.75 422 GLU A C 1
ATOM 3341 O O . GLU A 1 422 ? -21.383 9.990 45.199 1.00 81.75 422 GLU A O 1
ATOM 3346 N N . GLN A 1 423 ? -22.215 11.897 46.014 1.00 80.44 423 GLN A N 1
ATOM 3347 C CA . GLN A 1 423 ? -21.669 12.728 44.934 1.00 80.44 423 GLN A CA 1
ATOM 3348 C C . GLN A 1 423 ? -20.136 12.767 44.931 1.00 80.44 423 GLN A C 1
ATOM 3350 O O . GLN A 1 423 ? -19.526 12.764 43.858 1.00 80.44 423 GLN A O 1
ATOM 3355 N N . ILE A 1 424 ? -19.505 12.805 46.110 1.00 82.00 424 ILE A N 1
ATOM 3356 C CA . ILE A 1 424 ? -18.044 12.766 46.235 1.00 82.00 424 ILE A CA 1
ATOM 3357 C C . ILE A 1 424 ? -17.511 11.408 45.766 1.00 82.00 424 ILE A C 1
ATOM 3359 O O . ILE A 1 424 ? -16.590 11.381 44.951 1.00 82.00 424 ILE A O 1
ATOM 3363 N N . ILE A 1 425 ? -18.122 10.304 46.206 1.00 84.94 425 ILE A N 1
ATOM 3364 C CA . ILE A 1 425 ? -17.761 8.943 45.779 1.00 84.94 425 ILE A CA 1
ATOM 3365 C C . ILE A 1 425 ? -17.879 8.811 44.258 1.00 84.94 425 ILE A C 1
ATOM 3367 O O . ILE A 1 425 ? -16.937 8.375 43.594 1.00 84.94 425 ILE A O 1
ATOM 3371 N N . LYS A 1 426 ? -18.997 9.268 43.676 1.00 85.25 426 LYS A N 1
ATOM 3372 C CA . LYS A 1 426 ? -19.198 9.268 42.221 1.00 85.25 426 LYS A CA 1
ATOM 3373 C C . LYS A 1 426 ? -18.094 10.039 41.498 1.00 85.25 426 LYS A C 1
ATOM 3375 O O . LYS A 1 426 ? -17.567 9.557 40.501 1.00 85.25 426 LYS A O 1
ATOM 3380 N N . ARG A 1 427 ? -17.707 11.209 42.016 1.00 77.56 427 ARG A N 1
ATOM 3381 C CA . ARG A 1 427 ? -16.645 12.039 41.433 1.00 77.56 427 ARG A CA 1
ATOM 3382 C C . ARG A 1 427 ? -15.268 11.380 41.516 1.00 77.56 427 ARG A C 1
ATOM 3384 O O . ARG A 1 427 ? -14.535 11.445 40.534 1.00 77.56 427 ARG A O 1
ATOM 3391 N N . ILE A 1 428 ? -14.933 10.745 42.641 1.00 81.06 428 ILE A N 1
ATOM 3392 C CA . ILE A 1 428 ? -13.685 9.981 42.792 1.00 81.06 428 ILE A CA 1
ATOM 3393 C C . ILE A 1 428 ? -13.655 8.833 41.778 1.00 81.06 428 ILE A C 1
ATOM 3395 O O . ILE A 1 428 ? -12.672 8.680 41.063 1.00 81.06 428 ILE A O 1
ATOM 3399 N N . ASN A 1 429 ? -14.751 8.085 41.641 1.00 78.25 429 ASN A N 1
ATOM 3400 C CA . ASN A 1 429 ? -14.842 6.993 40.673 1.00 78.25 429 ASN A CA 1
ATOM 3401 C C . ASN A 1 429 ? -14.724 7.475 39.219 1.00 78.25 429 ASN A C 1
ATOM 3403 O O . ASN A 1 429 ? -14.105 6.798 38.406 1.00 78.25 429 ASN A O 1
ATOM 3407 N N . THR A 1 430 ? -15.278 8.639 38.870 1.00 77.25 430 THR A N 1
ATOM 3408 C CA . THR A 1 430 ? -15.080 9.226 37.535 1.00 77.25 430 THR A CA 1
ATOM 3409 C C . THR A 1 430 ? -13.631 9.654 37.312 1.00 77.25 430 THR A C 1
ATOM 3411 O O . THR A 1 430 ? -13.103 9.413 36.238 1.00 77.25 430 THR A O 1
ATOM 3414 N N . TYR A 1 431 ? -12.987 10.260 38.312 1.00 70.75 431 TYR A N 1
ATOM 3415 C CA . TYR A 1 431 ? -11.604 10.733 38.207 1.00 70.75 431 TYR A CA 1
ATOM 3416 C C . TYR A 1 431 ? -10.580 9.590 38.161 1.00 70.75 431 TYR A C 1
ATOM 3418 O O . TYR A 1 431 ? -9.598 9.687 37.443 1.00 70.75 431 TYR A O 1
ATOM 3426 N N . TYR A 1 432 ? -10.814 8.503 38.897 1.00 63.62 432 TYR A N 1
ATOM 3427 C CA . TYR A 1 432 ? -9.906 7.353 38.952 1.00 63.62 432 TYR A CA 1
ATOM 3428 C C . TYR A 1 432 ? -10.038 6.406 37.742 1.00 63.62 432 TYR A C 1
ATOM 3430 O O . TYR A 1 432 ? -9.143 5.611 37.480 1.00 63.62 432 TYR A O 1
ATOM 3438 N N . ASN A 1 433 ? -11.160 6.459 37.014 1.00 60.41 433 ASN A N 1
ATOM 3439 C CA . ASN A 1 433 ? -11.389 5.663 35.800 1.00 60.41 433 ASN A CA 1
ATOM 3440 C C . ASN A 1 433 ? -11.097 6.449 34.495 1.00 60.41 433 ASN A C 1
ATOM 3442 O O . ASN A 1 433 ? -11.414 5.947 33.415 1.00 60.41 433 ASN A O 1
ATOM 3446 N N . GLN A 1 434 ? -10.547 7.666 34.602 1.00 46.44 434 GLN A N 1
ATOM 3447 C CA . GLN A 1 434 ? -9.932 8.452 33.517 1.00 46.44 434 GLN A CA 1
ATOM 3448 C C . GLN A 1 434 ? -8.425 8.203 33.508 1.00 46.44 434 GLN A C 1
ATOM 3450 O O . GLN A 1 434 ? -7.851 8.161 32.397 1.00 46.44 434 GLN A O 1
#

Secondary structure (DSSP, 8-state):
--S--TTHHHHHHHTTTTSTT--------S-HHHHHHHHHHHHHHHHHHHTTS---HHHHHHHHHHHHHHHHHHHHHHTT-HHHHHHHHHHHHHHHHHHHHHHHTSPPTTS-------HHHHHHHHHHHHHHHHHHHHHHHHHHHHHTT-----HHHHHHHHHHHHHHHTT-HHHHHHHHHHHHHHHHHHHHHHHHHHHHHHHHHHHHHHHHHHHHHHHHHHHHHHTT--HHHHHHHHHHHHHHHT-TT--HHHHHHHHHHHHHHHHHHHHHHHHHHHHHHHHHHHHHHHHHT-SS--TTHHHHHHHHHHHHHHHHTT-HHHHHHHHHHHHHHHHHHHHHHHHHHHHHHHHHTTSS-TTHHHHHHHHHHHHHHHHHHHHHHHHHTT-HHHHHHHHHHHHHHHHHHTTTT-HHHHHHHHHHHHHHHHHHHHHHT-

Solvent-accessible surface area (backbone atoms only — not comparable to full-atom values): 24444 Å² total; per-residue (Å²): 138,92,78,89,78,88,66,71,71,56,60,65,52,64,70,60,64,82,54,95,82,68,92,76,87,77,83,62,75,81,52,54,70,58,54,53,54,49,52,51,52,52,50,54,51,50,52,61,54,48,75,76,48,95,70,53,69,70,55,52,53,45,52,49,53,22,52,47,24,48,53,53,18,52,53,25,42,76,72,68,36,60,72,59,19,53,52,23,48,50,51,19,53,51,42,48,52,51,48,54,45,58,64,68,68,51,74,68,86,86,66,83,83,66,95,81,70,54,71,70,61,53,53,54,53,50,52,52,53,50,49,53,52,54,47,54,49,51,51,48,54,49,50,53,26,55,79,67,76,41,93,70,90,57,60,71,40,52,52,48,50,52,49,28,52,48,31,46,74,72,65,38,50,68,59,25,57,64,41,47,64,57,37,53,51,42,48,50,51,50,48,51,54,51,50,52,53,51,50,52,53,52,44,52,50,42,50,51,52,50,53,55,51,47,57,53,43,56,52,50,46,55,52,35,62,75,62,66,50,57,69,70,57,49,47,51,49,52,50,46,44,53,56,62,70,67,45,87,85,55,53,58,65,58,49,53,54,50,51,52,51,45,54,52,53,52,53,52,46,58,50,49,50,51,54,48,52,54,53,53,52,54,54,51,50,56,50,52,55,53,58,70,66,44,95,61,93,59,89,63,51,66,57,50,51,51,53,49,53,54,34,52,52,25,55,75,70,64,41,52,76,59,24,51,57,48,50,56,53,45,52,51,52,51,49,53,53,51,50,57,49,51,55,46,53,55,52,51,52,67,58,51,66,77,72,64,77,86,65,61,62,60,34,52,53,49,51,51,51,51,54,51,50,52,55,53,50,52,54,48,50,66,70,56,56,87,42,66,68,53,48,54,53,47,52,52,36,54,53,46,51,51,54,30,67,78,33,44,87,45,58,74,62,29,51,55,44,49,55,52,38,55,52,48,53,52,50,43,55,55,61,74,76,106

pLDDT: mean 76.28, std 16.7, range [24.95, 97.25]

Foldseek 3Di:
DDDDDLPQQVLLLLLQPPDVPDDDDGPDPLPLVSLLVVLVVLLVVLVVLCVVDPDDPVLVVLSVQLVVLSVQLVVCVVVPVSVSNVVSSSSSSNSSVVSVVVSVPDPDPPPPPDPPADVLNVLLVVLLVLLVVLVVSLVSLVVSCVVVVHDADSPQLVVLSVVLVVCSVVVNPVVSVVSSVVSVVSSNVRSVVSNVVSQVVLVVVLVVLLVVLLVVLVVLLVVCVLLVQDPVLNVLSVVLNVLSVVCPPPDSNSSVVSVVSSVVSVVVSLVSLLVSLVVLLVVLVVLLVVVVPDPDDQPCSVVLVVLSVVLVVCSVVVVSVVNSVSSVVSVVSSVVSVVVVVVVVVVVVVVCVVDDDDQPVLLVVLVVLLVVLVVLLVVLPVVCDVPPPLVVLSVVLVVLSVVLVVCSRVRPVSVVSSVVSVVSSVVSVVVVVD

Sequence (434 aa):
MRKIISSIVLLALVSSMIFSSIPVSVYADSQSDSLIRIASQARDQVKIQLSKVDATQEIKDKFELGSEQIKLLIEAVSIEDVPTARQHFLSAMTIFNNIIQQISDRPSTAKAELSGVDPATADTSRIAQELDRLERYTAQLKRIAINNEFALDSSKSYNLIEQARNDLRDGNSDLAISAIPEIKQSIIELNQILKEKTRQYTTERAKTLAGKHLEDLDRLIEEAEEMEVSDGTIGKLLEARKNLNSLSDASVEQIINEVKRIMSVKQDFEKSKADRIESRYQDLESKIDRLSNYPSDIPELDKAKTMYSELRDLVSTGNYNEAIRLLNSLNNLINEIQNSITDKEEATEATEERHTSLSDSKADRIKIKIQRLEVEMNQLDEKIGDEAVSKRWLNNAFSLLEDAKNQVDSSDNTLKIIMKIEQIIKRINTYYNQ

Mean predicted aligned error: 18.03 Å

Radius of gyration: 40.17 Å; Cα contacts (8 Å, |Δi|>4): 318; chains: 1; bounding box: 84×40×117 Å